Protein AF-0000000067521581 (afdb_homodimer)

Secondary structure (DSSP, 8-state):
---HHHHHHHHHHHHHHHIIIIIS---HHHHHHHHT--HHHHHHHHHHHHHTT-SSS------HHHHHHHHHHHHHHT-SEEEEEPPPSS-HHHHHHHHHHHHHHHH--TT-EEEE--SHHHHHHHHH----TT---EEEESB--HHHHS-SSTTTTTT--S-EE---S-SB-SSHHHHHHHHHSHHHHHHHHHHHT-SEEEEE-B-SSTT-HHHHTTSS-HHHHHHHHHTT--EEETTEEE-TTSPBP--GGGGGB-B--HHHHHHSSEEEEE---GGGHHHHHHHHHTT--SEEEEEHHHHHHHHHS----/---HHHHHHHHHHHHHHHIIIIIT---HHHHHHHHT--HHHHHHHHHHHHHTT-SSS------HHHHHHHHHHHHHHT-SEEEEEPPPSS-HHHHHHHHHHHHHHHH--TT-EEEE--SHHHHHHHHH----TT---EEEESB--HHHHS-SSTTTTTT--S-EE---S-SB-SSHHHHHHHHHSHHHHHHHHHHHT-SEEEEE-B-SSTT-HHHHTTSS-HHHHHHHHHTT--EEETTEEE-TTSPBP--GGGGGB-B--HHHHHHSSEEEEE---GGGHHHHHHHHHTT--SEEEEEHHHHHHHHHS----

Structure (mmCIF, N/CA/C/O backbone):
data_AF-0000000067521581-model_v1
#
loop_
_entity.id
_entity.type
_entity.pdbx_description
1 polymer 'Transcriptional regulator'
#
loop_
_atom_site.group_PDB
_atom_site.id
_atom_site.type_symbol
_atom_site.label_atom_id
_atom_site.label_alt_id
_atom_site.label_comp_id
_atom_site.label_asym_id
_atom_site.label_entity_id
_atom_site.label_seq_id
_atom_site.pdbx_PDB_ins_code
_atom_site.Cartn_x
_atom_site.Cartn_y
_atom_site.Cartn_z
_atom_site.occupancy
_atom_site.B_iso_or_equiv
_atom_site.auth_seq_id
_atom_site.auth_comp_id
_atom_site.auth_asym_id
_atom_site.auth_atom_id
_atom_site.pdbx_PDB_model_num
ATOM 1 N N . MET A 1 1 ? -30.75 -47.656 -9.938 1 23.41 1 MET A N 1
ATOM 2 C CA . MET A 1 1 ? -29.312 -47.594 -9.688 1 23.41 1 MET A CA 1
ATOM 3 C C . MET A 1 1 ? -28.625 -46.656 -10.68 1 23.41 1 MET A C 1
ATOM 5 O O . MET A 1 1 ? -28.312 -47.062 -11.805 1 23.41 1 MET A O 1
ATOM 9 N N . LYS A 1 2 ? -29.203 -45.375 -10.883 1 49.16 2 LYS A N 1
ATOM 10 C CA . LYS A 1 2 ? -28.547 -44.5 -11.859 1 49.16 2 LYS A CA 1
ATOM 11 C C . LYS A 1 2 ? -27.031 -44.625 -11.758 1 49.16 2 LYS A C 1
ATOM 13 O O . LYS A 1 2 ? -26.469 -44.531 -10.664 1 49.16 2 LYS A O 1
ATOM 18 N N . SER A 1 3 ? -26.375 -45.156 -12.852 1 36.59 3 SER A N 1
ATOM 19 C CA . SER A 1 3 ? -24.984 -45.562 -12.789 1 36.59 3 SER A CA 1
ATOM 20 C C . SER A 1 3 ? -24.125 -44.469 -12.188 1 36.59 3 SER A C 1
ATOM 22 O O . SER A 1 3 ? -24.453 -43.281 -12.281 1 36.59 3 SER A O 1
ATOM 24 N N . MET A 1 4 ? -23.078 -44.844 -11.156 1 42 4 MET A N 1
ATOM 25 C CA . MET A 1 4 ? -22.094 -44.031 -10.477 1 42 4 MET A CA 1
ATOM 26 C C . MET A 1 4 ? -21.453 -43.031 -11.453 1 42 4 MET A C 1
ATOM 28 O O . MET A 1 4 ? -21.172 -41.906 -11.094 1 42 4 MET A O 1
ATOM 32 N N . THR A 1 5 ? -21.344 -43.562 -12.664 1 44.53 5 THR A N 1
ATOM 33 C CA . THR A 1 5 ? -20.703 -42.75 -13.695 1 44.53 5 THR A CA 1
ATOM 34 C C . THR A 1 5 ? -21.609 -41.594 -14.094 1 44.53 5 THR A C 1
ATOM 36 O O . THR A 1 5 ? -21.125 -40.469 -14.312 1 44.53 5 THR A O 1
ATOM 39 N N . GLN A 1 6 ? -22.844 -41.875 -14.336 1 46.56 6 GLN A N 1
ATOM 40 C CA . GLN A 1 6 ? -23.797 -40.844 -14.719 1 46.56 6 GLN A CA 1
ATOM 41 C C . GLN A 1 6 ? -23.969 -39.812 -13.617 1 46.56 6 GLN A C 1
ATOM 43 O O . GLN A 1 6 ? -24.094 -38.594 -13.891 1 46.56 6 GLN A O 1
ATOM 48 N N . LEU A 1 7 ? -24.062 -40.219 -12.414 1 47.28 7 LEU A N 1
ATOM 49 C CA . LEU A 1 7 ? -24.172 -39.344 -11.258 1 47.28 7 LEU A CA 1
ATOM 50 C C . LEU A 1 7 ? -22.969 -38.406 -11.172 1 47.28 7 LEU A C 1
ATOM 52 O O . LEU A 1 7 ? -23.109 -37.219 -10.875 1 47.28 7 LEU A O 1
ATOM 56 N N . ASN A 1 8 ? -21.875 -39.125 -11.641 1 54.84 8 ASN A N 1
ATOM 57 C CA . ASN A 1 8 ? -20.609 -38.406 -11.602 1 54.84 8 ASN A CA 1
ATOM 58 C C . ASN A 1 8 ? -20.578 -37.281 -12.641 1 54.84 8 ASN A C 1
ATOM 60 O O . ASN A 1 8 ? -20.094 -36.188 -12.359 1 54.84 8 ASN A O 1
ATOM 64 N N . PHE A 1 9 ? -21.297 -37.562 -13.734 1 54.12 9 PHE A N 1
ATOM 65 C CA . PHE A 1 9 ? -21.297 -36.594 -14.82 1 54.12 9 PHE A CA 1
ATOM 66 C C . PHE A 1 9 ? -22.234 -35.406 -14.492 1 54.12 9 PHE A C 1
ATOM 68 O O . PHE A 1 9 ? -21.875 -34.25 -14.711 1 54.12 9 PHE A O 1
ATOM 75 N N . GLU A 1 10 ? -23.312 -35.75 -13.961 1 61.56 10 GLU A N 1
ATOM 76 C CA . GLU A 1 10 ? -24.297 -34.719 -13.68 1 61.56 10 GLU A CA 1
ATOM 77 C C . GLU A 1 10 ? -23.812 -33.781 -12.562 1 61.56 10 GLU A C 1
ATOM 79 O O . GLU A 1 10 ? -24.047 -32.594 -12.609 1 61.56 10 GLU A O 1
ATOM 84 N N . GLU A 1 11 ? -23.203 -34.406 -11.617 1 64.06 11 GLU A N 1
ATOM 85 C CA . GLU A 1 11 ? -22.688 -33.594 -10.516 1 64.06 11 GLU A CA 1
ATOM 86 C C . GLU A 1 11 ? -21.578 -32.656 -11 1 64.06 11 GLU A C 1
ATOM 88 O O . GLU A 1 11 ? -21.484 -31.516 -10.562 1 64.06 11 GLU A O 1
ATOM 93 N N . ASN A 1 12 ? -20.891 -33.25 -11.914 1 67.81 12 ASN A N 1
ATOM 94 C CA . ASN A 1 12 ? -19.844 -32.438 -12.516 1 67.81 12 ASN A CA 1
ATOM 95 C C . ASN A 1 12 ? -20.438 -31.281 -13.32 1 67.81 12 ASN A C 1
ATOM 97 O O . ASN A 1 12 ? -19.969 -30.141 -13.234 1 67.81 12 ASN A O 1
ATOM 101 N N . LEU A 1 13 ? -21.391 -31.672 -14.07 1 74.38 13 LEU A N 1
ATOM 102 C CA . LEU A 1 13 ? -22.047 -30.656 -14.883 1 74.38 13 LEU A CA 1
ATOM 103 C C . LEU A 1 13 ? -22.703 -29.609 -14.008 1 74.38 13 LEU A C 1
ATOM 105 O O . LEU A 1 13 ? -22.656 -28.406 -14.312 1 74.38 13 LEU A O 1
ATOM 109 N N . LEU A 1 14 ? -23.172 -30.078 -12.883 1 73.88 14 LEU A N 1
ATOM 110 C CA . LEU A 1 14 ? -23.797 -29.188 -11.914 1 73.88 14 LEU A CA 1
ATOM 111 C C . LEU A 1 14 ? -22.797 -28.203 -11.352 1 73.88 14 LEU A C 1
ATOM 113 O O . LEU A 1 14 ? -23.062 -27 -11.289 1 73.88 14 LEU A O 1
ATOM 117 N N . THR A 1 15 ? -21.672 -28.656 -10.977 1 72.94 15 THR A N 1
ATOM 118 C CA . THR A 1 15 ? -20.609 -27.812 -10.422 1 72.94 15 THR A CA 1
ATOM 119 C C . THR A 1 15 ? -20.125 -26.797 -11.453 1 72.94 15 THR A C 1
ATOM 121 O O . THR A 1 15 ? -19.906 -25.625 -11.133 1 72.94 15 THR A O 1
ATOM 124 N N . LYS A 1 16 ? -20 -27.266 -12.617 1 77.69 16 LYS A N 1
ATOM 125 C CA . LYS A 1 16 ? -19.531 -26.391 -13.688 1 77.69 16 LYS A CA 1
ATOM 126 C C . LYS A 1 16 ? -20.531 -25.266 -13.945 1 77.69 16 LYS A C 1
ATOM 128 O O . LYS A 1 16 ? -20.156 -24.094 -14 1 77.69 16 LYS A O 1
ATOM 133 N N . VAL A 1 17 ? -21.734 -25.656 -14.062 1 76.94 17 VAL A N 1
ATOM 134 C CA . VAL A 1 17 ? -22.781 -24.672 -14.344 1 76.94 17 VAL A CA 1
ATOM 135 C C . VAL A 1 17 ? -22.844 -23.656 -13.203 1 76.94 17 VAL A C 1
ATOM 137 O O . VAL A 1 17 ? -22.938 -22.453 -13.438 1 76.94 17 VAL A O 1
ATOM 140 N N . ALA A 1 18 ? -22.734 -24.188 -12 1 75.5 18 ALA A N 1
ATOM 141 C CA . ALA A 1 18 ? -22.781 -23.297 -10.836 1 75.5 18 ALA A CA 1
ATOM 142 C C . ALA A 1 18 ? -21.594 -22.328 -10.828 1 75.5 18 ALA A C 1
ATOM 144 O O . ALA A 1 18 ? -21.766 -21.141 -10.594 1 75.5 18 ALA A O 1
ATOM 145 N N . TRP A 1 19 ? -20.438 -22.75 -11.141 1 76.81 19 TRP A N 1
ATOM 146 C CA . TRP A 1 19 ? -19.25 -21.906 -11.188 1 76.81 19 TRP A CA 1
ATOM 147 C C . TRP A 1 19 ? -19.391 -20.828 -12.258 1 76.81 19 TRP A C 1
ATOM 149 O O . TRP A 1 19 ? -19.203 -19.641 -11.992 1 76.81 19 TRP A O 1
ATOM 159 N N . TYR A 1 20 ? -19.75 -21.219 -13.453 1 76.56 20 TYR A N 1
ATOM 160 C CA . TYR A 1 20 ? -19.859 -20.297 -14.57 1 76.56 20 TYR A CA 1
ATOM 161 C C . TYR A 1 20 ? -20.891 -19.203 -14.281 1 76.56 20 TYR A C 1
ATOM 163 O O . TYR A 1 20 ? -20.672 -18.047 -14.625 1 76.56 20 TYR A O 1
ATOM 171 N N . TYR A 1 21 ? -21.953 -19.656 -13.648 1 77.44 21 TYR A N 1
ATOM 172 C CA . TYR A 1 21 ? -23.031 -18.703 -13.383 1 77.44 21 TYR A CA 1
ATOM 173 C C . TYR A 1 21 ? -22.688 -17.797 -12.203 1 77.44 21 TYR A C 1
ATOM 175 O O . TYR A 1 21 ? -22.688 -16.578 -12.336 1 77.44 21 TYR A O 1
ATOM 183 N N . TYR A 1 22 ? -22.266 -18.406 -11.07 1 73.62 22 TYR A N 1
ATOM 184 C CA . TYR A 1 22 ? -22.172 -17.641 -9.828 1 73.62 22 TYR A CA 1
ATOM 185 C C . TYR A 1 22 ? -20.812 -16.984 -9.695 1 73.62 22 TYR A C 1
ATOM 187 O O . TYR A 1 22 ? -20.688 -15.914 -9.094 1 73.62 22 TYR A O 1
ATOM 195 N N . LYS A 1 23 ? -19.797 -17.516 -10.195 1 73.12 23 LYS A N 1
ATOM 196 C CA . LYS A 1 23 ? -18.453 -16.969 -10.031 1 73.12 23 LYS A CA 1
ATOM 197 C C . LYS A 1 23 ? -18.016 -16.203 -11.266 1 73.12 23 LYS A C 1
ATOM 199 O O . LYS A 1 23 ? -17.578 -15.047 -11.164 1 73.12 23 LYS A O 1
ATOM 204 N N . ASP A 1 24 ? -18.25 -16.797 -12.461 1 73 24 ASP A N 1
ATOM 205 C CA . ASP A 1 24 ? -17.781 -16.156 -13.688 1 73 24 ASP A CA 1
ATOM 206 C C . ASP A 1 24 ? -18.828 -15.211 -14.25 1 73 24 ASP A C 1
ATOM 208 O O . ASP A 1 24 ? -18.578 -14.484 -15.211 1 73 24 ASP A O 1
ATOM 212 N N . GLN A 1 25 ? -20.078 -15.234 -13.727 1 77.75 25 GLN A N 1
ATOM 213 C CA . GLN A 1 25 ? -21.172 -14.344 -14.062 1 77.75 25 GLN A CA 1
ATOM 214 C C . GLN A 1 25 ? -21.547 -14.461 -15.539 1 77.75 25 GLN A C 1
ATOM 216 O O . GLN A 1 25 ? -21.812 -13.461 -16.203 1 77.75 25 GLN A O 1
ATOM 221 N N . LEU A 1 26 ? -21.469 -15.648 -16.062 1 75.62 26 LEU A N 1
ATOM 222 C CA . LEU A 1 26 ? -21.953 -15.906 -17.406 1 75.62 26 LEU A CA 1
ATOM 223 C C . LEU A 1 26 ? -23.469 -16.016 -17.438 1 75.62 26 LEU A C 1
ATOM 225 O O . LEU A 1 26 ? -24.094 -16.406 -16.438 1 75.62 26 LEU A O 1
ATOM 229 N N . THR A 1 27 ? -24.109 -15.602 -18.531 1 85.19 27 THR A N 1
ATOM 230 C CA . THR A 1 27 ? -25.547 -15.773 -18.703 1 85.19 27 THR A CA 1
ATOM 231 C C . THR A 1 27 ? -25.891 -17.25 -18.922 1 85.19 27 THR A C 1
ATOM 233 O O . THR A 1 27 ? -25.016 -18.047 -19.25 1 85.19 27 THR A O 1
ATOM 236 N N . GLN A 1 28 ? -27.188 -17.578 -18.656 1 85 28 GLN A N 1
ATOM 237 C CA . GLN A 1 28 ? -27.656 -18.953 -18.875 1 85 28 GLN A CA 1
ATOM 238 C C . GLN A 1 28 ? -27.422 -19.375 -20.328 1 85 28 GLN A C 1
ATOM 240 O O . GLN A 1 28 ? -27.031 -20.531 -20.578 1 85 28 GLN A O 1
ATOM 245 N N . GLN A 1 29 ? -27.547 -18.406 -21.266 1 85.94 29 GLN A N 1
ATOM 246 C CA . GLN A 1 29 ? -27.328 -18.703 -22.672 1 85.94 29 GLN A CA 1
ATOM 247 C C . GLN A 1 29 ? -25.859 -18.953 -22.969 1 85.94 29 GLN A C 1
ATOM 249 O O . GLN A 1 29 ? -25.516 -19.859 -23.719 1 85.94 29 GLN A O 1
ATOM 254 N N . GLU A 1 30 ? -25.016 -18.234 -22.391 1 85.06 30 GLU A N 1
ATOM 255 C CA . GLU A 1 30 ? -23.578 -18.422 -22.562 1 85.06 30 GLU A CA 1
ATOM 256 C C . GLU A 1 30 ? -23.125 -19.766 -22.016 1 85.06 30 GLU A C 1
ATOM 258 O O . GLU A 1 30 ? -22.297 -20.453 -22.625 1 85.06 30 GLU A O 1
ATOM 263 N N . ILE A 1 31 ? -23.656 -20.109 -20.953 1 85.62 31 ILE A N 1
ATOM 264 C CA . ILE A 1 31 ? -23.312 -21.375 -20.328 1 85.62 31 ILE A CA 1
ATOM 265 C C . ILE A 1 31 ? -23.812 -22.531 -21.203 1 85.62 31 ILE A C 1
ATOM 267 O O . ILE A 1 31 ? -23.078 -23.5 -21.422 1 85.62 31 ILE A O 1
ATOM 271 N N . ALA A 1 32 ? -24.984 -22.391 -21.703 1 83.12 32 ALA A N 1
ATOM 272 C CA . ALA A 1 32 ? -25.562 -23.391 -22.594 1 83.12 32 ALA A CA 1
ATOM 273 C C . ALA A 1 32 ? -24.656 -23.609 -23.812 1 83.12 32 ALA A C 1
ATOM 275 O O . ALA A 1 32 ? -24.375 -24.75 -24.172 1 83.12 32 ALA A O 1
ATOM 276 N N . SER A 1 33 ? -24.203 -22.578 -24.359 1 84.56 33 SER A N 1
ATOM 277 C CA . SER A 1 33 ? -23.328 -22.641 -25.531 1 84.56 33 SER A CA 1
A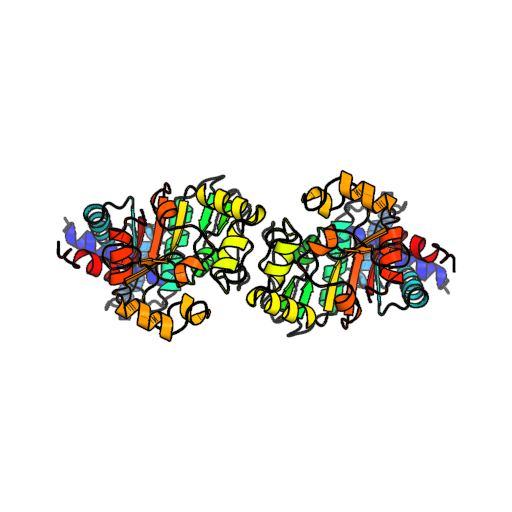TOM 278 C C . SER A 1 33 ? -21.969 -23.25 -25.172 1 84.56 33 SER A C 1
ATOM 280 O O . SER A 1 33 ? -21.453 -24.094 -25.891 1 84.56 33 SER A O 1
ATOM 282 N N . LEU A 1 34 ? -21.5 -22.844 -24.078 1 80.25 34 LEU A N 1
ATOM 283 C CA . LEU A 1 34 ? -20.172 -23.234 -23.641 1 80.25 34 LEU A CA 1
ATOM 284 C C . LEU A 1 34 ? -20.125 -24.734 -23.344 1 80.25 34 LEU A C 1
ATOM 286 O O . LEU A 1 34 ? -19.125 -25.406 -23.656 1 80.25 34 LEU A O 1
ATOM 290 N N . LEU A 1 35 ? -21.188 -25.219 -22.781 1 80.81 35 LEU A N 1
ATOM 291 C CA . LEU A 1 35 ? -21.219 -26.609 -22.344 1 80.81 35 LEU A CA 1
ATOM 292 C C . LEU A 1 35 ? -21.984 -27.484 -23.328 1 80.81 35 LEU A C 1
ATOM 294 O O . LEU A 1 35 ? -22.125 -28.688 -23.109 1 80.81 35 LEU A O 1
ATOM 298 N N . HIS A 1 36 ? -22.375 -26.844 -24.375 1 83.06 36 HIS A N 1
ATOM 299 C CA . HIS A 1 36 ? -23.125 -27.531 -25.422 1 83.06 36 HIS A CA 1
ATOM 300 C C . HIS A 1 36 ? -24.312 -28.297 -24.844 1 83.06 36 HIS A C 1
ATOM 302 O O . HIS A 1 36 ? -24.484 -29.484 -25.109 1 83.06 36 HIS A O 1
ATOM 308 N N . ILE A 1 37 ? -25.094 -27.625 -24.031 1 82.06 37 ILE A N 1
ATOM 309 C CA . ILE A 1 37 ? -26.359 -28.125 -23.484 1 82.06 37 ILE A CA 1
ATOM 310 C C . ILE A 1 37 ? -27.453 -27.078 -23.688 1 82.06 37 ILE A C 1
ATOM 312 O O . ILE A 1 37 ? -27.172 -25.953 -24.078 1 82.06 37 ILE A O 1
ATOM 316 N N . SER A 1 38 ? -28.672 -27.484 -23.5 1 86 38 SER A N 1
ATOM 317 C CA . SER A 1 38 ? -29.781 -26.547 -23.688 1 86 38 SER A CA 1
ATOM 318 C C . SER A 1 38 ? -29.859 -25.547 -22.547 1 86 38 SER A C 1
ATOM 320 O O . SER A 1 38 ? -29.438 -25.844 -21.422 1 86 38 SER A O 1
ATOM 322 N N . ARG A 1 39 ? -30.422 -24.422 -22.875 1 87.12 39 ARG A N 1
ATOM 323 C CA . ARG A 1 39 ? -30.641 -23.406 -21.844 1 87.12 39 ARG A CA 1
ATOM 324 C C . ARG A 1 39 ? -31.547 -23.938 -20.75 1 87.12 39 ARG A C 1
ATOM 326 O O . ARG A 1 39 ? -31.359 -23.625 -19.562 1 87.12 39 ARG A O 1
ATOM 333 N N . ASN A 1 40 ? -32.469 -24.719 -21.172 1 86.44 40 ASN A N 1
ATOM 334 C CA . ASN A 1 40 ? -33.375 -25.297 -20.188 1 86.44 40 ASN A CA 1
ATOM 335 C C . ASN A 1 40 ? -32.656 -26.203 -19.203 1 86.44 40 ASN A C 1
ATOM 337 O O . ASN A 1 40 ? -32.969 -26.203 -18.016 1 86.44 40 ASN A O 1
ATOM 341 N N . LYS A 1 41 ? -31.75 -26.922 -19.734 1 87.69 41 LYS A N 1
ATOM 342 C CA . LYS A 1 41 ? -30.953 -27.766 -18.859 1 87.69 41 LYS A CA 1
ATOM 343 C C . LYS A 1 41 ? -30.109 -26.922 -17.891 1 87.69 41 LYS A C 1
ATOM 345 O O . LYS A 1 41 ? -29.969 -27.281 -16.719 1 87.69 41 LYS A O 1
ATOM 350 N N . VAL A 1 42 ? -29.578 -25.828 -18.344 1 87.06 42 VAL A N 1
ATOM 351 C CA . VAL A 1 42 ? -28.828 -24.922 -17.484 1 87.06 42 VAL A CA 1
ATOM 352 C C . VAL A 1 42 ? -29.719 -24.422 -16.359 1 87.06 42 VAL A C 1
ATOM 354 O O . VAL A 1 42 ? -29.297 -24.422 -15.188 1 87.06 42 VAL A O 1
ATOM 357 N N . VAL A 1 43 ? -30.875 -24.047 -16.656 1 84.56 43 VAL A N 1
ATOM 358 C CA . VAL A 1 43 ? -31.828 -23.531 -15.68 1 84.56 43 VAL A CA 1
ATOM 359 C C . VAL A 1 43 ? -32.125 -24.594 -14.617 1 84.56 43 VAL A C 1
ATOM 361 O O . VAL A 1 43 ? -32.094 -24.312 -13.422 1 84.56 43 VAL A O 1
ATOM 364 N N . ARG A 1 44 ? -32.312 -25.781 -15.102 1 84.12 44 ARG A N 1
ATOM 365 C CA . ARG A 1 44 ? -32.594 -26.875 -14.18 1 84.12 44 ARG A CA 1
ATOM 366 C C . ARG A 1 44 ? -31.406 -27.141 -13.258 1 84.12 44 ARG A C 1
ATOM 368 O O . ARG A 1 44 ? -31.594 -27.422 -12.07 1 84.12 44 ARG A O 1
ATOM 375 N N . LEU A 1 45 ? -30.328 -27.172 -13.836 1 81.06 45 LEU A N 1
ATOM 376 C CA . LEU A 1 45 ? -29.109 -27.422 -13.062 1 81.06 45 LEU A CA 1
ATOM 377 C C . LEU A 1 45 ? -28.875 -26.328 -12.039 1 81.06 45 LEU A C 1
ATOM 379 O O . LEU A 1 45 ? -28.453 -26.594 -10.914 1 81.06 45 LEU A O 1
ATOM 383 N N . LEU A 1 46 ? -29.094 -25.094 -12.367 1 82.25 46 LEU A N 1
ATOM 384 C CA . LEU A 1 46 ? -28.953 -23.984 -11.438 1 82.25 46 LEU A CA 1
ATOM 385 C C . LEU A 1 46 ? -29.969 -24.094 -10.305 1 82.25 46 LEU A C 1
ATOM 387 O O . LEU A 1 46 ? -29.656 -23.781 -9.148 1 82.25 46 LEU A O 1
ATOM 391 N N . ASP A 1 47 ? -31.125 -24.5 -10.641 1 78.38 47 ASP A N 1
ATOM 392 C CA . ASP A 1 47 ? -32.125 -24.734 -9.617 1 78.38 47 ASP A CA 1
ATOM 393 C C . ASP A 1 47 ? -31.688 -25.828 -8.648 1 78.38 47 ASP A C 1
ATOM 395 O O . ASP A 1 47 ? -31.844 -25.688 -7.43 1 78.38 47 ASP A O 1
ATOM 399 N N . LYS A 1 48 ? -31.203 -26.812 -9.234 1 77 48 LYS A N 1
ATOM 400 C CA . LYS A 1 48 ? -30.672 -27.906 -8.414 1 77 48 LYS A CA 1
ATOM 401 C C . LYS A 1 48 ? -29.516 -27.422 -7.543 1 77 48 LYS A C 1
ATOM 403 O O . LYS A 1 48 ? -29.422 -27.797 -6.371 1 77 48 LYS A O 1
ATOM 408 N N . ALA A 1 49 ? -28.609 -26.703 -8.156 1 73.94 49 ALA A N 1
ATOM 409 C CA . ALA A 1 49 ? -27.469 -26.156 -7.422 1 73.94 49 ALA A CA 1
ATOM 410 C C . ALA A 1 49 ? -27.938 -25.344 -6.223 1 73.94 49 ALA A C 1
ATOM 412 O O . ALA A 1 49 ? -27.359 -25.438 -5.137 1 73.94 49 ALA A O 1
ATOM 413 N N . ARG A 1 50 ? -28.875 -24.578 -6.406 1 71.56 50 ARG A N 1
ATOM 414 C CA . ARG A 1 50 ? -29.453 -23.75 -5.348 1 71.56 50 ARG A CA 1
ATOM 415 C C . ARG A 1 50 ? -30.047 -24.609 -4.242 1 71.56 50 ARG A C 1
ATOM 417 O O . ARG A 1 50 ? -29.812 -24.359 -3.057 1 71.56 50 ARG A O 1
ATOM 424 N N . SER A 1 51 ? -30.719 -25.578 -4.695 1 67.81 51 SER A N 1
ATOM 425 C CA . SER A 1 51 ? -31.391 -26.453 -3.73 1 67.81 51 SER A CA 1
ATOM 426 C C . SER A 1 51 ? -30.391 -27.25 -2.922 1 67.81 51 SER A C 1
ATOM 428 O O . SER A 1 51 ? -30.609 -27.547 -1.746 1 67.81 51 SER A O 1
ATOM 430 N N . GLU A 1 52 ? -29.422 -27.594 -3.625 1 63.88 52 GLU A N 1
ATOM 431 C CA . GLU A 1 52 ? -28.422 -28.438 -2.967 1 63.88 52 GLU A CA 1
ATOM 432 C C . GLU A 1 52 ? -27.406 -27.578 -2.205 1 63.88 52 GLU A C 1
ATOM 434 O O . GLU A 1 52 ? -26.516 -28.109 -1.531 1 63.88 52 GLU A O 1
ATOM 439 N N . GLY A 1 53 ? -27.688 -26.297 -2.193 1 55.5 53 GLY A N 1
ATOM 440 C CA . GLY A 1 53 ? -26.812 -25.391 -1.46 1 55.5 53 GLY A CA 1
ATOM 441 C C . GLY A 1 53 ? -25.453 -25.219 -2.105 1 55.5 53 GLY A C 1
ATOM 442 O O . GLY A 1 53 ? -24.484 -24.844 -1.437 1 55.5 53 GLY A O 1
ATOM 443 N N . ILE A 1 54 ? -25.297 -25.797 -3.307 1 51.34 54 ILE A N 1
ATOM 444 C CA . ILE A 1 54 ? -24.031 -25.688 -4.016 1 51.34 54 ILE A CA 1
ATOM 445 C C . ILE A 1 54 ? -23.719 -24.219 -4.285 1 51.34 54 ILE A C 1
ATOM 447 O O . ILE A 1 54 ? -22.547 -23.828 -4.344 1 51.34 54 ILE A O 1
ATOM 451 N N . VAL A 1 55 ? -24.859 -23.469 -4.414 1 47.28 55 VAL A N 1
ATOM 452 C CA . VAL A 1 55 ? -24.688 -22.078 -4.809 1 47.28 55 VAL A CA 1
ATOM 453 C C . VAL A 1 55 ? -24.078 -21.281 -3.65 1 47.28 55 VAL A C 1
ATOM 455 O O . VAL A 1 55 ? -23.75 -20.109 -3.805 1 47.28 55 VAL A O 1
ATOM 458 N N . THR A 1 56 ? -24.578 -21.797 -2.512 1 43.06 56 THR A N 1
ATOM 459 C CA . THR A 1 56 ? -23.984 -20.844 -1.567 1 43.06 56 THR A CA 1
ATOM 460 C C . THR A 1 56 ? -22.516 -20.609 -1.889 1 43.06 56 THR A C 1
ATOM 462 O O . THR A 1 56 ? -21.906 -21.375 -2.623 1 43.06 56 THR A O 1
ATOM 465 N N . PHE A 1 57 ? -21.781 -19.75 -1.248 1 45.47 57 PHE A N 1
ATOM 466 C CA . PHE A 1 57 ? -20.5 -19.094 -1.485 1 45.47 57 PHE A CA 1
ATOM 467 C C . PHE A 1 57 ? -19.453 -20.109 -1.931 1 45.47 57 PHE A C 1
ATOM 469 O O . PHE A 1 57 ? -18.625 -19.812 -2.793 1 45.47 57 PHE A O 1
ATOM 476 N N . HIS A 1 58 ? -19.297 -21.219 -1.196 1 47.72 58 HIS A N 1
ATOM 477 C CA . HIS A 1 58 ? -18.156 -22.109 -1.343 1 47.72 58 HIS A CA 1
ATOM 478 C C . HIS A 1 58 ? -18.469 -23.234 -2.33 1 47.72 58 HIS A C 1
ATOM 480 O O . HIS A 1 58 ? -19.234 -24.156 -2.01 1 47.72 58 HIS A O 1
ATOM 486 N N . VAL A 1 59 ? -18.688 -22.906 -3.707 1 47.41 59 VAL A N 1
ATOM 487 C CA . VAL A 1 59 ? -18.781 -24.016 -4.664 1 47.41 59 VAL A CA 1
ATOM 488 C C . VAL A 1 59 ? -17.719 -25.062 -4.336 1 47.41 59 VAL A C 1
ATOM 490 O O . VAL A 1 59 ? -16.531 -24.875 -4.594 1 47.41 59 VAL A O 1
ATOM 493 N N . LYS A 1 60 ? -17.734 -25.562 -3.107 1 44.25 60 LYS A N 1
ATOM 494 C CA . LYS A 1 60 ? -16.844 -26.719 -2.951 1 44.25 60 LYS A CA 1
ATOM 495 C C . LYS A 1 60 ? -17.078 -27.734 -4.07 1 44.25 60 LYS A C 1
ATOM 497 O O . LYS A 1 60 ? -18.219 -28.016 -4.434 1 44.25 60 LYS A O 1
ATOM 502 N N . GLY A 1 61 ? -16.172 -27.719 -5 1 44.28 61 GLY A N 1
ATOM 503 C CA . GLY A 1 61 ? -16.141 -28.703 -6.082 1 44.28 61 GLY A CA 1
ATOM 504 C C . GLY A 1 61 ? -16.688 -30.047 -5.684 1 44.28 61 GLY A C 1
ATOM 505 O O . GLY A 1 61 ? -15.953 -30.906 -5.188 1 44.28 61 GLY A O 1
ATOM 506 N N . THR A 1 62 ? -17.781 -30.156 -5.258 1 39.12 62 THR A N 1
ATOM 507 C CA . THR A 1 62 ? -18.281 -31.516 -5.078 1 39.12 62 THR A CA 1
ATOM 508 C C . THR A 1 62 ? -18.281 -32.281 -6.406 1 39.12 62 THR A C 1
ATOM 510 O O . THR A 1 62 ? -18.781 -33.406 -6.484 1 39.12 62 THR A O 1
ATOM 513 N N . GLY A 1 63 ? -17.891 -31.641 -7.457 1 44.09 63 GLY A N 1
ATOM 514 C CA . GLY A 1 63 ? -17.984 -32.469 -8.641 1 44.09 63 GLY A CA 1
ATOM 515 C C . GLY A 1 63 ? -16.953 -33.594 -8.688 1 44.09 63 GLY A C 1
ATOM 516 O O . GLY A 1 63 ? -15.766 -33.344 -8.422 1 44.09 63 GLY A O 1
ATOM 517 N N . LEU A 1 64 ? -17.422 -34.812 -8.648 1 44.47 64 LEU A N 1
ATOM 518 C CA . LEU A 1 64 ? -16.625 -36.031 -8.625 1 44.47 64 LEU A CA 1
ATOM 519 C C . LEU A 1 64 ? -15.477 -35.938 -9.625 1 44.47 64 LEU A C 1
ATOM 521 O O . LEU A 1 64 ? -14.359 -36.375 -9.336 1 44.47 64 LEU A O 1
ATOM 525 N N . HIS A 1 65 ? -15.758 -35.469 -10.93 1 47.44 65 HIS A N 1
ATOM 526 C CA . HIS A 1 65 ? -14.68 -35.438 -11.914 1 47.44 65 HIS A CA 1
ATOM 527 C C . HIS A 1 65 ? -13.578 -34.469 -11.469 1 47.44 65 HIS A C 1
ATOM 529 O O . HIS A 1 65 ? -12.391 -34.812 -11.547 1 47.44 65 HIS A O 1
ATOM 535 N N . CYS A 1 66 ? -14.078 -33.312 -10.992 1 60.31 66 CYS A N 1
ATOM 536 C CA . CYS A 1 66 ? -13.039 -32.438 -10.484 1 60.31 66 CYS A CA 1
ATOM 537 C C . CYS A 1 66 ? -12.336 -33.062 -9.273 1 60.31 66 CYS A C 1
ATOM 539 O O . CYS A 1 66 ? -11.125 -32.906 -9.117 1 60.31 66 CYS A O 1
ATOM 541 N N . LEU A 1 67 ? -13.086 -33.938 -8.766 1 66.25 67 LEU A N 1
ATOM 542 C CA . LEU A 1 67 ? -12.508 -34.594 -7.594 1 66.25 67 LEU A CA 1
ATOM 543 C C . LEU A 1 67 ? -11.492 -35.656 -8.008 1 66.25 67 LEU A C 1
ATOM 545 O O . LEU A 1 67 ? -10.445 -35.812 -7.375 1 66.25 67 LEU A O 1
ATOM 549 N N . SER A 1 68 ? -11.898 -36.375 -9.133 1 77.31 68 SER A N 1
ATOM 550 C CA . SER A 1 68 ? -10.961 -37.406 -9.602 1 77.31 68 SER A CA 1
ATOM 551 C C . SER A 1 68 ? -9.688 -36.75 -10.148 1 77.31 68 SER A C 1
ATOM 553 O O . SER A 1 68 ? -8.586 -37.25 -9.875 1 77.31 68 SER A O 1
ATOM 555 N N . ILE A 1 69 ? -9.883 -35.719 -10.883 1 84.44 69 ILE A N 1
ATOM 556 C CA . ILE A 1 69 ? -8.727 -35 -11.438 1 84.44 69 ILE A CA 1
ATOM 557 C C . ILE A 1 69 ? -7.852 -34.469 -10.312 1 84.44 69 ILE A C 1
ATOM 559 O O . ILE A 1 69 ? -6.625 -34.562 -10.375 1 84.44 69 ILE A O 1
ATOM 563 N N . GLU A 1 70 ? -8.469 -34 -9.273 1 86.31 70 GLU A N 1
ATOM 564 C CA . GLU A 1 70 ? -7.742 -33.469 -8.125 1 86.31 70 GLU A CA 1
ATOM 565 C C . GLU A 1 70 ? -6.926 -34.562 -7.445 1 86.31 70 GLU A C 1
ATOM 567 O O . GLU A 1 70 ? -5.742 -34.375 -7.156 1 86.31 70 GLU A O 1
ATOM 572 N N . ARG A 1 71 ? -7.551 -35.656 -7.277 1 84.44 71 ARG A N 1
ATOM 573 C CA . ARG A 1 71 ? -6.871 -36.781 -6.645 1 84.44 71 ARG A CA 1
ATOM 574 C C . ARG A 1 71 ? -5.688 -37.25 -7.488 1 84.44 71 ARG A C 1
ATOM 576 O O . ARG A 1 71 ? -4.617 -37.562 -6.953 1 84.44 71 ARG A O 1
ATOM 583 N N . ASP A 1 72 ? -5.898 -37.344 -8.781 1 90.06 72 ASP A N 1
ATOM 584 C CA . ASP A 1 72 ? -4.836 -37.781 -9.68 1 90.06 72 ASP A CA 1
ATOM 585 C C . ASP A 1 72 ? -3.656 -36.812 -9.648 1 90.06 72 ASP A C 1
ATOM 587 O O . ASP A 1 72 ? -2.498 -37.219 -9.641 1 90.06 72 ASP A O 1
ATOM 591 N N . LEU A 1 73 ? -3.949 -35.562 -9.633 1 92.12 73 LEU A N 1
ATOM 592 C CA . LEU A 1 73 ? -2.898 -34.531 -9.555 1 92.12 73 LEU A CA 1
ATOM 593 C C . LEU A 1 73 ? -2.129 -34.656 -8.242 1 92.12 73 LEU A C 1
ATOM 595 O O . LEU A 1 73 ? -0.897 -34.594 -8.234 1 92.12 73 LEU A O 1
ATOM 599 N N . MET A 1 74 ? -2.83 -34.781 -7.145 1 91.25 74 MET A N 1
ATOM 600 C CA . MET A 1 74 ? -2.209 -34.906 -5.828 1 91.25 74 MET A CA 1
ATOM 601 C C . MET A 1 74 ? -1.271 -36.094 -5.77 1 91.25 74 MET A C 1
ATOM 603 O O . MET A 1 74 ? -0.154 -36 -5.258 1 91.25 74 MET A O 1
ATOM 607 N N . LYS A 1 75 ? -1.7 -37.156 -6.332 1 91.5 75 LYS A N 1
ATOM 608 C CA . LYS A 1 75 ? -0.905 -38.406 -6.324 1 91.5 75 LYS A CA 1
ATOM 609 C C . LYS A 1 75 ? 0.313 -38.25 -7.234 1 91.5 75 LYS A C 1
ATOM 611 O O . LYS A 1 75 ? 1.438 -38.562 -6.816 1 91.5 75 LYS A O 1
ATOM 616 N N . LYS A 1 76 ? 0.103 -37.844 -8.422 1 94.44 76 LYS A N 1
ATOM 617 C CA . LYS A 1 76 ? 1.172 -37.781 -9.414 1 94.44 76 LYS A CA 1
ATOM 618 C C . LYS A 1 76 ? 2.275 -36.812 -8.992 1 94.44 76 LYS A C 1
ATOM 620 O O . LYS A 1 76 ? 3.461 -37.094 -9.188 1 94.44 76 LYS A O 1
ATOM 625 N N . PHE A 1 77 ? 1.887 -35.75 -8.438 1 96.62 77 PHE A N 1
ATOM 626 C CA . PHE A 1 77 ? 2.863 -34.719 -8.172 1 96.62 77 PHE A CA 1
ATOM 627 C C . PHE A 1 77 ? 3.086 -34.562 -6.672 1 96.62 77 PHE A C 1
ATOM 629 O O . PHE A 1 77 ? 3.748 -33.594 -6.234 1 96.62 77 PHE A O 1
ATOM 636 N N . HIS A 1 78 ? 2.473 -35.406 -5.852 1 95.25 78 HIS A N 1
ATOM 637 C CA . HIS A 1 78 ? 2.641 -35.406 -4.402 1 95.25 78 HIS A CA 1
ATOM 638 C C . HIS A 1 78 ? 2.252 -34.062 -3.789 1 95.25 78 HIS A C 1
ATOM 640 O O . HIS A 1 78 ? 2.988 -33.531 -2.965 1 95.25 78 HIS A O 1
ATOM 646 N N . LEU A 1 79 ? 1.121 -33.562 -4.199 1 95.19 79 LEU A N 1
ATOM 647 C CA . LEU A 1 79 ? 0.577 -32.312 -3.682 1 95.19 79 LEU A CA 1
ATOM 648 C C . LEU A 1 79 ? -0.216 -32.562 -2.402 1 95.19 79 LEU A C 1
ATOM 650 O O . LEU A 1 79 ? -0.819 -33.625 -2.229 1 95.19 79 LEU A O 1
ATOM 654 N N . LYS A 1 80 ? -0.216 -31.547 -1.535 1 91.56 80 LYS A N 1
ATOM 655 C CA . LYS A 1 80 ? -1.075 -31.578 -0.355 1 91.56 80 LYS A CA 1
ATOM 656 C C . LYS A 1 80 ? -2.547 -31.469 -0.742 1 91.56 80 LYS A C 1
ATOM 658 O O . LYS A 1 80 ? -3.414 -32.031 -0.087 1 91.56 80 LYS A O 1
ATOM 663 N N . ASP A 1 81 ? -2.766 -30.641 -1.772 1 89.88 81 ASP A N 1
ATOM 664 C CA . ASP A 1 81 ? -4.133 -30.391 -2.213 1 89.88 81 ASP A CA 1
ATOM 665 C C . ASP A 1 81 ? -4.164 -29.891 -3.656 1 89.88 81 ASP A C 1
ATOM 667 O O . ASP A 1 81 ? -3.129 -29.516 -4.211 1 89.88 81 ASP A O 1
ATOM 671 N N . ALA A 1 82 ? -5.277 -30.031 -4.262 1 91.62 82 ALA A N 1
ATOM 672 C CA . ALA A 1 82 ? -5.559 -29.484 -5.582 1 91.62 82 ALA A CA 1
ATOM 673 C C . ALA A 1 82 ? -7.004 -29 -5.684 1 91.62 82 ALA A C 1
ATOM 675 O O . ALA A 1 82 ? -7.918 -29.656 -5.172 1 91.62 82 ALA A O 1
ATOM 676 N N . PHE A 1 83 ? -7.152 -27.844 -6.285 1 89.19 83 PHE A N 1
ATOM 677 C CA . PHE A 1 83 ? -8.469 -27.266 -6.496 1 89.19 83 PHE A CA 1
ATOM 678 C C . PHE A 1 83 ? -8.68 -26.906 -7.965 1 89.19 83 PHE A C 1
ATOM 680 O O . PHE A 1 83 ? -8.062 -25.984 -8.477 1 89.19 83 PHE A O 1
ATOM 687 N N . ILE A 1 84 ? -9.586 -27.688 -8.578 1 88.75 84 ILE A N 1
ATOM 688 C CA . ILE A 1 84 ? -9.781 -27.562 -10.023 1 88.75 84 ILE A CA 1
ATOM 689 C C . ILE A 1 84 ? -11.125 -26.906 -10.305 1 88.75 84 ILE A C 1
ATOM 691 O O . ILE A 1 84 ? -12.156 -27.328 -9.797 1 88.75 84 ILE A O 1
ATOM 695 N N . ILE A 1 85 ? -11.016 -25.844 -11.078 1 84.25 85 ILE A N 1
ATOM 696 C CA . ILE A 1 85 ? -12.25 -25.188 -11.5 1 84.25 85 ILE A CA 1
ATOM 697 C C . ILE A 1 85 ? -12.539 -25.531 -12.961 1 84.25 85 ILE A C 1
ATOM 699 O O . ILE A 1 85 ? -11.656 -26 -13.688 1 84.25 85 ILE A O 1
ATOM 703 N N . PRO A 1 86 ? -13.828 -25.25 -13.383 1 80 86 PRO A N 1
ATOM 704 C CA . PRO A 1 86 ? -14.094 -25.375 -14.812 1 80 86 PRO A CA 1
ATOM 705 C C . PRO A 1 86 ? -13.25 -24.422 -15.656 1 80 86 PRO A C 1
ATOM 707 O O . PRO A 1 86 ? -12.953 -23.297 -15.219 1 80 86 PRO A O 1
ATOM 710 N N . THR A 1 87 ? -12.875 -24.938 -16.781 1 85.69 87 THR A N 1
ATOM 711 C CA . THR A 1 87 ? -12.062 -24.094 -17.672 1 85.69 87 THR A CA 1
ATOM 712 C C . THR A 1 87 ? -12.805 -22.828 -18.047 1 85.69 87 THR A C 1
ATOM 714 O O . THR A 1 87 ? -13.898 -22.875 -18.609 1 85.69 87 THR A O 1
ATOM 717 N N . PRO A 1 88 ? -12.18 -21.75 -17.672 1 83.75 88 PRO A N 1
ATOM 718 C CA . PRO A 1 88 ? -12.852 -20.484 -18.016 1 83.75 88 PRO A CA 1
ATOM 719 C C . PRO A 1 88 ? -12.828 -20.203 -19.516 1 83.75 88 PRO A C 1
ATOM 721 O O . PRO A 1 88 ? -11.891 -20.609 -20.219 1 83.75 88 PRO A O 1
ATOM 724 N N . LEU A 1 89 ? -13.93 -19.516 -19.984 1 77.12 89 LEU A N 1
ATOM 725 C CA . LEU A 1 89 ? -13.977 -19.109 -21.375 1 77.12 89 LEU A CA 1
ATOM 726 C C . LEU A 1 89 ? -12.945 -18.016 -21.656 1 77.12 89 LEU A C 1
ATOM 728 O O . LEU A 1 89 ? -12.25 -18.062 -22.672 1 77.12 89 LEU A O 1
ATOM 732 N N . ASN A 1 90 ? -13.055 -17.031 -20.844 1 81.12 90 ASN A N 1
ATOM 733 C CA . ASN A 1 90 ? -12.109 -15.922 -20.922 1 81.12 90 ASN A CA 1
ATOM 734 C C . ASN A 1 90 ? -11.719 -15.43 -19.531 1 81.12 90 ASN A C 1
ATOM 736 O O . ASN A 1 90 ? -12.266 -15.883 -18.516 1 81.12 90 ASN A O 1
ATOM 740 N N . ASN A 1 91 ? -10.516 -14.844 -19.391 1 86.75 91 ASN A N 1
ATOM 741 C CA . ASN A 1 91 ? -10.062 -14.148 -18.188 1 86.75 91 ASN A CA 1
ATOM 742 C C . ASN A 1 91 ? -9.609 -15.125 -17.109 1 86.75 91 ASN A C 1
ATOM 744 O O . ASN A 1 91 ? -10.164 -15.148 -16.016 1 86.75 91 ASN A O 1
ATOM 748 N N . TYR A 1 92 ? -8.703 -15.961 -17.422 1 91.19 92 TYR A N 1
ATOM 749 C CA . TYR A 1 92 ? -8.109 -16.938 -16.5 1 91.19 92 TYR A CA 1
ATOM 750 C C . TYR A 1 92 ? -7.754 -16.281 -15.172 1 91.19 92 TYR A C 1
ATOM 752 O O . TYR A 1 92 ? -8.031 -16.844 -14.109 1 91.19 92 TYR A O 1
ATOM 760 N N . HIS A 1 93 ? -7.234 -15.094 -15.195 1 93.19 93 HIS A N 1
ATOM 761 C CA . HIS A 1 93 ? -6.77 -14.43 -13.977 1 93.19 93 HIS A CA 1
ATOM 762 C C . HIS A 1 93 ? -7.922 -14.18 -13.016 1 93.19 93 HIS A C 1
ATOM 764 O O . HIS A 1 93 ? -7.801 -14.438 -11.812 1 93.19 93 HIS A O 1
ATOM 770 N N . ASP A 1 94 ? -9 -13.734 -13.57 1 91.38 94 ASP A N 1
ATOM 771 C CA . ASP A 1 94 ? -10.156 -13.43 -12.742 1 91.38 94 ASP A CA 1
ATOM 772 C C . ASP A 1 94 ? -10.75 -14.695 -12.125 1 91.38 94 ASP A C 1
ATOM 774 O O . ASP A 1 94 ? -10.961 -14.766 -10.914 1 91.38 94 ASP A O 1
ATOM 778 N N . SER A 1 95 ? -11 -15.719 -12.945 1 89.69 95 SER A N 1
ATOM 779 C CA . SER A 1 95 ? -11.617 -16.953 -12.484 1 89.69 95 SER A CA 1
ATOM 780 C C . SER A 1 95 ? -10.727 -17.672 -11.477 1 89.69 95 SER A C 1
ATOM 782 O O . SER A 1 95 ? -11.203 -18.141 -10.438 1 89.69 95 SER A O 1
ATOM 784 N N . LEU A 1 96 ? -9.5 -17.734 -11.766 1 94.19 96 LEU A N 1
ATOM 785 C CA . LEU A 1 96 ? -8.562 -18.406 -10.875 1 94.19 96 LEU A CA 1
ATOM 786 C C . LEU A 1 96 ? -8.344 -17.594 -9.609 1 94.19 96 LEU A C 1
ATOM 788 O O . LEU A 1 96 ? -8.133 -18.156 -8.531 1 94.19 96 LEU A O 1
ATOM 792 N N . GLY A 1 97 ? -8.297 -16.266 -9.75 1 93.69 97 GLY A N 1
ATOM 793 C CA . GLY A 1 97 ? -8.258 -15.422 -8.57 1 93.69 97 GLY A CA 1
ATOM 794 C C . GLY A 1 97 ? -9.406 -15.672 -7.617 1 93.69 97 GLY A C 1
ATOM 795 O O . GLY A 1 97 ? -9.203 -15.773 -6.402 1 93.69 97 GLY A O 1
ATOM 796 N N . LYS A 1 98 ? -10.594 -15.773 -8.141 1 87.69 98 LYS A N 1
ATOM 797 C CA . LYS A 1 98 ? -11.766 -16.078 -7.332 1 87.69 98 LYS A CA 1
ATOM 798 C C . LYS A 1 98 ? -11.641 -17.453 -6.668 1 87.69 98 LYS A C 1
ATOM 800 O O . LYS A 1 98 ? -11.992 -17.609 -5.5 1 87.69 98 LYS A O 1
ATOM 805 N N . ALA A 1 99 ? -11.125 -18.406 -7.422 1 88.44 99 ALA A N 1
ATOM 806 C CA . ALA A 1 99 ? -10.914 -19.75 -6.879 1 88.44 99 ALA A CA 1
ATOM 807 C C . ALA A 1 99 ? -9.914 -19.719 -5.727 1 88.44 99 ALA A C 1
ATOM 809 O O . ALA A 1 99 ? -10.133 -20.359 -4.695 1 88.44 99 ALA A O 1
ATOM 810 N N . ALA A 1 100 ? -8.859 -18.984 -5.906 1 93.94 100 ALA A N 1
ATOM 811 C CA . ALA A 1 100 ? -7.844 -18.875 -4.863 1 93.94 100 ALA A CA 1
ATOM 812 C C . ALA A 1 100 ? -8.422 -18.219 -3.609 1 93.94 100 ALA A C 1
ATOM 814 O O . ALA A 1 100 ? -8.156 -18.672 -2.49 1 93.94 100 ALA A O 1
ATOM 815 N N . ALA A 1 101 ? -9.195 -17.141 -3.816 1 87.81 101 ALA A N 1
ATOM 816 C CA . ALA A 1 101 ? -9.852 -16.484 -2.691 1 87.81 101 ALA A CA 1
ATOM 817 C C . ALA A 1 101 ? -10.734 -17.453 -1.916 1 87.81 101 ALA A C 1
ATOM 819 O O . ALA A 1 101 ? -10.625 -17.547 -0.691 1 87.81 101 ALA A O 1
ATOM 820 N N . GLN A 1 102 ? -11.508 -18.172 -2.621 1 83.62 102 GLN A N 1
ATOM 821 C CA . GLN A 1 102 ? -12.406 -19.141 -2 1 83.62 102 GLN A CA 1
ATOM 822 C C . GLN A 1 102 ? -11.617 -20.203 -1.237 1 83.62 102 GLN A C 1
ATOM 824 O O . GLN A 1 102 ? -11.961 -20.547 -0.102 1 83.62 102 GLN A O 1
ATOM 829 N N . TYR A 1 103 ? -10.625 -20.75 -1.833 1 87.5 103 TYR A N 1
ATOM 830 C CA . TYR A 1 103 ? -9.789 -21.766 -1.212 1 87.5 103 TYR A CA 1
ATOM 831 C C . TYR A 1 103 ? -9.172 -21.266 0.083 1 87.5 103 TYR A C 1
ATOM 833 O O . TYR A 1 103 ? -9.25 -21.922 1.119 1 87.5 103 TYR A O 1
ATOM 841 N N . LEU A 1 104 ? -8.633 -20.078 0.033 1 90.06 104 LEU A N 1
ATOM 842 C CA . LEU A 1 104 ? -7.922 -19.531 1.177 1 90.06 104 LEU A CA 1
ATOM 843 C C . LEU A 1 104 ? -8.891 -19.188 2.303 1 90.06 104 LEU A C 1
ATOM 845 O O . LEU A 1 104 ? -8.539 -19.281 3.482 1 90.06 104 LEU A O 1
ATOM 849 N N . GLU A 1 105 ? -10.055 -18.734 1.958 1 82.75 105 GLU A N 1
ATOM 850 C CA . GLU A 1 105 ? -11.062 -18.422 2.967 1 82.75 105 GLU A CA 1
ATOM 851 C C . GLU A 1 105 ? -11.383 -19.641 3.826 1 82.75 105 GLU A C 1
ATOM 853 O O . GLU A 1 105 ? -11.711 -19.5 5.008 1 82.75 105 GLU A O 1
ATOM 858 N N . THR A 1 106 ? -11.219 -20.781 3.264 1 79.81 106 THR A N 1
ATOM 859 C CA . THR A 1 106 ? -11.508 -22.016 4 1 79.81 106 THR A CA 1
ATOM 860 C C . THR A 1 106 ? -10.273 -22.5 4.738 1 79.81 106 THR A C 1
ATOM 862 O O . THR A 1 106 ? -10.375 -23.281 5.691 1 79.81 106 THR A O 1
ATOM 865 N N . GLN A 1 107 ? -9.164 -22.078 4.293 1 83.31 107 GLN A N 1
ATOM 866 C CA . GLN A 1 107 ? -7.91 -22.609 4.828 1 83.31 107 GLN A CA 1
ATOM 867 C C . GLN A 1 107 ? -7.387 -21.734 5.965 1 83.31 107 GLN A C 1
ATOM 869 O O . GLN A 1 107 ? -6.758 -22.234 6.902 1 83.31 107 GLN A O 1
ATOM 874 N N . LEU A 1 108 ? -7.629 -20.438 5.879 1 86.25 108 LEU A N 1
ATOM 875 C CA . LEU A 1 108 ? -7.004 -19.5 6.797 1 86.25 108 LEU A CA 1
ATOM 876 C C . LEU A 1 108 ? -7.824 -19.359 8.078 1 86.25 108 LEU A C 1
ATOM 878 O O . LEU A 1 108 ? -9.055 -19.422 8.039 1 86.25 108 LEU A O 1
ATOM 882 N N . GLN A 1 109 ? -7.105 -19.219 9.156 1 82.31 109 GLN A N 1
ATOM 883 C CA . GLN A 1 109 ? -7.707 -19.094 10.477 1 82.31 109 GLN A CA 1
ATOM 884 C C . GLN A 1 109 ? -7.312 -17.781 11.148 1 82.31 109 GLN A C 1
ATOM 886 O O . GLN A 1 109 ? -6.469 -17.047 10.633 1 82.31 109 GLN A O 1
ATOM 891 N N . GLN A 1 110 ? -7.918 -17.594 12.305 1 83.56 110 GLN A N 1
ATOM 892 C CA . GLN A 1 110 ? -7.641 -16.406 13.109 1 83.56 110 GLN A CA 1
ATOM 893 C C . GLN A 1 110 ? -6.16 -16.328 13.469 1 83.56 110 GLN A C 1
ATOM 895 O O . GLN A 1 110 ? -5.57 -17.297 13.938 1 83.56 110 GLN A O 1
ATOM 900 N N . GLY A 1 111 ? -5.609 -15.141 13.164 1 86.12 111 GLY A N 1
ATOM 901 C CA . GLY A 1 111 ? -4.238 -14.891 13.578 1 86.12 111 GLY A CA 1
ATOM 902 C C . GLY A 1 111 ? -3.215 -15.344 12.555 1 86.12 111 GLY A C 1
ATOM 903 O O . GLY A 1 111 ? -2.014 -15.125 12.734 1 86.12 111 GLY A O 1
ATOM 904 N N . ASP A 1 112 ? -3.635 -15.961 11.406 1 90.5 112 ASP A N 1
ATOM 905 C CA . ASP A 1 112 ? -2.711 -16.453 10.391 1 90.5 112 ASP A CA 1
ATOM 906 C C . ASP A 1 112 ? -2.023 -15.305 9.664 1 90.5 112 ASP A C 1
ATOM 908 O O . ASP A 1 112 ? -2.562 -14.203 9.594 1 90.5 112 ASP A O 1
ATOM 912 N N . LEU A 1 113 ? -0.833 -15.547 9.266 1 94.25 113 LEU A N 1
ATOM 913 C CA . LEU A 1 113 ? -0.088 -14.68 8.359 1 94.25 113 LEU A CA 1
ATOM 914 C C . LEU A 1 113 ? -0.032 -15.281 6.953 1 94.25 113 LEU A C 1
ATOM 916 O O . LEU A 1 113 ? 0.512 -16.375 6.762 1 94.25 113 LEU A O 1
ATOM 920 N N . LEU A 1 114 ? -0.651 -14.617 6.031 1 95.19 114 LEU A N 1
ATOM 921 C CA . LEU A 1 114 ? -0.679 -15.055 4.641 1 95.19 114 LEU A CA 1
ATOM 922 C C . LEU A 1 114 ? 0.388 -14.336 3.822 1 95.19 114 LEU A C 1
ATOM 924 O O . LEU A 1 114 ? 0.427 -13.102 3.793 1 95.19 114 LEU A O 1
ATOM 928 N N . GLY A 1 115 ? 1.325 -15.07 3.234 1 97.25 115 GLY A N 1
ATOM 929 C CA . GLY A 1 115 ? 2.229 -14.508 2.24 1 97.25 115 GLY A CA 1
ATOM 930 C C . GLY A 1 115 ? 1.62 -14.445 0.852 1 97.25 115 GLY A C 1
ATOM 931 O O . GLY A 1 115 ? 1.024 -15.414 0.384 1 97.25 115 GLY A O 1
ATOM 932 N N . ILE A 1 116 ? 1.749 -13.273 0.19 1 96.94 116 ILE A N 1
ATOM 933 C CA . ILE A 1 116 ? 1.159 -13.164 -1.141 1 96.94 116 ILE A CA 1
ATOM 934 C C . ILE A 1 116 ? 2.246 -12.828 -2.16 1 96.94 116 ILE A C 1
ATOM 936 O O . ILE A 1 116 ? 3.148 -12.039 -1.88 1 96.94 116 ILE A O 1
ATOM 940 N N . GLY A 1 117 ? 2.119 -13.523 -3.291 1 97.69 117 GLY A N 1
ATOM 941 C CA . GLY A 1 117 ? 3.039 -13.258 -4.387 1 97.69 117 GLY A CA 1
ATOM 942 C C . GLY A 1 117 ? 2.631 -12.07 -5.238 1 97.69 117 GLY A C 1
ATOM 943 O O . GLY A 1 117 ? 1.691 -11.352 -4.898 1 97.69 117 GLY A O 1
ATOM 944 N N . TRP A 1 118 ? 3.365 -11.867 -6.266 1 93.94 118 TRP A N 1
ATOM 945 C CA . TRP A 1 118 ? 3.238 -10.727 -7.168 1 93.94 118 TRP A CA 1
ATOM 946 C C . TRP A 1 118 ? 2.609 -11.148 -8.492 1 93.94 118 TRP A C 1
ATOM 948 O O . TRP A 1 118 ? 3.018 -12.148 -9.086 1 93.94 118 TRP A O 1
ATOM 958 N N . GLY A 1 119 ? 1.566 -10.422 -8.938 1 94.5 119 GLY A N 1
ATOM 959 C CA . GLY A 1 119 ? 1.006 -10.719 -10.25 1 94.5 119 GLY A CA 1
ATOM 960 C C . GLY A 1 119 ? -0.488 -10.469 -10.328 1 94.5 119 GLY A C 1
ATOM 961 O O . GLY A 1 119 ? -1.139 -10.234 -9.312 1 94.5 119 GLY A O 1
ATOM 962 N N . GLU A 1 120 ? -0.964 -10.609 -11.539 1 93.25 120 GLU A N 1
ATOM 963 C CA . GLU A 1 120 ? -2.354 -10.258 -11.82 1 93.25 120 GLU A CA 1
ATOM 964 C C . GLU A 1 120 ? -3.316 -11.219 -11.133 1 93.25 120 GLU A C 1
ATOM 966 O O . GLU A 1 120 ? -4.328 -10.797 -10.57 1 93.25 120 GLU A O 1
ATOM 971 N N . THR A 1 121 ? -3.029 -12.492 -11.211 1 95.12 121 THR A N 1
ATOM 972 C CA . THR A 1 121 ? -3.91 -13.477 -10.594 1 95.12 121 THR A CA 1
ATOM 973 C C . THR A 1 121 ? -4.023 -13.25 -9.094 1 95.12 121 THR A C 1
ATOM 975 O O . THR A 1 121 ? -5.117 -13.328 -8.523 1 95.12 121 THR A O 1
ATOM 978 N N . ILE A 1 122 ? -2.943 -12.945 -8.438 1 94.75 122 ILE A N 1
ATOM 979 C CA . ILE A 1 122 ? -2.928 -12.688 -7 1 94.75 122 ILE A CA 1
ATOM 980 C C . ILE A 1 122 ? -3.701 -11.406 -6.699 1 94.75 122 ILE A C 1
ATOM 982 O O . ILE A 1 122 ? -4.441 -11.336 -5.715 1 94.75 122 ILE A O 1
ATOM 986 N N . SER A 1 123 ? -3.486 -10.414 -7.555 1 90.94 123 SER A N 1
ATOM 987 C CA . SER A 1 123 ? -4.262 -9.188 -7.398 1 90.94 123 SER A CA 1
ATOM 988 C C . SER A 1 123 ? -5.758 -9.469 -7.453 1 90.94 123 SER A C 1
ATOM 990 O O . SER A 1 123 ? -6.523 -8.93 -6.648 1 90.94 123 SER A O 1
ATOM 992 N N . LYS A 1 124 ? -6.152 -10.289 -8.438 1 89.38 124 LYS A N 1
ATOM 993 C CA . LYS A 1 124 ? -7.562 -10.641 -8.57 1 89.38 124 LYS A CA 1
ATOM 994 C C . LYS A 1 124 ? -8.047 -11.422 -7.359 1 89.38 124 LYS A C 1
ATOM 996 O O . LYS A 1 124 ? -9.195 -11.266 -6.93 1 89.38 124 LYS A O 1
ATOM 1001 N N . MET A 1 125 ? -7.262 -12.266 -6.793 1 90.75 125 MET A N 1
ATOM 1002 C CA . MET A 1 125 ? -7.609 -12.984 -5.574 1 90.75 125 MET A CA 1
ATOM 1003 C C . MET A 1 125 ? -7.883 -12.023 -4.426 1 90.75 125 MET A C 1
ATOM 1005 O O . MET A 1 125 ? -8.891 -12.148 -3.727 1 90.75 125 MET A O 1
ATOM 1009 N N . LEU A 1 126 ? -6.988 -11.07 -4.273 1 86.88 126 LEU A N 1
ATOM 1010 C CA . LEU A 1 126 ? -7.109 -10.094 -3.197 1 86.88 126 LEU A CA 1
ATOM 1011 C C . LEU A 1 126 ? -8.406 -9.297 -3.33 1 86.88 126 LEU A C 1
ATOM 1013 O O . LEU A 1 126 ? -9.008 -8.914 -2.326 1 86.88 126 LEU A O 1
ATOM 1017 N N . GLU A 1 127 ? -8.789 -9.039 -4.516 1 82.06 127 GLU A N 1
ATOM 1018 C CA . GLU A 1 127 ? -10.023 -8.305 -4.777 1 82.06 127 GLU A CA 1
ATOM 1019 C C . GLU A 1 127 ? -11.25 -9.117 -4.375 1 82.06 127 GLU A C 1
ATOM 1021 O O . GLU A 1 127 ? -12.336 -8.562 -4.191 1 82.06 127 GLU A O 1
ATOM 1026 N N . ASN A 1 128 ? -11.055 -10.391 -4.312 1 81.31 128 ASN A N 1
ATOM 1027 C CA . ASN A 1 128 ? -12.227 -11.242 -4.164 1 81.31 128 ASN A CA 1
ATOM 1028 C C . ASN A 1 128 ? -12.242 -11.945 -2.809 1 81.31 128 ASN A C 1
ATOM 1030 O O . ASN A 1 128 ? -13.234 -12.586 -2.443 1 81.31 128 ASN A O 1
ATOM 1034 N N . ILE A 1 129 ? -11.18 -11.828 -2.041 1 81.31 129 ILE A N 1
ATOM 1035 C CA . ILE A 1 129 ? -11.102 -12.547 -0.773 1 81.31 129 ILE A CA 1
ATOM 1036 C C . ILE A 1 129 ? -11.938 -11.82 0.28 1 81.31 129 ILE A C 1
ATOM 1038 O O . ILE A 1 129 ? -11.891 -10.586 0.372 1 81.31 129 ILE A O 1
ATOM 1042 N N . HIS A 1 130 ? -12.742 -12.57 0.959 1 74.06 130 HIS A N 1
ATOM 1043 C CA . HIS A 1 130 ? -13.609 -12.031 2 1 74.06 130 HIS A CA 1
ATOM 1044 C C . HIS A 1 130 ? -13.484 -12.836 3.291 1 74.06 130 HIS A C 1
ATOM 1046 O O . HIS A 1 130 ? -13.562 -14.062 3.273 1 74.06 130 HIS A O 1
ATOM 1052 N N . PHE A 1 131 ? -13.164 -12.094 4.309 1 70.5 131 PHE A N 1
ATOM 1053 C CA . PHE A 1 131 ? -13.141 -12.742 5.613 1 70.5 131 PHE A CA 1
ATOM 1054 C C . PHE A 1 131 ? -14.219 -12.156 6.527 1 70.5 131 PHE A C 1
ATOM 1056 O O . PHE A 1 131 ? -14.633 -11.016 6.344 1 70.5 131 PHE A O 1
ATOM 1063 N N . GLU A 1 132 ? -14.68 -13.078 7.379 1 65.5 132 GLU A N 1
ATOM 1064 C CA . GLU A 1 132 ? -15.562 -12.555 8.422 1 65.5 132 GLU A CA 1
ATOM 1065 C C . GLU A 1 132 ? -14.867 -11.469 9.234 1 65.5 132 GLU A C 1
ATOM 1067 O O . GLU A 1 132 ? -13.656 -11.531 9.461 1 65.5 132 GLU A O 1
ATOM 1072 N N . SER A 1 133 ? -15.578 -10.398 9.523 1 65.44 133 SER A N 1
ATOM 1073 C CA . SER A 1 133 ? -15.055 -9.234 10.219 1 65.44 133 SER A CA 1
ATOM 1074 C C . SER A 1 133 ? -14.32 -9.641 11.5 1 65.44 133 SER A C 1
ATOM 1076 O O . SER A 1 133 ? -13.453 -8.906 11.977 1 65.44 133 SER A O 1
ATOM 1078 N N . SER A 1 134 ? -14.578 -10.789 11.914 1 67.12 134 SER A N 1
ATOM 1079 C CA . SER A 1 134 ? -14.008 -11.203 13.195 1 67.12 134 SER A CA 1
ATOM 1080 C C . SER A 1 134 ? -12.633 -11.836 13.008 1 67.12 134 SER A C 1
ATOM 1082 O O . SER A 1 134 ? -11.883 -12 13.969 1 67.12 134 SER A O 1
ATOM 1084 N N . ILE A 1 135 ? -12.352 -12.102 11.836 1 71.69 135 ILE A N 1
ATOM 1085 C CA . ILE A 1 135 ? -11.086 -12.797 11.609 1 71.69 135 ILE A CA 1
ATOM 1086 C C . ILE A 1 135 ? -9.961 -11.781 11.43 1 71.69 135 ILE A C 1
ATOM 1088 O O . ILE A 1 135 ? -10.047 -10.906 10.57 1 71.69 135 ILE A O 1
ATOM 1092 N N . ASN A 1 136 ? -9.031 -11.859 12.344 1 79.69 136 ASN A N 1
ATOM 1093 C CA . ASN A 1 136 ? -7.82 -11.055 12.258 1 79.69 136 ASN A CA 1
ATOM 1094 C C . ASN A 1 136 ? -6.727 -11.766 11.477 1 79.69 136 ASN A C 1
ATOM 1096 O O . ASN A 1 136 ? -6.059 -12.664 12.008 1 79.69 136 ASN A O 1
ATOM 1100 N N . LEU A 1 137 ? -6.613 -11.492 10.188 1 84.88 137 LEU A N 1
ATOM 1101 C CA . LEU A 1 137 ? -5.605 -12.078 9.312 1 84.88 137 LEU A CA 1
ATOM 1102 C C . LEU A 1 137 ? -4.617 -11.016 8.836 1 84.88 137 LEU A C 1
ATOM 1104 O O . LEU A 1 137 ? -5.016 -9.898 8.5 1 84.88 137 LEU A O 1
ATOM 1108 N N . SER A 1 138 ? -3.344 -11.344 8.961 1 89.31 138 SER A N 1
ATOM 1109 C CA . SER A 1 138 ? -2.316 -10.453 8.43 1 89.31 138 SER A CA 1
ATOM 1110 C C . SER A 1 138 ? -1.793 -10.953 7.09 1 89.31 138 SER A C 1
ATOM 1112 O O . SER A 1 138 ? -1.815 -12.148 6.812 1 89.31 138 SER A O 1
ATOM 1114 N N . ILE A 1 139 ? -1.423 -10.047 6.324 1 92.06 139 ILE A N 1
ATOM 1115 C CA . ILE A 1 139 ? -0.869 -10.359 5.008 1 92.06 139 ILE A CA 1
ATOM 1116 C C . ILE A 1 139 ? 0.538 -9.773 4.891 1 92.06 139 ILE A C 1
ATOM 1118 O O . ILE A 1 139 ? 0.803 -8.672 5.379 1 92.06 139 ILE A O 1
ATOM 1122 N N . VAL A 1 140 ? 1.431 -10.508 4.297 1 95.5 140 VAL A N 1
ATOM 1123 C CA . VAL A 1 140 ? 2.773 -10.023 4 1 95.5 140 VAL A CA 1
ATOM 1124 C C . VAL A 1 140 ? 3.119 -10.32 2.543 1 95.5 140 VAL A C 1
ATOM 1126 O O . VAL A 1 140 ? 2.787 -11.391 2.027 1 95.5 140 VAL A O 1
ATOM 1129 N N . THR A 1 141 ? 3.723 -9.352 1.851 1 97.12 141 THR A N 1
ATOM 1130 C CA . THR A 1 141 ? 4.133 -9.594 0.471 1 97.12 141 THR A CA 1
ATOM 1131 C C . THR A 1 141 ? 5.406 -10.43 0.421 1 97.12 141 THR A C 1
ATOM 1133 O O . THR A 1 141 ? 6.25 -10.344 1.318 1 97.12 141 THR A O 1
ATOM 1136 N N . LEU A 1 142 ? 5.543 -11.172 -0.625 1 98.31 142 LEU A N 1
ATOM 1137 C CA . LEU A 1 142 ? 6.703 -12.039 -0.755 1 98.31 142 LEU A CA 1
ATOM 1138 C C . LEU A 1 142 ? 7.797 -11.367 -1.583 1 98.31 142 LEU A C 1
ATOM 1140 O O . LEU A 1 142 ? 8.93 -11.859 -1.635 1 98.31 142 LEU A O 1
ATOM 1144 N N . THR A 1 143 ? 7.48 -10.32 -2.287 1 97.81 143 THR A N 1
ATOM 1145 C CA . THR A 1 143 ? 8.43 -9.539 -3.076 1 97.81 143 THR A CA 1
ATOM 1146 C C . THR A 1 143 ? 8.203 -8.047 -2.875 1 97.81 143 THR A C 1
ATOM 1148 O O . THR A 1 143 ? 7.199 -7.637 -2.287 1 97.81 143 THR A O 1
ATOM 1151 N N . GLY A 1 144 ? 9.227 -7.324 -3.281 1 96.44 144 GLY A N 1
ATOM 1152 C CA . GLY A 1 144 ? 8.953 -5.906 -3.475 1 96.44 144 GLY A CA 1
ATOM 1153 C C . GLY A 1 144 ? 7.957 -5.641 -4.586 1 96.44 144 GLY A C 1
ATOM 1154 O O . GLY A 1 144 ? 7.262 -6.555 -5.039 1 96.44 144 GLY A O 1
ATOM 1155 N N . GLY A 1 145 ? 7.93 -4.367 -5 1 94.75 145 GLY A N 1
ATOM 1156 C CA . GLY A 1 145 ? 6.945 -3.971 -5.992 1 94.75 145 GLY A CA 1
ATOM 1157 C C . GLY A 1 145 ? 5.672 -3.412 -5.383 1 94.75 145 GLY A C 1
ATOM 1158 O O . GLY A 1 145 ? 4.57 -3.85 -5.719 1 94.75 145 GLY A O 1
ATOM 1159 N N . VAL A 1 146 ? 5.816 -2.486 -4.574 1 91.81 146 VAL A N 1
ATOM 1160 C CA . VAL A 1 146 ? 4.824 -1.961 -3.643 1 91.81 146 VAL A CA 1
ATOM 1161 C C . VAL A 1 146 ? 3.545 -1.608 -4.398 1 91.81 146 VAL A C 1
ATOM 1163 O O . VAL A 1 146 ? 2.463 -2.094 -4.059 1 91.81 146 VAL A O 1
ATOM 1166 N N . ASN A 1 147 ? 3.619 -0.876 -5.465 1 89.38 147 ASN A N 1
ATOM 1167 C CA . ASN A 1 147 ? 2.457 -0.268 -6.105 1 89.38 147 ASN A CA 1
ATOM 1168 C C . ASN A 1 147 ? 1.598 -1.312 -6.816 1 89.38 147 ASN A C 1
ATOM 1170 O O . ASN A 1 147 ? 0.414 -1.08 -7.066 1 89.38 147 ASN A O 1
ATOM 1174 N N . HIS A 1 148 ? 2.193 -2.43 -7.051 1 89 148 HIS A N 1
ATOM 1175 C CA . HIS A 1 148 ? 1.408 -3.486 -7.68 1 89 148 HIS A CA 1
ATOM 1176 C C . HIS A 1 148 ? 0.5 -4.172 -6.664 1 89 148 HIS A C 1
ATOM 1178 O O . HIS A 1 148 ? -0.51 -4.773 -7.035 1 89 148 HIS A O 1
ATOM 1184 N N . TYR A 1 149 ? 0.848 -4.148 -5.391 1 88.69 149 TYR A N 1
ATOM 1185 C CA . TYR A 1 149 ? 0.079 -4.805 -4.34 1 88.69 149 TYR A CA 1
ATOM 1186 C C . TYR A 1 149 ? -1.088 -3.934 -3.891 1 88.69 149 TYR A C 1
ATOM 1188 O O . TYR A 1 149 ? -1.958 -4.387 -3.145 1 88.69 149 TYR A O 1
ATOM 1196 N N . LEU A 1 150 ? -1.086 -2.693 -4.309 1 81.69 150 LEU A N 1
ATOM 1197 C CA . LEU A 1 150 ? -2.115 -1.765 -3.855 1 81.69 150 LEU A CA 1
ATOM 1198 C C . LEU A 1 150 ? -3.41 -1.966 -4.637 1 81.69 150 LEU A C 1
ATOM 1200 O O . LEU A 1 150 ? -3.379 -2.225 -5.844 1 81.69 150 LEU A O 1
ATOM 1204 N N . PRO A 1 151 ? -4.477 -1.867 -3.881 1 67.62 151 PRO A N 1
ATOM 1205 C CA . PRO A 1 151 ? -5.77 -2.053 -4.547 1 67.62 151 PRO A CA 1
ATOM 1206 C C . PRO A 1 151 ? -6.062 -0.965 -5.578 1 67.62 151 PRO A C 1
ATOM 1208 O O . PRO A 1 151 ? -5.805 0.215 -5.328 1 67.62 151 PRO A O 1
ATOM 1211 N N . ARG A 1 152 ? -6.379 -1.365 -6.781 1 63.28 152 ARG A N 1
ATOM 1212 C CA . ARG A 1 152 ? -6.785 -0.416 -7.812 1 63.28 152 ARG A CA 1
ATOM 1213 C C . ARG A 1 152 ? -8.273 -0.104 -7.715 1 63.28 152 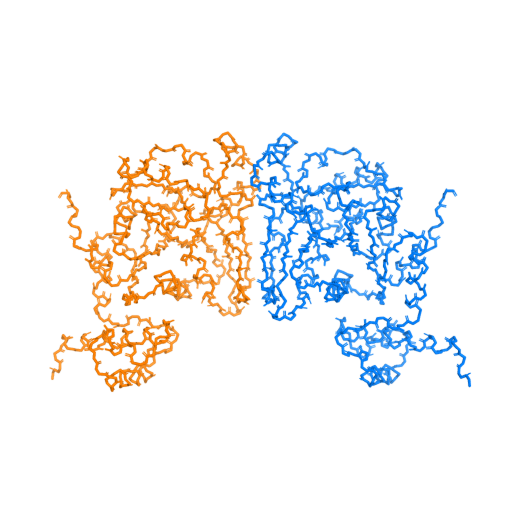ARG A C 1
ATOM 1215 O O . ARG A 1 152 ? -8.734 0.921 -8.219 1 63.28 152 ARG A O 1
ATOM 1222 N N . LYS A 1 153 ? -8.969 -1.106 -7.18 1 59.44 153 LYS A N 1
ATOM 1223 C CA . LYS A 1 153 ? -10.414 -0.918 -7.113 1 59.44 153 LYS A CA 1
ATOM 1224 C C . LYS A 1 153 ? -10.898 -0.87 -5.668 1 59.44 153 LYS A C 1
ATOM 1226 O O . LYS A 1 153 ? -10.203 -1.339 -4.762 1 59.44 153 LYS A O 1
ATOM 1231 N N . GLN A 1 154 ? -12.055 -0.21 -5.344 1 53.78 154 GLN A N 1
ATOM 1232 C CA . GLN A 1 154 ? -12.727 0.188 -4.113 1 53.78 154 GLN A CA 1
ATOM 1233 C C . GLN A 1 154 ? -12.75 -0.952 -3.1 1 53.78 154 GLN A C 1
ATOM 1235 O O . GLN A 1 154 ? -12.711 -0.715 -1.89 1 53.78 154 GLN A O 1
ATOM 1240 N N . ASN A 1 155 ? -12.922 -2.066 -3.539 1 51.31 155 ASN A N 1
ATOM 1241 C CA . ASN A 1 155 ? -13.32 -3.061 -2.549 1 51.31 155 ASN A CA 1
ATOM 1242 C C . ASN A 1 155 ? -12.117 -3.84 -2.023 1 51.31 155 ASN A C 1
ATOM 1244 O O . ASN A 1 155 ? -12.266 -4.961 -1.536 1 51.31 155 ASN A O 1
ATOM 1248 N N . TYR A 1 156 ? -11.016 -3.035 -2.068 1 53.97 156 TYR A N 1
ATOM 1249 C CA . TYR A 1 156 ? -9.82 -3.738 -1.616 1 53.97 156 TYR A CA 1
ATOM 1250 C C . TYR A 1 156 ? -9.734 -3.752 -0.095 1 53.97 156 TYR A C 1
ATOM 1252 O O . TYR A 1 156 ? -10.078 -2.766 0.561 1 53.97 156 TYR A O 1
ATOM 1260 N N . LEU A 1 157 ? -9.414 -4.824 0.474 1 54.38 157 LEU A N 1
ATOM 1261 C CA . LEU A 1 157 ? -9.039 -5.086 1.86 1 54.38 157 LEU A CA 1
ATOM 1262 C C . LEU A 1 157 ? -10.188 -4.754 2.803 1 54.38 157 LEU A C 1
ATOM 1264 O O . LEU A 1 157 ? -9.984 -4.59 4.008 1 54.38 157 LEU A O 1
ATOM 1268 N N . HIS A 1 158 ? -11.383 -4.398 2.264 1 53.69 158 HIS A N 1
ATOM 1269 C CA . HIS A 1 158 ? -12.539 -4 3.053 1 53.69 158 HIS A CA 1
ATOM 1270 C C . HIS A 1 158 ? -12.758 -4.941 4.234 1 53.69 158 HIS A C 1
ATOM 1272 O O . HIS A 1 158 ? -13.281 -4.535 5.27 1 53.69 158 HIS A O 1
ATOM 1278 N N . TYR A 1 159 ? -12.141 -6.098 4.039 1 55.25 159 TYR A N 1
ATOM 1279 C CA . TYR A 1 159 ? -12.648 -7.016 5.055 1 55.25 159 TYR A CA 1
ATOM 1280 C C . TYR A 1 159 ? -11.5 -7.66 5.824 1 55.25 159 TYR A C 1
ATOM 1282 O O . TYR A 1 159 ? -11.633 -8.781 6.32 1 55.25 159 TYR A O 1
ATOM 1290 N N . MET A 1 160 ? -10.422 -6.914 5.816 1 59.34 160 MET A N 1
ATOM 1291 C CA . MET A 1 160 ? -9.344 -7.527 6.586 1 59.34 160 MET A CA 1
ATOM 1292 C C . MET A 1 160 ? -9 -6.684 7.809 1 59.34 160 MET A C 1
ATOM 1294 O O . MET A 1 160 ? -8.828 -5.469 7.703 1 59.34 160 MET A O 1
ATOM 1298 N N . GLN A 1 161 ? -9.266 -7.223 8.977 1 62.81 161 GLN A N 1
ATOM 1299 C CA . GLN A 1 161 ? -8.922 -6.543 10.227 1 62.81 161 GLN A CA 1
ATOM 1300 C C . GLN A 1 161 ? -7.43 -6.664 10.523 1 62.81 161 GLN A C 1
ATOM 1302 O O . GLN A 1 161 ? -6.891 -5.906 11.336 1 62.81 161 GLN A O 1
ATOM 1307 N N . GLY A 1 162 ? -6.754 -7.414 9.719 1 71.94 162 GLY A N 1
ATOM 1308 C CA . GLY A 1 162 ? -5.34 -7.594 10.016 1 71.94 162 GLY A CA 1
ATOM 1309 C C . GLY A 1 162 ? -4.445 -6.645 9.242 1 71.94 162 GLY A C 1
ATOM 1310 O O . GLY A 1 162 ? -4.934 -5.773 8.516 1 71.94 162 GLY A O 1
ATOM 1311 N N . ASP A 1 163 ? -3.104 -6.742 9.555 1 80.19 163 ASP A N 1
ATOM 1312 C CA . ASP A 1 163 ? -2.102 -5.824 9.016 1 80.19 163 ASP A CA 1
ATOM 1313 C C . ASP A 1 163 ? -1.602 -6.297 7.652 1 80.19 163 ASP A C 1
ATOM 1315 O O . ASP A 1 163 ? -1.508 -7.5 7.402 1 80.19 163 ASP A O 1
ATOM 1319 N N . LEU A 1 164 ? -1.51 -5.398 6.789 1 86.5 164 LEU A N 1
ATOM 1320 C CA . LEU A 1 164 ? -0.801 -5.617 5.531 1 86.5 164 LEU A CA 1
ATOM 1321 C C . LEU A 1 164 ? 0.649 -5.156 5.637 1 86.5 164 LEU A C 1
ATOM 1323 O O . LEU A 1 164 ? 0.915 -3.992 5.941 1 86.5 164 LEU A O 1
ATOM 1327 N N . HIS A 1 165 ? 1.529 -6.086 5.5 1 91.88 165 HIS A N 1
ATOM 1328 C CA . HIS A 1 165 ? 2.963 -5.824 5.523 1 91.88 165 HIS A CA 1
ATOM 1329 C C . HIS A 1 165 ? 3.566 -5.922 4.129 1 91.88 165 HIS A C 1
ATOM 1331 O O . HIS A 1 165 ? 3.6 -7 3.535 1 91.88 165 HIS A O 1
ATOM 1337 N N . ILE A 1 166 ? 4.047 -4.789 3.652 1 93.94 166 ILE A N 1
ATOM 1338 C CA . ILE A 1 166 ? 4.605 -4.75 2.307 1 93.94 166 ILE A CA 1
ATOM 1339 C C . ILE A 1 166 ? 6.117 -4.543 2.385 1 93.94 166 ILE A C 1
ATOM 1341 O O . ILE A 1 166 ? 6.594 -3.678 3.123 1 93.94 166 ILE A O 1
ATOM 1345 N N . ILE A 1 167 ? 6.867 -5.418 1.719 1 96.5 167 ILE A N 1
ATOM 1346 C CA . ILE A 1 167 ? 8.297 -5.168 1.581 1 96.5 167 ILE A CA 1
ATOM 1347 C C . ILE A 1 167 ? 8.523 -3.828 0.881 1 96.5 167 ILE A C 1
ATOM 1349 O O . ILE A 1 167 ? 8.156 -3.662 -0.285 1 96.5 167 ILE A O 1
ATOM 1353 N N . PRO A 1 168 ? 9.125 -2.893 1.565 1 95.44 168 PRO A N 1
ATOM 1354 C CA . PRO A 1 168 ? 9.172 -1.519 1.061 1 95.44 168 PRO A CA 1
ATOM 1355 C C . PRO A 1 168 ? 10.312 -1.296 0.066 1 95.44 168 PRO A C 1
ATOM 1357 O O . PRO A 1 168 ? 11.211 -0.496 0.323 1 95.44 168 PRO A O 1
ATOM 1360 N N . THR A 1 169 ? 10.234 -1.955 -1.05 1 96.56 169 THR A N 1
ATOM 1361 C CA . THR A 1 169 ? 11.266 -1.889 -2.08 1 96.56 169 THR A CA 1
ATOM 1362 C C . THR A 1 169 ? 10.648 -2.027 -3.471 1 96.56 169 THR A C 1
ATOM 1364 O O . THR A 1 169 ? 9.492 -2.432 -3.604 1 96.56 169 THR A O 1
ATOM 1367 N N . PRO A 1 170 ? 11.445 -1.603 -4.508 1 94.94 170 PRO A N 1
ATOM 1368 C CA . PRO A 1 170 ? 11.047 -2.016 -5.852 1 94.94 170 PRO A CA 1
ATOM 1369 C C . PRO A 1 170 ? 11.062 -3.531 -6.035 1 94.94 170 PRO A C 1
ATOM 1371 O O . PRO A 1 170 ? 11.609 -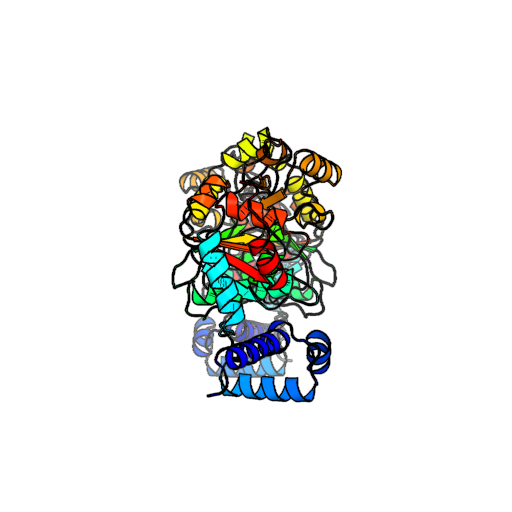4.25 -5.195 1 94.94 170 PRO A O 1
ATOM 1374 N N . PHE A 1 171 ? 10.43 -4 -7.047 1 95.75 171 PHE A N 1
ATOM 1375 C CA . PHE A 1 171 ? 10.445 -5.414 -7.406 1 95.75 171 PHE A CA 1
ATOM 1376 C C . PHE A 1 171 ? 11.836 -5.848 -7.855 1 95.75 171 PHE A C 1
ATOM 1378 O O . PHE A 1 171 ? 12.305 -6.922 -7.48 1 95.75 171 PHE A O 1
ATOM 1385 N N . LEU A 1 172 ? 12.359 -4.973 -8.633 1 95.44 172 LEU A N 1
ATOM 1386 C CA . LEU A 1 172 ? 13.688 -5.152 -9.203 1 95.44 172 LEU A CA 1
ATOM 1387 C C . LEU A 1 172 ? 14.555 -3.922 -8.961 1 95.44 172 LEU A C 1
ATOM 1389 O O . LEU A 1 172 ? 14.102 -2.791 -9.133 1 95.44 172 LEU A O 1
ATOM 1393 N N . ALA A 1 173 ? 15.867 -4.211 -8.539 1 95.31 173 ALA A N 1
ATOM 1394 C CA . ALA A 1 173 ? 16.844 -3.129 -8.484 1 95.31 173 ALA A CA 1
ATOM 1395 C C . ALA A 1 173 ? 17.484 -2.9 -9.844 1 95.31 173 ALA A C 1
ATOM 1397 O O . ALA A 1 173 ? 17.438 -3.777 -10.711 1 95.31 173 ALA A O 1
ATOM 1398 N N . SER A 1 174 ? 18.062 -1.771 -10 1 93.81 174 SER A N 1
ATOM 1399 C CA . SER A 1 174 ? 18.688 -1.418 -11.273 1 93.81 174 SER A CA 1
ATOM 1400 C C . SER A 1 174 ? 19.953 -2.232 -11.516 1 93.81 174 SER A C 1
ATOM 1402 O O . SER A 1 174 ? 20.297 -2.52 -12.656 1 93.81 174 SER A O 1
ATOM 1404 N N . THR A 1 175 ? 20.672 -2.547 -10.438 1 94.81 175 THR A N 1
ATOM 1405 C CA . THR A 1 175 ? 21.906 -3.33 -10.539 1 94.81 175 THR A CA 1
ATOM 1406 C C . THR A 1 175 ? 21.953 -4.398 -9.453 1 94.81 175 THR A C 1
ATOM 1408 O O . THR A 1 175 ? 21.219 -4.324 -8.461 1 94.81 175 THR A O 1
ATOM 1411 N N . THR A 1 176 ? 22.844 -5.355 -9.734 1 96.12 176 THR A N 1
ATOM 1412 C CA . THR A 1 176 ? 23.078 -6.402 -8.75 1 96.12 176 THR A CA 1
ATOM 1413 C C . THR A 1 176 ? 23.562 -5.809 -7.434 1 96.12 176 THR A C 1
ATOM 1415 O O . THR A 1 176 ? 23.109 -6.211 -6.359 1 96.12 176 THR A O 1
ATOM 1418 N N . GLU A 1 177 ? 24.438 -4.852 -7.504 1 95.31 177 GLU A N 1
ATOM 1419 C CA . GLU A 1 177 ? 24.984 -4.199 -6.32 1 95.31 177 GLU A CA 1
ATOM 1420 C C . GLU A 1 177 ? 23.891 -3.48 -5.531 1 95.31 177 GLU A C 1
ATOM 1422 O O . GLU A 1 177 ? 23.859 -3.553 -4.301 1 95.31 177 GLU A O 1
ATOM 1427 N N . MET A 1 178 ? 23.047 -2.812 -6.25 1 94.56 178 MET A N 1
ATOM 1428 C CA . MET A 1 178 ? 21.938 -2.127 -5.602 1 94.56 178 MET A CA 1
ATOM 1429 C C . MET A 1 178 ? 21.031 -3.121 -4.895 1 94.56 178 MET A C 1
ATOM 1431 O O . MET A 1 178 ? 20.594 -2.881 -3.766 1 94.56 178 MET A O 1
ATOM 1435 N N . ALA A 1 179 ? 20.75 -4.215 -5.555 1 96.25 179 ALA A N 1
ATOM 1436 C CA . ALA A 1 179 ? 19.906 -5.25 -4.945 1 96.25 179 ALA A CA 1
ATOM 1437 C C . ALA A 1 179 ? 20.531 -5.762 -3.648 1 96.25 179 ALA A C 1
ATOM 1439 O O . ALA A 1 179 ? 19.828 -5.887 -2.633 1 96.25 179 ALA A O 1
ATOM 1440 N N . GLN A 1 180 ? 21.797 -6.031 -3.678 1 95.56 180 GLN A N 1
ATOM 1441 C CA . GLN A 1 180 ? 22.5 -6.512 -2.492 1 95.56 180 GLN A CA 1
ATOM 1442 C C . GLN A 1 180 ? 22.422 -5.492 -1.36 1 95.56 180 GLN A C 1
ATOM 1444 O O . GLN A 1 180 ? 22.219 -5.855 -0.202 1 95.56 180 GLN A O 1
ATOM 1449 N N . SER A 1 181 ? 22.609 -4.25 -1.73 1 94.38 181 SER A N 1
ATOM 1450 C CA . SER A 1 181 ? 22.516 -3.176 -0.746 1 94.38 181 SER A CA 1
ATOM 1451 C C . SER A 1 181 ? 21.125 -3.119 -0.122 1 94.38 181 SER A C 1
ATOM 1453 O O . SER A 1 181 ? 20.984 -3.094 1.103 1 94.38 181 SER A O 1
ATOM 1455 N N . ILE A 1 182 ? 20.125 -3.131 -0.918 1 95.19 182 ILE A N 1
ATOM 1456 C CA . ILE A 1 182 ? 18.75 -3.049 -0.456 1 95.19 182 ILE A CA 1
ATOM 1457 C C . ILE A 1 182 ? 18.422 -4.242 0.443 1 95.19 182 ILE A C 1
ATOM 1459 O O . ILE A 1 182 ? 17.828 -4.086 1.505 1 95.19 182 ILE A O 1
ATOM 1463 N N . LEU A 1 183 ? 18.859 -5.395 0.031 1 95.5 183 LEU A N 1
ATOM 1464 C CA . LEU A 1 183 ? 18.594 -6.621 0.773 1 95.5 183 LEU A CA 1
ATOM 1465 C C . LEU A 1 183 ? 19.297 -6.605 2.123 1 95.5 183 LEU A C 1
ATOM 1467 O O . LEU A 1 183 ? 18.922 -7.332 3.043 1 95.5 183 LEU A O 1
ATOM 1471 N N . SER A 1 184 ? 20.312 -5.812 2.246 1 93.69 184 SER A N 1
ATOM 1472 C CA . SER A 1 184 ? 21.078 -5.734 3.486 1 93.69 184 SER A CA 1
ATOM 1473 C C . SER A 1 184 ? 20.469 -4.711 4.441 1 93.69 184 SER A C 1
ATOM 1475 O O . SER A 1 184 ? 20.859 -4.641 5.609 1 93.69 184 SER A O 1
ATOM 1477 N N . GLU A 1 185 ? 19.562 -3.871 3.92 1 94.25 185 GLU A N 1
ATOM 1478 C CA . GLU A 1 185 ? 18.891 -2.883 4.758 1 94.25 185 GLU A CA 1
ATOM 1479 C C . GLU A 1 185 ? 18.062 -3.553 5.844 1 94.25 185 GLU A C 1
ATOM 1481 O O . GLU A 1 185 ? 17.234 -4.43 5.555 1 94.25 185 GLU A O 1
ATOM 1486 N N . PRO A 1 186 ? 18.203 -3.166 7.137 1 93.25 186 PRO A N 1
ATOM 1487 C CA . PRO A 1 186 ? 17.516 -3.842 8.242 1 93.25 186 PRO A CA 1
ATOM 1488 C C . PRO A 1 186 ? 15.992 -3.885 8.055 1 93.25 186 PRO A C 1
ATOM 1490 O O . PRO A 1 186 ? 15.367 -4.922 8.289 1 93.25 186 PRO A O 1
ATOM 1493 N N . SER A 1 187 ? 15.391 -2.791 7.66 1 92.38 187 SER A N 1
ATOM 1494 C CA . SER A 1 187 ? 13.945 -2.746 7.469 1 92.38 187 SER A CA 1
ATOM 1495 C C . SER A 1 187 ? 13.492 -3.752 6.414 1 92.38 187 SER A C 1
ATOM 1497 O O . SER A 1 187 ? 12.406 -4.332 6.523 1 92.38 187 SER A O 1
ATOM 1499 N N . VAL A 1 188 ? 14.273 -3.975 5.41 1 95.62 188 VAL A N 1
ATOM 1500 C CA . VAL A 1 188 ? 13.961 -4.922 4.344 1 95.62 188 VAL A CA 1
ATOM 1501 C C . VAL A 1 188 ? 14.172 -6.348 4.84 1 95.62 188 VAL A C 1
ATOM 1503 O O . VAL A 1 188 ? 13.32 -7.215 4.645 1 95.62 188 VAL A O 1
ATOM 1506 N N . LYS A 1 189 ? 15.25 -6.559 5.52 1 95.31 189 LYS A N 1
ATOM 1507 C CA . LYS A 1 189 ? 15.547 -7.867 6.09 1 95.31 189 LYS A CA 1
ATOM 1508 C C . LYS A 1 189 ? 14.445 -8.32 7.039 1 95.31 189 LYS A C 1
ATOM 1510 O O . LYS A 1 189 ? 14.023 -9.477 7.008 1 95.31 189 LYS A O 1
ATOM 1515 N N . ASP A 1 190 ? 14.047 -7.367 7.855 1 94.81 190 ASP A N 1
ATOM 1516 C CA . ASP A 1 190 ? 12.984 -7.668 8.812 1 94.81 190 ASP A CA 1
ATOM 1517 C C . ASP A 1 190 ? 11.711 -8.125 8.102 1 94.81 190 ASP A C 1
ATOM 1519 O O . ASP A 1 190 ? 11.086 -9.102 8.508 1 94.81 190 ASP A O 1
ATOM 1523 N N . MET A 1 191 ? 11.391 -7.449 7.059 1 94.88 191 MET A N 1
ATOM 1524 C CA . MET A 1 191 ? 10.172 -7.785 6.332 1 94.88 191 MET A CA 1
ATOM 1525 C C . MET A 1 191 ? 10.312 -9.125 5.613 1 94.88 191 MET A C 1
ATOM 1527 O O . MET A 1 191 ? 9.367 -9.906 5.555 1 94.88 191 MET A O 1
ATOM 1531 N N . LEU A 1 192 ? 11.477 -9.375 5.031 1 96.31 192 LEU A N 1
ATOM 1532 C CA . LEU A 1 192 ? 11.727 -10.656 4.391 1 96.31 192 LEU A CA 1
ATOM 1533 C C . LEU A 1 192 ? 11.648 -11.797 5.406 1 96.31 192 LEU A C 1
ATOM 1535 O O . LEU A 1 192 ? 11.172 -12.891 5.09 1 96.31 192 LEU A O 1
ATOM 1539 N N . HIS A 1 193 ? 12.125 -11.523 6.602 1 96.19 193 HIS A N 1
ATOM 1540 C CA . HIS A 1 193 ? 12.008 -12.5 7.676 1 96.19 193 HIS A CA 1
ATOM 1541 C C . HIS A 1 193 ? 10.547 -12.758 8.023 1 96.19 193 HIS A C 1
ATOM 1543 O O . HIS A 1 193 ? 10.133 -13.914 8.156 1 96.19 193 HIS A O 1
ATOM 1549 N N . VAL A 1 194 ? 9.758 -11.688 8.156 1 95.56 194 VAL A N 1
ATOM 1550 C CA . VAL A 1 194 ? 8.328 -11.836 8.406 1 95.56 194 VAL A CA 1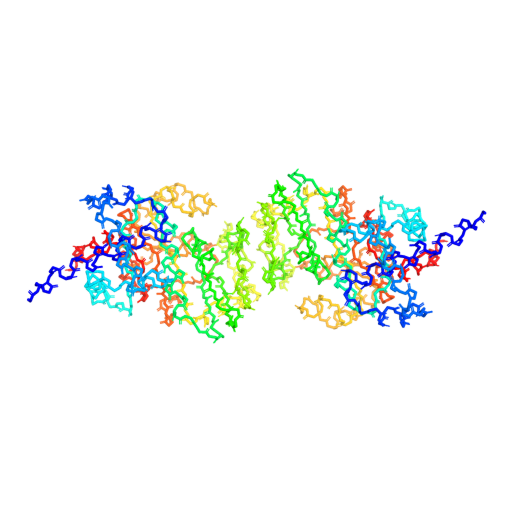
ATOM 1551 C C . VAL A 1 194 ? 7.684 -12.68 7.312 1 95.56 194 VAL A C 1
ATOM 1553 O O . VAL A 1 194 ? 6.891 -13.578 7.594 1 95.56 194 VAL A O 1
ATOM 1556 N N . ALA A 1 195 ? 8.055 -12.43 6.059 1 96.38 195 ALA A N 1
ATOM 1557 C CA . ALA A 1 195 ? 7.523 -13.18 4.922 1 96.38 195 ALA A CA 1
ATOM 1558 C C . ALA A 1 195 ? 7.828 -14.664 5.059 1 96.38 195 ALA A C 1
ATOM 1560 O O . ALA A 1 195 ? 6.977 -15.508 4.758 1 96.38 195 ALA A O 1
ATOM 1561 N N . SER A 1 196 ? 9 -14.953 5.535 1 95.62 196 SER A N 1
ATOM 1562 C CA . SER A 1 196 ? 9.43 -16.344 5.66 1 95.62 196 SER A CA 1
ATOM 1563 C C . SER A 1 196 ? 8.656 -17.062 6.758 1 95.62 196 SER A C 1
ATOM 1565 O O . SER A 1 196 ? 8.664 -18.297 6.824 1 95.62 196 SER A O 1
ATOM 1567 N N . LEU A 1 197 ? 7.941 -16.328 7.617 1 94.5 197 LEU A N 1
ATOM 1568 C CA . LEU A 1 197 ? 7.215 -16.906 8.742 1 94.5 197 LEU A CA 1
ATOM 1569 C C . LEU A 1 197 ? 5.773 -17.219 8.359 1 94.5 197 LEU A C 1
ATOM 1571 O O . LEU A 1 197 ? 5.031 -17.812 9.141 1 94.5 197 LEU A O 1
ATOM 1575 N N . ALA A 1 198 ? 5.359 -16.797 7.184 1 95.25 198 ALA A N 1
ATOM 1576 C CA . ALA A 1 198 ? 3.988 -17.062 6.762 1 95.25 198 ALA A CA 1
ATOM 1577 C C . ALA A 1 198 ? 3.707 -18.562 6.719 1 95.25 198 ALA A C 1
ATOM 1579 O O . ALA A 1 198 ? 4.492 -19.328 6.156 1 95.25 198 ALA A O 1
ATOM 1580 N N . HIS A 1 199 ? 2.602 -18.938 7.32 1 90.88 199 HIS A N 1
ATOM 1581 C CA . HIS A 1 199 ? 2.217 -20.344 7.328 1 90.88 199 HIS A CA 1
ATOM 1582 C C . HIS A 1 199 ? 1.707 -20.781 5.961 1 90.88 199 HIS A C 1
ATOM 1584 O O . HIS A 1 199 ? 1.928 -21.922 5.547 1 90.88 199 HIS A O 1
ATOM 1590 N N . THR A 1 200 ? 0.977 -19.922 5.359 1 95.88 200 THR A N 1
ATOM 1591 C CA . THR A 1 200 ? 0.453 -20.141 4.016 1 95.88 200 THR A CA 1
ATOM 1592 C C . THR A 1 200 ? 0.896 -19.031 3.074 1 95.88 200 THR A C 1
ATOM 1594 O O . THR A 1 200 ? 0.919 -17.859 3.457 1 95.88 200 THR A O 1
ATOM 1597 N N . ALA A 1 201 ? 1.358 -19.422 1.909 1 98.12 201 ALA A N 1
ATOM 1598 C CA . ALA A 1 201 ? 1.673 -18.469 0.842 1 98.12 201 ALA A CA 1
ATOM 1599 C C . ALA A 1 201 ? 0.882 -18.797 -0.424 1 98.12 201 ALA A C 1
ATOM 1601 O O . ALA A 1 201 ? 0.582 -19.953 -0.7 1 98.12 201 ALA A O 1
ATOM 1602 N N . VAL A 1 202 ? 0.507 -17.781 -1.135 1 98.31 202 VAL A N 1
ATOM 1603 C CA . VAL A 1 202 ? -0.163 -17.953 -2.42 1 98.31 202 VAL A CA 1
ATOM 1604 C C . VAL A 1 202 ? 0.612 -17.219 -3.508 1 98.31 202 VAL A C 1
ATOM 1606 O O . VAL A 1 202 ? 0.946 -16.031 -3.35 1 98.31 202 VAL A O 1
ATOM 1609 N N . VAL A 1 203 ? 0.966 -17.906 -4.559 1 98.69 203 VAL A N 1
ATOM 1610 C CA . VAL A 1 203 ? 1.779 -17.328 -5.621 1 98.69 203 VAL A CA 1
ATOM 1611 C C . VAL A 1 203 ? 1.18 -17.688 -6.98 1 98.69 203 VAL A C 1
ATOM 1613 O O . VAL A 1 203 ? 0.563 -18.75 -7.141 1 98.69 203 VAL A O 1
ATOM 1616 N N . GLY A 1 204 ? 1.309 -16.766 -7.871 1 98.44 204 GLY A N 1
ATOM 1617 C CA . GLY A 1 204 ? 1.062 -17.094 -9.266 1 98.44 204 GLY A CA 1
ATOM 1618 C C . GLY A 1 204 ? 2.229 -17.797 -9.93 1 98.44 204 GLY A C 1
ATOM 1619 O O . GLY A 1 204 ? 3.352 -17.766 -9.414 1 98.44 204 GLY A O 1
ATOM 1620 N N . ILE A 1 205 ? 1.944 -18.453 -11.008 1 98.44 205 ILE A N 1
ATOM 1621 C CA . ILE A 1 205 ? 2.965 -19.062 -11.859 1 98.44 205 ILE A CA 1
ATOM 1622 C C . ILE A 1 205 ? 2.924 -18.422 -13.242 1 98.44 205 ILE A C 1
ATOM 1624 O O . ILE A 1 205 ? 1.929 -18.547 -13.961 1 98.44 205 ILE A O 1
ATOM 1628 N N . GLY A 1 206 ? 4.035 -17.781 -13.586 1 97.56 206 GLY A N 1
ATOM 1629 C CA . GLY A 1 206 ? 4.09 -17.094 -14.859 1 97.56 206 GLY A CA 1
ATOM 1630 C C . GLY A 1 206 ? 4.664 -17.938 -15.977 1 97.56 206 GLY A C 1
ATOM 1631 O O . GLY A 1 206 ? 5.602 -18.703 -15.766 1 97.56 206 GLY A O 1
ATOM 1632 N N . GLY A 1 207 ? 4.031 -17.812 -17.156 1 95.69 207 GLY A N 1
ATOM 1633 C CA . GLY A 1 207 ? 4.605 -18.406 -18.359 1 95.69 207 GLY A CA 1
ATOM 1634 C C . GLY A 1 207 ? 5.555 -17.484 -19.094 1 95.69 207 GLY A C 1
ATOM 1635 O O . GLY A 1 207 ? 5.797 -16.359 -18.641 1 95.69 207 GLY A O 1
ATOM 1636 N N . LEU A 1 208 ? 6.164 -17.984 -20.156 1 94.69 208 LEU A N 1
ATOM 1637 C CA . LEU A 1 208 ? 7.129 -17.203 -20.922 1 94.69 208 LEU A CA 1
ATOM 1638 C C . LEU A 1 208 ? 6.461 -16.562 -22.141 1 94.69 208 LEU A C 1
ATOM 1640 O O . LEU A 1 208 ? 6.898 -16.766 -23.281 1 94.69 208 LEU A O 1
ATOM 1644 N N . SER A 1 209 ? 5.457 -15.883 -21.906 1 90.94 209 SER A N 1
ATOM 1645 C CA . SER A 1 209 ? 4.73 -15.195 -22.969 1 90.94 209 SER A CA 1
ATOM 1646 C C . SER A 1 209 ? 5.02 -13.695 -22.953 1 90.94 209 SER A C 1
ATOM 1648 O O . SER A 1 209 ? 5.438 -13.148 -21.938 1 90.94 209 SER A O 1
ATOM 1650 N N . GLN A 1 210 ? 4.758 -13.047 -24.062 1 88.06 210 GLN A N 1
ATOM 1651 C CA . GLN A 1 210 ? 4.91 -11.602 -24.172 1 88.06 210 GLN A CA 1
ATOM 1652 C C . GLN A 1 210 ? 3.852 -10.875 -23.344 1 88.06 210 GLN A C 1
ATOM 1654 O O . GLN A 1 210 ? 4.027 -9.703 -23 1 88.06 210 GLN A O 1
ATOM 1659 N N . ASP A 1 211 ? 2.828 -11.617 -23 1 88.31 211 ASP A N 1
ATOM 1660 C CA . ASP A 1 211 ? 1.719 -11.008 -22.281 1 88.31 211 ASP A CA 1
ATOM 1661 C C . ASP A 1 211 ? 1.86 -11.234 -20.766 1 88.31 211 ASP A C 1
ATOM 1663 O O . ASP A 1 211 ? 0.968 -10.883 -20 1 88.31 211 ASP A O 1
ATOM 1667 N N . ALA A 1 212 ? 2.979 -11.789 -20.422 1 91.19 212 ALA A N 1
ATOM 1668 C CA . ALA A 1 212 ? 3.211 -12.031 -19 1 91.19 212 ALA A CA 1
ATOM 1669 C C . ALA A 1 212 ? 3.246 -10.719 -18.219 1 91.19 212 ALA A C 1
ATOM 1671 O O . ALA A 1 212 ? 3.75 -9.703 -18.719 1 91.19 212 ALA A O 1
ATOM 1672 N N . THR A 1 213 ? 2.76 -10.742 -17 1 89.94 213 THR A N 1
ATOM 1673 C CA . THR A 1 213 ? 2.662 -9.555 -16.156 1 89.94 213 THR A CA 1
ATOM 1674 C C . THR A 1 213 ? 4.031 -8.914 -15.953 1 89.94 213 THR A C 1
ATOM 1676 O O . THR A 1 213 ? 4.156 -7.688 -15.961 1 89.94 213 THR A O 1
ATOM 1679 N N . ILE A 1 214 ? 5.043 -9.672 -15.781 1 92.19 214 ILE A N 1
ATOM 1680 C CA . ILE A 1 214 ? 6.391 -9.172 -15.508 1 92.19 214 ILE A CA 1
ATOM 1681 C C . ILE A 1 214 ? 6.875 -8.336 -16.688 1 92.19 214 ILE A C 1
ATOM 1683 O O . ILE A 1 214 ? 7.617 -7.367 -16.5 1 92.19 214 ILE A O 1
ATOM 1687 N N . VAL A 1 215 ? 6.465 -8.656 -17.922 1 91.19 215 VAL A N 1
ATOM 1688 C CA . VAL A 1 215 ? 6.809 -7.895 -19.109 1 91.19 215 VAL A CA 1
ATOM 1689 C C . VAL A 1 215 ? 5.914 -6.66 -19.203 1 91.19 215 VAL A C 1
ATOM 1691 O O . VAL A 1 215 ? 6.402 -5.547 -19.406 1 91.19 215 VAL A O 1
ATOM 1694 N N . LYS A 1 216 ? 4.594 -6.871 -18.984 1 90.19 216 LYS A N 1
ATOM 1695 C CA . LYS A 1 216 ? 3.633 -5.777 -19.062 1 90.19 216 LYS A CA 1
ATOM 1696 C C . LYS A 1 216 ? 3.971 -4.672 -18.062 1 90.19 216 LYS A C 1
ATOM 1698 O O . LYS A 1 216 ? 3.795 -3.488 -18.359 1 90.19 216 LYS A O 1
ATOM 1703 N N . GLU A 1 217 ? 4.488 -5.09 -16.953 1 89.12 217 GLU A N 1
ATOM 1704 C CA . GLU A 1 217 ? 4.836 -4.141 -15.898 1 89.12 217 GLU A CA 1
ATOM 1705 C C . GLU A 1 217 ? 6.27 -3.645 -16.062 1 89.12 217 GLU A C 1
ATOM 1707 O O . GLU A 1 217 ? 6.816 -3.002 -15.156 1 89.12 217 GLU A O 1
ATOM 1712 N N . GLU A 1 218 ? 6.973 -4.039 -17.094 1 88 218 GLU A N 1
ATOM 1713 C CA . GLU A 1 218 ? 8.281 -3.549 -17.531 1 88 218 GLU A CA 1
ATOM 1714 C C . GLU A 1 218 ? 9.367 -3.922 -16.531 1 88 218 GLU A C 1
ATOM 1716 O O . GLU A 1 218 ? 10.305 -3.152 -16.312 1 88 218 GLU A O 1
ATOM 1721 N N . LYS A 1 219 ? 9.156 -5.055 -15.859 1 91.69 219 LYS A N 1
ATOM 1722 C CA . LYS A 1 219 ? 10.203 -5.586 -14.992 1 91.69 219 LYS A CA 1
ATOM 1723 C C . LYS A 1 219 ? 11.18 -6.457 -15.773 1 91.69 219 LYS A C 1
ATOM 1725 O O . LYS A 1 219 ? 12.258 -6.785 -15.281 1 91.69 219 LYS A O 1
ATOM 1730 N N . LEU A 1 220 ? 10.75 -6.863 -16.969 1 91.94 220 LEU A N 1
ATOM 1731 C CA . LEU A 1 220 ? 11.547 -7.648 -17.891 1 91.94 220 LEU A CA 1
ATOM 1732 C C . LEU A 1 220 ? 11.297 -7.199 -19.328 1 91.94 220 LEU A C 1
ATOM 1734 O O . LEU A 1 220 ? 10.156 -6.957 -19.719 1 91.94 220 LEU A O 1
ATOM 1738 N N . THR A 1 221 ? 12.359 -7.094 -20.109 1 92.5 221 THR A N 1
ATOM 1739 C CA . THR A 1 221 ? 12.195 -6.723 -21.516 1 92.5 221 THR A CA 1
ATOM 1740 C C . THR A 1 221 ? 11.852 -7.949 -22.359 1 92.5 221 THR A C 1
ATOM 1742 O O . THR A 1 221 ? 12.086 -9.086 -21.938 1 92.5 221 THR A O 1
ATOM 1745 N N . LEU A 1 222 ? 11.359 -7.664 -23.531 1 93.5 222 LEU A N 1
ATOM 1746 C CA . LEU A 1 222 ? 11.062 -8.75 -24.469 1 93.5 222 LEU A CA 1
ATOM 1747 C C . LEU A 1 222 ? 12.344 -9.484 -24.859 1 93.5 222 LEU A C 1
ATOM 1749 O O . LEU A 1 222 ? 12.328 -10.703 -25.047 1 93.5 222 LEU A O 1
ATOM 1753 N N . ARG A 1 223 ? 13.422 -8.75 -25 1 93.25 223 ARG A N 1
ATOM 1754 C CA . ARG A 1 223 ? 14.711 -9.344 -25.312 1 93.25 223 ARG A CA 1
ATOM 1755 C C . ARG A 1 223 ? 15.156 -10.305 -24.219 1 93.25 223 ARG A C 1
ATOM 1757 O O . ARG A 1 223 ? 15.625 -11.414 -24.5 1 93.25 223 ARG A O 1
ATOM 1764 N N . GLU A 1 224 ? 14.977 -9.914 -23 1 93.62 224 GLU A N 1
ATOM 1765 C CA . GLU A 1 224 ? 15.32 -10.781 -21.875 1 93.62 224 GLU A CA 1
ATOM 1766 C C . GLU A 1 224 ? 14.438 -12.023 -21.844 1 93.62 224 GLU A C 1
ATOM 1768 O O . GLU A 1 224 ? 14.922 -13.125 -21.578 1 93.62 224 GLU A O 1
ATOM 1773 N N . MET A 1 225 ? 13.18 -11.836 -22.156 1 94.94 225 MET A N 1
ATOM 1774 C CA . MET A 1 225 ? 12.25 -12.961 -22.203 1 94.94 225 MET A CA 1
ATOM 1775 C C . MET A 1 225 ? 12.664 -13.977 -23.266 1 94.94 225 MET A C 1
ATOM 1777 O O . MET A 1 225 ? 12.656 -15.18 -23.016 1 94.94 225 MET A O 1
ATOM 1781 N N . THR A 1 226 ? 13.023 -13.508 -24.391 1 94.56 226 THR A N 1
ATOM 1782 C CA . THR A 1 226 ? 13.484 -14.367 -25.469 1 94.56 226 THR A CA 1
ATOM 1783 C C . THR A 1 226 ? 14.742 -15.133 -25.062 1 94.56 226 THR A C 1
ATOM 1785 O O . THR A 1 226 ? 14.875 -16.312 -25.344 1 94.56 226 THR A O 1
ATOM 1788 N N . TYR A 1 227 ? 15.625 -14.445 -24.422 1 95.31 227 TYR A N 1
ATOM 1789 C CA . TYR A 1 227 ? 16.844 -15.078 -23.922 1 95.31 227 TYR A CA 1
ATOM 1790 C C . TYR A 1 227 ? 16.516 -16.203 -22.938 1 95.31 227 TYR A C 1
ATOM 1792 O O . TYR A 1 227 ? 17.094 -17.281 -23 1 95.31 227 TYR A O 1
ATOM 1800 N N . ILE A 1 228 ? 15.586 -15.961 -22.047 1 96.62 228 ILE A N 1
ATOM 1801 C CA . ILE A 1 228 ? 15.172 -16.938 -21.047 1 96.62 228 ILE A CA 1
ATOM 1802 C C . ILE A 1 228 ? 14.609 -18.172 -21.75 1 96.62 228 ILE A C 1
ATOM 1804 O O . ILE A 1 228 ? 14.93 -19.312 -21.375 1 96.62 228 ILE A O 1
ATOM 1808 N N . ARG A 1 229 ? 13.82 -17.969 -22.75 1 95.38 229 ARG A N 1
ATOM 1809 C CA . ARG A 1 229 ? 13.281 -19.078 -23.516 1 95.38 229 ARG A CA 1
ATOM 1810 C C . ARG A 1 229 ? 14.398 -19.891 -24.156 1 95.38 229 ARG A C 1
ATOM 1812 O O . ARG A 1 229 ? 14.352 -21.125 -24.172 1 95.38 229 ARG A O 1
ATOM 1819 N N . SER A 1 230 ? 15.375 -19.188 -24.656 1 95.5 230 SER A N 1
ATOM 1820 C CA . SER A 1 230 ? 16.484 -19.844 -25.328 1 95.5 230 SER A CA 1
ATOM 1821 C C . SER A 1 230 ? 17.328 -20.656 -24.344 1 95.5 230 SER A C 1
ATOM 1823 O O . SER A 1 230 ? 18.047 -21.578 -24.734 1 95.5 230 SER A O 1
ATOM 1825 N N . GLN A 1 231 ? 17.25 -20.312 -23.047 1 95.75 231 GLN A N 1
ATOM 1826 C CA . GLN A 1 231 ? 17.953 -21.031 -21.984 1 95.75 231 GLN A CA 1
ATOM 1827 C C . GLN A 1 231 ? 17.078 -22.156 -21.422 1 95.75 231 GLN A C 1
ATOM 1829 O O . GLN A 1 231 ? 17.312 -22.625 -20.312 1 95.75 231 GLN A O 1
ATOM 1834 N N . ASN A 1 232 ? 16 -22.531 -22.109 1 96.19 232 ASN A N 1
ATOM 1835 C CA . ASN A 1 232 ? 15.062 -23.594 -21.766 1 96.19 232 ASN A CA 1
ATOM 1836 C C . ASN A 1 232 ? 14.25 -23.234 -20.531 1 96.19 232 ASN A C 1
ATOM 1838 O O . ASN A 1 232 ? 13.938 -24.094 -19.703 1 96.19 232 ASN A O 1
ATOM 1842 N N . GLY A 1 233 ? 14.039 -21.953 -20.359 1 97.75 233 GLY A N 1
ATOM 1843 C CA . GLY A 1 233 ? 13.117 -21.547 -19.312 1 97.75 233 GLY A CA 1
ATOM 1844 C C . GLY A 1 233 ? 11.703 -22.031 -19.531 1 97.75 233 GLY A C 1
ATOM 1845 O O . GLY A 1 233 ? 11.234 -22.109 -20.672 1 97.75 233 GLY A O 1
ATOM 1846 N N . ALA A 1 234 ? 11.016 -22.391 -18.469 1 97.88 234 ALA A N 1
ATOM 1847 C CA . ALA A 1 234 ? 9.641 -22.859 -18.547 1 97.88 234 ALA A CA 1
ATOM 1848 C C . ALA A 1 234 ? 8.672 -21.844 -17.953 1 97.88 234 ALA A C 1
ATOM 1850 O O . ALA A 1 234 ? 7.578 -21.641 -18.484 1 97.88 234 ALA A O 1
ATOM 1851 N N . GLY A 1 235 ? 9.055 -21.203 -16.875 1 98.12 235 GLY A N 1
ATOM 1852 C CA . GLY A 1 235 ? 8.195 -20.25 -16.188 1 98.12 235 GLY A CA 1
ATOM 1853 C C . GLY A 1 235 ? 8.859 -19.594 -14.992 1 98.12 235 GLY A C 1
ATOM 1854 O O . GLY A 1 235 ? 10.07 -19.719 -14.805 1 98.12 235 GLY A O 1
ATOM 1855 N N . ASP A 1 236 ? 8.039 -18.828 -14.234 1 98.06 236 ASP A N 1
ATOM 1856 C CA . ASP A 1 236 ? 8.617 -18.156 -13.07 1 98.06 236 ASP A CA 1
ATOM 1857 C C . ASP A 1 236 ? 7.621 -18.125 -11.914 1 98.06 236 ASP A C 1
ATOM 1859 O O . ASP A 1 236 ? 6.41 -18.219 -12.125 1 98.06 236 ASP A O 1
ATOM 1863 N N . ILE A 1 237 ? 8.125 -18.141 -10.781 1 98.5 237 ILE A N 1
ATOM 1864 C CA . ILE A 1 237 ? 7.449 -17.781 -9.539 1 98.5 237 ILE A CA 1
ATOM 1865 C C . ILE A 1 237 ? 8.195 -16.641 -8.859 1 98.5 237 ILE A C 1
ATOM 1867 O O . ILE A 1 237 ? 9.414 -16.703 -8.68 1 98.5 237 ILE A O 1
ATOM 1871 N N . LEU A 1 238 ? 7.5 -15.562 -8.555 1 98 238 LEU A N 1
ATOM 1872 C CA . LEU A 1 238 ? 8.07 -14.414 -7.867 1 98 238 LEU A CA 1
ATOM 1873 C C . LEU A 1 238 ? 9.227 -13.82 -8.672 1 98 238 LEU A C 1
ATOM 1875 O O . LEU A 1 238 ? 10.219 -13.367 -8.102 1 98 238 LEU A O 1
ATOM 1879 N N . GLY A 1 239 ? 9.164 -13.953 -9.992 1 97.31 239 GLY A N 1
ATOM 1880 C CA . GLY A 1 239 ? 10.18 -13.391 -10.867 1 97.31 239 GLY A CA 1
ATOM 1881 C C . GLY A 1 239 ? 11.398 -14.273 -11.016 1 97.31 239 GLY A C 1
ATOM 1882 O O . GLY A 1 239 ? 12.359 -13.906 -11.695 1 97.31 239 GLY A O 1
ATOM 1883 N N . GLN A 1 240 ? 11.406 -15.383 -10.359 1 98.12 240 GLN A N 1
ATOM 1884 C CA . GLN A 1 240 ? 12.516 -16.328 -10.453 1 98.12 240 GLN A CA 1
ATOM 1885 C C . GLN A 1 240 ? 12.203 -17.438 -11.453 1 98.12 240 GLN A C 1
ATOM 1887 O O . GLN A 1 240 ? 11.25 -18.188 -11.273 1 98.12 240 GLN A O 1
ATOM 1892 N N . PHE A 1 241 ? 13.047 -17.562 -12.43 1 98.44 241 PHE A N 1
ATOM 1893 C CA . PHE A 1 241 ? 12.773 -18.422 -13.578 1 98.44 241 PHE A CA 1
ATOM 1894 C C . PHE A 1 241 ? 13.414 -19.797 -13.398 1 98.44 241 PHE A C 1
ATOM 1896 O O . PHE A 1 241 ? 14.516 -19.906 -12.867 1 98.44 241 PHE A O 1
ATOM 1903 N N . TYR A 1 242 ? 12.727 -20.812 -13.891 1 98.56 242 TYR A N 1
ATOM 1904 C CA . TYR A 1 242 ? 13.164 -22.203 -13.789 1 98.56 242 TYR A CA 1
ATOM 1905 C C . TYR A 1 242 ? 12.836 -22.969 -15.062 1 98.56 242 TYR A C 1
ATOM 1907 O O . TYR A 1 242 ? 12.078 -22.5 -15.906 1 98.56 242 TYR A O 1
ATOM 1915 N N . ASP A 1 243 ? 13.43 -24.109 -15.234 1 98.12 243 ASP A N 1
ATOM 1916 C CA . ASP A 1 243 ? 13.18 -24.953 -16.406 1 98.12 243 ASP A CA 1
ATOM 1917 C C . ASP A 1 243 ? 12.086 -25.984 -16.109 1 98.12 243 ASP A C 1
ATOM 1919 O O . ASP A 1 243 ? 11.469 -25.953 -15.047 1 98.12 243 ASP A O 1
ATOM 1923 N N . THR A 1 244 ? 11.773 -26.859 -17.062 1 96.88 244 THR A N 1
ATOM 1924 C CA . THR A 1 244 ? 10.656 -27.797 -16.969 1 96.88 244 THR A CA 1
ATOM 1925 C C . THR A 1 244 ? 10.93 -28.844 -15.898 1 96.88 244 THR A C 1
ATOM 1927 O O . THR A 1 244 ? 10.016 -29.562 -15.492 1 96.88 244 THR A O 1
ATOM 1930 N N . ASN A 1 245 ? 12.195 -28.922 -15.391 1 96.75 245 ASN A N 1
ATOM 1931 C CA . ASN A 1 245 ? 12.531 -29.875 -14.336 1 96.75 245 ASN A CA 1
ATOM 1932 C C . ASN A 1 245 ? 12.547 -29.203 -12.969 1 96.75 245 ASN A C 1
ATOM 1934 O O . ASN A 1 245 ? 12.883 -29.844 -11.961 1 96.75 245 ASN A O 1
ATOM 1938 N N . GLY A 1 246 ? 12.266 -27.984 -12.945 1 97.19 246 GLY A N 1
ATOM 1939 C CA . GLY A 1 246 ? 12.219 -27.234 -11.695 1 97.19 246 GLY A CA 1
ATOM 1940 C C . GLY A 1 246 ? 13.57 -26.688 -11.289 1 97.19 246 GLY A C 1
ATOM 1941 O O . GLY A 1 246 ? 13.75 -26.234 -10.148 1 97.19 246 GLY A O 1
ATOM 1942 N N . GLY A 1 247 ? 14.516 -26.797 -12.172 1 97.62 247 GLY A N 1
ATOM 1943 C CA . GLY A 1 247 ? 15.82 -26.219 -11.891 1 97.62 247 GLY A CA 1
ATOM 1944 C C . GLY A 1 247 ? 15.875 -24.719 -12.141 1 97.62 247 GLY A C 1
ATOM 1945 O O . GLY A 1 247 ? 15.477 -24.25 -13.203 1 97.62 247 GLY A O 1
ATOM 1946 N N . LEU A 1 248 ? 16.375 -24.016 -11.188 1 97.62 248 LEU A N 1
ATOM 1947 C CA . LEU A 1 248 ? 16.516 -22.562 -11.32 1 97.62 248 LEU A CA 1
ATOM 1948 C C . LEU A 1 248 ? 17.531 -22.219 -12.406 1 97.62 248 LEU A C 1
ATOM 1950 O O . LEU A 1 248 ? 18.594 -22.812 -12.469 1 97.62 248 LEU A O 1
ATOM 1954 N N . LEU A 1 249 ? 17.203 -21.266 -13.242 1 97.69 249 LEU A N 1
ATOM 1955 C CA . LEU A 1 249 ? 18.141 -20.797 -14.258 1 97.69 249 LEU A CA 1
ATOM 1956 C C . LEU A 1 249 ? 19.172 -19.844 -13.656 1 97.69 249 LEU A C 1
ATOM 1958 O O . LEU A 1 249 ? 18.906 -19.203 -12.641 1 97.69 249 LEU A O 1
ATOM 1962 N N . GLU A 1 250 ? 20.328 -19.844 -14.242 1 96.06 250 GLU A N 1
ATOM 1963 C CA . GLU A 1 250 ? 21.344 -18.875 -13.859 1 96.06 250 GLU A CA 1
ATOM 1964 C C . GLU A 1 250 ? 21.219 -17.594 -14.68 1 96.06 250 GLU A C 1
ATOM 1966 O O . GLU A 1 250 ? 21.719 -17.516 -15.805 1 96.06 250 GLU A O 1
ATOM 1971 N N . LEU A 1 251 ? 20.562 -16.609 -14.133 1 96 251 LEU A N 1
ATOM 1972 C CA . LEU A 1 251 ? 20.266 -15.367 -14.844 1 96 251 LEU A CA 1
ATOM 1973 C C . LEU A 1 251 ? 20.688 -14.148 -14.023 1 96 251 LEU A C 1
ATOM 1975 O O . LEU A 1 251 ? 20.516 -14.133 -12.805 1 96 251 LEU A O 1
ATOM 1979 N N . SER A 1 252 ? 21.172 -13.125 -14.695 1 93.94 252 SER A N 1
ATOM 1980 C CA . SER A 1 252 ? 21.5 -11.867 -14.031 1 93.94 252 SER A CA 1
ATOM 1981 C C . SER A 1 252 ? 20.266 -11.227 -13.422 1 93.94 252 SER A C 1
ATOM 1983 O O . SER A 1 252 ? 20.344 -10.555 -12.391 1 93.94 252 SER A O 1
ATOM 1985 N N . HIS A 1 253 ? 19.141 -11.484 -14.031 1 94.56 253 HIS A N 1
ATOM 1986 C CA . HIS A 1 253 ? 17.859 -10.984 -13.547 1 94.56 253 HIS A CA 1
ATOM 1987 C C . HIS A 1 253 ? 17.609 -11.406 -12.102 1 94.56 253 HIS A C 1
ATOM 1989 O O . HIS A 1 253 ? 17.094 -10.625 -11.297 1 94.56 253 HIS A O 1
ATOM 1995 N N . HIS A 1 254 ? 18.016 -12.594 -11.781 1 96.81 254 HIS A N 1
ATOM 1996 C CA . HIS A 1 254 ? 17.781 -13.148 -10.453 1 96.81 254 HIS A CA 1
ATOM 1997 C C . HIS A 1 254 ? 18.547 -12.375 -9.383 1 96.81 254 HIS A C 1
ATOM 1999 O O . HIS A 1 254 ? 18.078 -12.258 -8.25 1 96.81 254 HIS A O 1
ATOM 2005 N N . ASN A 1 255 ? 19.656 -11.797 -9.734 1 96.19 255 ASN A N 1
ATOM 2006 C CA . ASN A 1 255 ? 20.516 -11.07 -8.805 1 96.19 255 ASN A CA 1
ATOM 2007 C C . ASN A 1 255 ? 19.969 -9.672 -8.516 1 96.19 255 ASN A C 1
ATOM 2009 O O . ASN A 1 255 ? 20.438 -9.008 -7.586 1 96.19 255 ASN A O 1
ATOM 2013 N N . ARG A 1 256 ? 18.969 -9.281 -9.227 1 96.56 256 ARG A N 1
ATOM 2014 C CA . ARG A 1 256 ? 18.422 -7.938 -9.07 1 96.56 256 ARG A CA 1
ATOM 2015 C C . ARG A 1 256 ? 17.062 -7.988 -8.383 1 96.56 256 ARG A C 1
ATOM 2017 O O . ARG A 1 256 ? 16.5 -6.949 -8.023 1 96.56 256 ARG A O 1
ATOM 2024 N N . LEU A 1 257 ? 16.562 -9.18 -8.219 1 96.81 257 LEU A N 1
ATOM 2025 C CA . LEU A 1 257 ? 15.242 -9.359 -7.629 1 96.81 257 LEU A CA 1
ATOM 2026 C C . LEU A 1 257 ? 15.281 -9.094 -6.125 1 96.81 257 LEU A C 1
ATOM 2028 O O . LEU A 1 257 ? 16.234 -9.484 -5.449 1 96.81 257 LEU A O 1
ATOM 2032 N N . ILE A 1 258 ? 14.258 -8.438 -5.613 1 97.19 258 ILE A N 1
ATOM 2033 C CA . ILE A 1 258 ? 14.07 -8.258 -4.18 1 97.19 258 ILE A CA 1
ATOM 2034 C C . ILE A 1 258 ? 12.82 -9.008 -3.725 1 97.19 258 ILE A C 1
ATOM 2036 O O . ILE A 1 258 ? 11.695 -8.562 -3.979 1 97.19 258 ILE A O 1
ATOM 2040 N N . GLY A 1 259 ? 12.992 -10.047 -2.996 1 97.12 259 GLY A N 1
ATOM 2041 C CA . GLY A 1 259 ? 11.867 -10.852 -2.543 1 97.12 259 GLY A CA 1
ATOM 2042 C C . GLY A 1 259 ? 12.289 -12.18 -1.954 1 97.12 259 GLY A C 1
ATOM 2043 O O . GLY A 1 259 ? 13.469 -12.414 -1.71 1 97.12 259 GLY A O 1
ATOM 2044 N N . THR A 1 260 ? 11.352 -13.031 -1.685 1 97.44 260 THR A N 1
ATOM 2045 C CA . THR A 1 260 ? 11.555 -14.352 -1.092 1 97.44 260 THR A CA 1
ATOM 2046 C C . THR A 1 260 ? 12.172 -15.312 -2.102 1 97.44 260 THR A C 1
ATOM 2048 O O . THR A 1 260 ? 11.617 -15.531 -3.18 1 97.44 260 THR A O 1
ATOM 2051 N N . PRO A 1 261 ? 13.289 -15.906 -1.772 1 96.5 261 PRO A N 1
ATOM 2052 C CA . PRO A 1 261 ? 13.898 -16.875 -2.68 1 96.5 261 PRO A CA 1
ATOM 2053 C C . PRO A 1 261 ? 13.07 -18.156 -2.814 1 96.5 261 PRO A C 1
ATOM 2055 O O . PRO A 1 261 ? 12.383 -18.547 -1.873 1 96.5 261 PRO A O 1
ATOM 2058 N N . LEU A 1 262 ? 13.164 -18.828 -3.975 1 96.5 262 LEU A N 1
ATOM 2059 C CA . LEU A 1 262 ? 12.398 -20.047 -4.254 1 96.5 262 LEU A CA 1
ATOM 2060 C C . LEU A 1 262 ? 12.727 -21.141 -3.258 1 96.5 262 LEU A C 1
ATOM 2062 O O . LEU A 1 262 ? 11.844 -21.875 -2.82 1 96.5 262 LEU A O 1
ATOM 2066 N N . PRO A 1 263 ? 14.008 -21.266 -2.857 1 94.69 263 PRO A N 1
ATOM 2067 C CA . PRO A 1 263 ? 14.281 -22.297 -1.855 1 94.69 263 PRO A CA 1
ATOM 2068 C C . PRO A 1 263 ? 13.547 -22.062 -0.54 1 94.69 263 PRO A C 1
ATOM 2070 O O . PRO A 1 263 ? 13.148 -23.016 0.132 1 94.69 263 PRO A O 1
ATOM 2073 N N . VAL A 1 264 ? 13.406 -20.812 -0.155 1 95 264 VAL A N 1
ATOM 2074 C CA . VAL A 1 264 ? 12.641 -20.484 1.047 1 95 264 VAL A CA 1
ATOM 2075 C C . VAL A 1 264 ? 11.18 -20.859 0.851 1 95 264 VAL A C 1
ATOM 2077 O O . VAL A 1 264 ? 10.555 -21.453 1.742 1 95 264 VAL A O 1
ATOM 2080 N N . LEU A 1 265 ? 10.672 -20.562 -0.31 1 95 265 LEU A N 1
ATOM 2081 C CA . LEU A 1 265 ? 9.305 -20.922 -0.641 1 95 265 LEU A CA 1
ATOM 2082 C C . LEU A 1 265 ? 9.094 -22.422 -0.52 1 95 265 LEU A C 1
ATOM 2084 O O . LEU A 1 265 ? 8.102 -22.875 0.051 1 95 265 LEU A O 1
ATOM 2088 N N . ARG A 1 266 ? 10.016 -23.141 -1.072 1 94.88 266 ARG A N 1
ATOM 2089 C CA . ARG A 1 266 ? 9.969 -24.609 -1.062 1 94.88 266 ARG A CA 1
ATOM 2090 C C . ARG A 1 266 ? 9.867 -25.141 0.363 1 94.88 266 ARG A C 1
ATOM 2092 O O . ARG A 1 266 ? 9.203 -26.156 0.606 1 94.88 266 ARG A O 1
ATOM 2099 N N . ASN A 1 267 ? 10.438 -24.469 1.317 1 94.5 267 ASN A N 1
ATOM 2100 C CA . ASN A 1 267 ? 10.531 -24.953 2.691 1 94.5 267 ASN A CA 1
ATOM 2101 C C . ASN A 1 267 ? 9.367 -24.438 3.543 1 94.5 267 ASN A C 1
ATOM 2103 O O . ASN A 1 267 ? 9.234 -24.812 4.707 1 94.5 267 ASN A O 1
ATOM 2107 N N . MET A 1 268 ? 8.539 -23.578 2.965 1 95.44 268 MET A N 1
ATOM 2108 C CA . MET A 1 268 ? 7.371 -23.109 3.697 1 95.44 268 MET A CA 1
ATOM 2109 C C . MET A 1 268 ? 6.379 -24.25 3.924 1 95.44 268 MET A C 1
ATOM 2111 O O . MET A 1 268 ? 6.395 -25.25 3.203 1 95.44 268 MET A O 1
ATOM 2115 N N . LYS A 1 269 ? 5.531 -24.094 4.918 1 93.75 269 LYS A N 1
ATOM 2116 C CA . LYS A 1 269 ? 4.609 -25.141 5.316 1 93.75 269 LYS A CA 1
ATOM 2117 C C . LYS A 1 269 ? 3.578 -25.422 4.227 1 93.75 269 LYS A C 1
ATOM 2119 O O . LYS A 1 269 ? 3.225 -26.562 3.967 1 93.75 269 LYS A O 1
ATOM 2124 N N . HIS A 1 270 ? 3.07 -24.359 3.666 1 96.94 270 HIS A N 1
ATOM 2125 C CA . HIS A 1 270 ? 1.997 -24.516 2.689 1 96.94 270 HIS A CA 1
ATOM 2126 C C . HIS A 1 270 ? 2.039 -23.422 1.641 1 96.94 270 HIS A C 1
ATOM 2128 O O . HIS A 1 270 ? 1.691 -22.266 1.928 1 96.94 270 HIS A O 1
ATOM 2134 N N . VAL A 1 271 ? 2.457 -23.766 0.434 1 98.25 271 VAL A N 1
ATOM 2135 C CA . VAL A 1 271 ? 2.494 -22.828 -0.683 1 98.25 271 VAL A CA 1
ATOM 2136 C C . VAL A 1 271 ? 1.432 -23.219 -1.712 1 98.25 271 VAL A C 1
ATOM 2138 O O . VAL A 1 271 ? 1.44 -24.328 -2.24 1 98.25 271 VAL A O 1
ATOM 2141 N N . VAL A 1 272 ? 0.52 -22.281 -1.984 1 97.88 272 VAL A N 1
ATOM 2142 C CA . VAL A 1 272 ? -0.555 -22.469 -2.953 1 97.88 272 VAL A CA 1
ATOM 2143 C C . VAL A 1 272 ? -0.183 -21.812 -4.277 1 97.88 272 VAL A C 1
ATOM 2145 O O . VAL A 1 272 ? -0.019 -20.594 -4.344 1 97.88 272 VAL A O 1
ATOM 2148 N N . GLY A 1 273 ? 0.006 -22.594 -5.316 1 98.69 273 GLY A N 1
ATOM 2149 C CA . GLY A 1 273 ? 0.202 -22.078 -6.66 1 98.69 273 GLY A CA 1
ATOM 2150 C C . GLY A 1 273 ? -1.095 -21.922 -7.43 1 98.69 273 GLY A C 1
ATOM 2151 O O . GLY A 1 273 ? -1.947 -22.812 -7.414 1 98.69 273 GLY A O 1
ATOM 2152 N N . VAL A 1 274 ? -1.235 -20.781 -8.062 1 98.44 274 VAL A N 1
ATOM 2153 C CA . VAL A 1 274 ? -2.457 -20.484 -8.805 1 98.44 274 VAL A CA 1
ATOM 2154 C C . VAL A 1 274 ? -2.109 -20.125 -10.25 1 98.44 274 VAL A C 1
ATOM 2156 O O . VAL A 1 274 ? -1.493 -19.094 -10.508 1 98.44 274 VAL A O 1
ATOM 2159 N N . ALA A 1 275 ? -2.449 -20.922 -11.156 1 98.25 275 ALA A N 1
ATOM 2160 C CA . ALA A 1 275 ? -2.191 -20.656 -12.578 1 98.25 275 ALA A CA 1
ATOM 2161 C C . ALA A 1 275 ? -2.965 -21.641 -13.461 1 98.25 275 ALA A C 1
ATOM 2163 O O . ALA A 1 275 ? -3.273 -22.75 -13.039 1 98.25 275 ALA A O 1
ATOM 2164 N N . GLY A 1 276 ? -3.258 -21.25 -14.617 1 96.75 276 GLY A N 1
ATOM 2165 C CA . GLY A 1 276 ? -3.941 -22.078 -15.594 1 96.75 276 GLY A CA 1
ATOM 2166 C C . GLY A 1 276 ? -3.809 -21.547 -17.016 1 96.75 276 GLY A C 1
ATOM 2167 O O . GLY A 1 276 ? -3.379 -20.422 -17.219 1 96.75 276 GLY A O 1
ATOM 2168 N N . GLY A 1 277 ? -4.176 -22.406 -17.938 1 94.44 277 GLY A N 1
ATOM 2169 C CA . GLY A 1 277 ? -4.059 -22.125 -19.344 1 94.44 277 GLY A CA 1
ATOM 2170 C C . GLY A 1 277 ? -3.061 -23.016 -20.062 1 94.44 277 GLY A C 1
ATOM 2171 O O . GLY A 1 277 ? -2.014 -23.359 -19.5 1 94.44 277 GLY A O 1
ATOM 2172 N N . THR A 1 278 ? -3.357 -23.344 -21.25 1 90.69 278 THR A N 1
ATOM 2173 C CA . THR A 1 278 ? -2.531 -24.281 -22.016 1 90.69 278 THR A CA 1
ATOM 2174 C C . THR A 1 278 ? -1.161 -23.672 -22.312 1 90.69 278 THR A C 1
ATOM 2176 O O . THR A 1 278 ? -0.177 -24.406 -22.453 1 90.69 278 THR A O 1
ATOM 2179 N N . GLU A 1 279 ? -1.071 -22.359 -22.312 1 93.19 279 GLU A N 1
ATOM 2180 C CA . GLU A 1 279 ? 0.191 -21.688 -22.594 1 93.19 279 GLU A CA 1
ATOM 2181 C C . GLU A 1 279 ? 1.122 -21.734 -21.375 1 93.19 279 GLU A C 1
ATOM 2183 O O . GLU A 1 279 ? 2.311 -21.422 -21.5 1 93.19 279 GLU A O 1
ATOM 2188 N N . LYS A 1 280 ? 0.589 -22.234 -20.234 1 96.19 280 LYS A N 1
ATOM 2189 C CA . LYS A 1 280 ? 1.396 -22.234 -19.016 1 96.19 280 LYS A CA 1
ATOM 2190 C C . LYS A 1 280 ? 1.699 -23.656 -18.547 1 96.19 280 LYS A C 1
ATOM 2192 O O . LYS A 1 280 ? 2.152 -23.859 -17.422 1 96.19 280 LYS A O 1
ATOM 2197 N N . ILE A 1 281 ? 1.476 -24.594 -19.375 1 97.25 281 ILE A N 1
ATOM 2198 C CA . ILE A 1 281 ? 1.639 -25.984 -18.969 1 97.25 281 ILE A CA 1
ATOM 2199 C C . ILE A 1 281 ? 3.08 -26.234 -18.531 1 97.25 281 ILE A C 1
ATOM 2201 O O . ILE A 1 281 ? 3.324 -26.797 -17.469 1 97.25 281 ILE A O 1
ATOM 2205 N N . ASP A 1 282 ? 4.07 -25.781 -19.344 1 97.31 282 ASP A N 1
ATOM 2206 C CA . ASP A 1 282 ? 5.473 -26 -19.016 1 97.31 282 ASP A CA 1
ATOM 2207 C C . ASP A 1 282 ? 5.84 -25.281 -17.719 1 97.31 282 ASP A C 1
ATOM 2209 O O . ASP A 1 282 ? 6.586 -25.828 -16.891 1 97.31 282 ASP A O 1
ATOM 2213 N N . ALA A 1 283 ? 5.332 -24.156 -17.547 1 98.38 283 ALA A N 1
ATOM 2214 C CA . ALA A 1 283 ? 5.605 -23.375 -16.344 1 98.38 283 ALA A CA 1
ATOM 2215 C 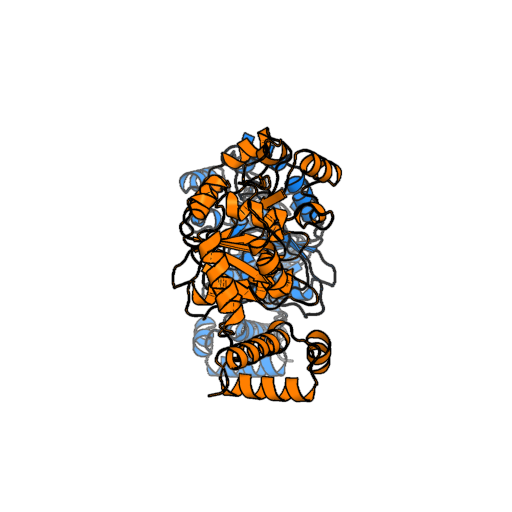C . ALA A 1 283 ? 5.078 -24.078 -15.094 1 98.38 283 ALA A C 1
ATOM 2217 O O . ALA A 1 283 ? 5.801 -24.219 -14.102 1 98.38 283 ALA A O 1
ATOM 2218 N N . ILE A 1 284 ? 3.832 -24.516 -15.172 1 98.62 284 ILE A N 1
ATOM 2219 C CA . ILE A 1 284 ? 3.211 -25.188 -14.031 1 98.62 284 ILE A CA 1
ATOM 2220 C C . ILE A 1 284 ? 3.914 -26.516 -13.766 1 98.62 284 ILE A C 1
ATOM 2222 O O . ILE A 1 284 ? 4.18 -26.859 -12.609 1 98.62 284 ILE A O 1
ATOM 2226 N N . TYR A 1 285 ? 4.219 -27.188 -14.82 1 98.19 285 TYR A N 1
ATOM 2227 C CA . TYR A 1 285 ? 4.926 -28.469 -14.68 1 98.19 285 TYR A CA 1
ATOM 2228 C C . TYR A 1 285 ? 6.266 -28.266 -13.977 1 98.19 285 TYR A C 1
ATOM 2230 O O . TYR A 1 285 ? 6.602 -29.016 -13.055 1 98.19 285 TYR A O 1
ATOM 2238 N N . GLY A 1 286 ? 7.043 -27.297 -14.406 1 98.06 286 GLY A N 1
ATOM 2239 C CA . GLY A 1 286 ? 8.305 -26.984 -13.758 1 98.06 286 GLY A CA 1
ATOM 2240 C C . GLY A 1 286 ? 8.148 -26.641 -12.289 1 98.06 286 GLY A C 1
ATOM 2241 O O . GLY A 1 286 ? 8.977 -27.047 -11.461 1 98.06 286 GLY A O 1
ATOM 2242 N N . ALA A 1 287 ? 7.121 -25.891 -11.891 1 98.44 287 ALA A N 1
ATOM 2243 C CA . ALA A 1 287 ? 6.855 -25.547 -10.492 1 98.44 287 ALA A CA 1
ATOM 2244 C C . ALA A 1 287 ? 6.582 -26.797 -9.664 1 98.44 287 ALA A C 1
ATOM 2246 O O . ALA A 1 287 ? 7.031 -26.891 -8.516 1 98.44 287 ALA A O 1
ATOM 2247 N N . LEU A 1 288 ? 5.84 -27.734 -10.258 1 98.06 288 LEU A N 1
ATOM 2248 C CA . LEU A 1 288 ? 5.512 -29 -9.586 1 98.06 288 LEU A CA 1
ATOM 2249 C C . LEU A 1 288 ? 6.75 -29.859 -9.422 1 98.06 288 LEU A C 1
ATOM 2251 O O . LEU A 1 288 ? 7.004 -30.391 -8.336 1 98.06 288 LEU A O 1
ATOM 2255 N N . LYS A 1 289 ? 7.559 -29.953 -10.438 1 97.06 289 LYS A N 1
ATOM 2256 C CA . LYS A 1 289 ? 8.766 -30.766 -10.391 1 97.06 289 LYS A CA 1
ATOM 2257 C C . LYS A 1 289 ? 9.781 -30.188 -9.406 1 97.06 289 LYS A C 1
ATOM 2259 O O . LYS A 1 289 ? 10.492 -30.938 -8.734 1 97.06 289 LYS A O 1
ATOM 2264 N N . GLY A 1 290 ? 9.828 -28.906 -9.414 1 96.81 290 GLY A N 1
ATOM 2265 C CA . GLY A 1 290 ? 10.727 -28.234 -8.5 1 96.81 290 GLY A CA 1
ATOM 2266 C C . GLY A 1 290 ? 10.234 -28.234 -7.062 1 96.81 290 GLY A C 1
ATOM 2267 O O . GLY A 1 290 ? 10.953 -27.828 -6.152 1 96.81 290 GLY A O 1
ATOM 2268 N N . LYS A 1 291 ? 8.945 -28.656 -6.871 1 97.5 291 LYS A N 1
ATOM 2269 C CA . LYS A 1 291 ? 8.297 -28.719 -5.562 1 97.5 291 LYS A CA 1
ATOM 2270 C C . LYS A 1 291 ? 8.203 -27.344 -4.918 1 97.5 291 LYS A C 1
ATOM 2272 O O . LYS A 1 291 ? 8.406 -27.203 -3.713 1 97.5 291 LYS A O 1
ATOM 2277 N N . PHE A 1 292 ? 7.945 -26.344 -5.73 1 97.94 292 PHE A N 1
ATOM 2278 C CA . PHE A 1 292 ? 7.844 -24.984 -5.234 1 97.94 292 PHE A CA 1
ATOM 2279 C C . PHE A 1 292 ? 6.465 -24.719 -4.637 1 97.94 292 PHE A C 1
ATOM 2281 O O . PHE A 1 292 ? 6.27 -23.734 -3.924 1 97.94 292 PHE A O 1
ATOM 2288 N N . ILE A 1 293 ? 5.52 -25.578 -4.965 1 98.25 293 ILE A N 1
ATOM 2289 C CA . ILE A 1 293 ? 4.164 -25.406 -4.457 1 98.25 293 ILE A CA 1
ATOM 2290 C C . ILE A 1 293 ? 3.676 -26.719 -3.834 1 98.25 293 ILE A C 1
ATOM 2292 O O . ILE A 1 293 ? 4.129 -27.797 -4.215 1 98.25 293 ILE A O 1
ATOM 2296 N N . HIS A 1 294 ? 2.73 -26.578 -2.895 1 97.5 294 HIS A N 1
ATOM 2297 C CA . HIS A 1 294 ? 2.178 -27.719 -2.172 1 97.5 294 HIS A CA 1
ATOM 2298 C C . HIS A 1 294 ? 0.724 -27.969 -2.561 1 97.5 294 HIS A C 1
ATOM 2300 O O . HIS A 1 294 ? 0.192 -29.047 -2.334 1 97.5 294 HIS A O 1
ATOM 2306 N N . THR A 1 295 ? 0.073 -26.969 -3.016 1 96.44 295 THR A N 1
ATOM 2307 C CA . THR A 1 295 ? -1.295 -27.016 -3.521 1 96.44 295 THR A CA 1
ATOM 2308 C C . THR A 1 295 ? -1.397 -26.297 -4.863 1 96.44 295 THR A C 1
ATOM 2310 O O . THR A 1 295 ? -0.792 -25.234 -5.059 1 96.44 295 THR A O 1
ATOM 2313 N N . LEU A 1 296 ? -2.172 -26.906 -5.801 1 97.69 296 LEU A N 1
ATOM 2314 C CA . LEU A 1 296 ? -2.363 -26.297 -7.113 1 97.69 296 LEU A CA 1
ATOM 2315 C C . LEU A 1 296 ? -3.83 -25.938 -7.34 1 97.69 296 LEU A C 1
ATOM 2317 O O . LEU A 1 296 ? -4.711 -26.781 -7.137 1 97.69 296 LEU A O 1
ATOM 2321 N N . ILE A 1 297 ? -4.039 -24.703 -7.645 1 95.69 297 ILE A N 1
ATOM 2322 C CA . ILE A 1 297 ? -5.34 -24.25 -8.125 1 95.69 297 ILE A CA 1
ATOM 2323 C C . ILE A 1 297 ? -5.266 -23.969 -9.625 1 95.69 297 ILE A C 1
ATOM 2325 O O . ILE A 1 297 ? -4.496 -23.109 -10.062 1 95.69 297 ILE A O 1
ATOM 2329 N N . THR A 1 298 ? -5.996 -24.672 -10.406 1 96.5 298 THR A N 1
ATOM 2330 C CA . THR A 1 298 ? -5.961 -24.547 -11.859 1 96.5 298 THR A CA 1
ATOM 2331 C C . THR A 1 298 ? -7.297 -24.938 -12.477 1 96.5 298 THR A C 1
ATOM 2333 O O . THR A 1 298 ? -8.297 -25.078 -11.766 1 96.5 298 THR A O 1
ATOM 2336 N N . ASP A 1 299 ? -7.391 -24.875 -13.805 1 90.31 299 ASP A N 1
ATOM 2337 C CA . ASP A 1 299 ? -8.617 -25.25 -14.492 1 90.31 299 ASP A CA 1
ATOM 2338 C C . ASP A 1 299 ? -8.531 -26.672 -15.047 1 90.31 299 ASP A C 1
ATOM 2340 O O . ASP A 1 299 ? -7.449 -27.25 -15.109 1 90.31 299 ASP A O 1
ATOM 2344 N N . GLU A 1 300 ? -9.656 -27.156 -15.422 1 86.94 300 GLU A N 1
ATOM 2345 C CA . GLU A 1 300 ? -9.805 -28.547 -15.82 1 86.94 300 GLU A CA 1
ATOM 2346 C C . GLU A 1 300 ? -8.898 -28.891 -17 1 86.94 300 GLU A C 1
ATOM 2348 O O . GLU A 1 300 ? -8.18 -29.891 -16.984 1 86.94 300 GLU A O 1
ATOM 2353 N N . GLU A 1 301 ? -8.938 -28.094 -18.016 1 91.5 301 GLU A N 1
ATOM 2354 C CA . GLU A 1 301 ? -8.141 -28.375 -19.203 1 91.5 301 GLU A CA 1
ATOM 2355 C C . GLU A 1 301 ? -6.648 -28.375 -18.875 1 91.5 301 GLU A C 1
ATOM 2357 O O . GLU A 1 301 ? -5.914 -29.25 -19.344 1 91.5 301 GLU A O 1
ATOM 2362 N N . THR A 1 302 ? -6.223 -27.484 -18.109 1 95.75 302 THR A N 1
ATOM 2363 C CA . THR A 1 302 ? -4.828 -27.422 -17.688 1 95.75 302 THR A CA 1
ATOM 2364 C C . THR A 1 302 ? -4.453 -28.641 -16.875 1 95.75 302 THR A C 1
ATOM 2366 O O . THR A 1 302 ? -3.404 -29.25 -17.109 1 95.75 302 THR A O 1
ATOM 2369 N N . ALA A 1 303 ? -5.301 -29 -15.961 1 93.69 303 ALA A N 1
ATOM 2370 C CA . ALA A 1 303 ? -5.051 -30.141 -15.086 1 93.69 303 ALA A CA 1
ATOM 2371 C C . ALA A 1 303 ? -4.879 -31.422 -15.898 1 93.69 303 ALA A C 1
ATOM 2373 O O . ALA A 1 303 ? -3.943 -32.188 -15.672 1 93.69 303 ALA A O 1
ATOM 2374 N N . LEU A 1 304 ? -5.742 -31.609 -16.828 1 92.81 304 LEU A N 1
ATOM 2375 C CA . LEU A 1 304 ? -5.688 -32.812 -17.656 1 92.81 304 LEU A CA 1
ATOM 2376 C C . LEU A 1 304 ? -4.41 -32.844 -18.484 1 92.81 304 LEU A C 1
ATOM 2378 O O . LEU A 1 304 ? -3.789 -33.875 -18.656 1 92.81 304 LEU A O 1
ATOM 2382 N N . SER A 1 305 ? -4.07 -31.703 -19.016 1 96 305 SER A N 1
ATOM 2383 C CA . SER A 1 305 ? -2.834 -31.609 -19.781 1 96 305 SER A CA 1
ATOM 2384 C C . SER A 1 305 ? -1.618 -31.938 -18.922 1 96 305 SER A C 1
ATOM 2386 O O . SER A 1 305 ? -0.683 -32.594 -19.391 1 96 305 SER A O 1
ATOM 2388 N N . LEU A 1 306 ? -1.636 -31.547 -17.719 1 96.69 306 LEU A N 1
ATOM 2389 C CA . LEU A 1 306 ? -0.542 -31.844 -16.797 1 96.69 306 LEU A CA 1
ATOM 2390 C C . LEU A 1 306 ? -0.455 -33.344 -16.5 1 96.69 306 LEU A C 1
ATOM 2392 O O . LEU A 1 306 ? 0.642 -33.875 -16.422 1 96.69 306 LEU A O 1
ATOM 2396 N N . LEU A 1 307 ? -1.567 -33.969 -16.375 1 94.19 307 LEU A N 1
ATOM 2397 C CA . LEU A 1 307 ? -1.609 -35.406 -16.078 1 94.19 307 LEU A CA 1
ATOM 2398 C C . LEU A 1 307 ? -1.08 -36.219 -17.25 1 94.19 307 LEU A C 1
ATOM 2400 O O . LEU A 1 307 ? -0.479 -37.25 -17.062 1 94.19 307 LEU A O 1
ATOM 2404 N N . ARG A 1 308 ? -1.292 -35.625 -18.453 1 93.69 308 ARG A N 1
ATOM 2405 C CA . ARG A 1 308 ? -0.838 -36.312 -19.656 1 93.69 308 ARG A CA 1
ATOM 2406 C C . ARG A 1 308 ? 0.649 -36.094 -19.891 1 93.69 308 ARG A C 1
ATOM 2408 O O . ARG A 1 308 ? 1.297 -36.844 -20.609 1 93.69 308 ARG A O 1
ATOM 2415 N N . LYS A 1 309 ? 1.085 -35 -19.453 1 89.56 309 LYS A N 1
ATOM 2416 C CA . LYS A 1 309 ? 2.477 -34.625 -19.703 1 89.56 309 LYS A CA 1
ATOM 2417 C C . LYS A 1 309 ? 3.43 -35.625 -19.047 1 89.56 309 LYS A C 1
ATOM 2419 O O . LYS A 1 309 ? 3.262 -35.969 -17.891 1 89.56 309 LYS A O 1
ATOM 2424 N N . ASP A 1 310 ? 3.779 -36.844 -19.828 1 67.56 310 ASP A N 1
ATOM 2425 C CA . ASP A 1 310 ? 4.645 -37.969 -19.422 1 67.56 310 ASP A CA 1
ATOM 2426 C C . ASP A 1 310 ? 6.004 -37.438 -18.953 1 67.56 310 ASP A C 1
ATOM 2428 O O . ASP A 1 310 ? 6.492 -36.438 -19.438 1 67.56 310 ASP A O 1
ATOM 2432 N N . GLY A 1 311 ? 6.297 -37.312 -17.625 1 52 311 GLY A N 1
ATOM 2433 C CA . GLY A 1 311 ? 7.695 -37.125 -17.281 1 52 311 GLY A CA 1
ATOM 2434 C C . GLY A 1 311 ? 8.641 -37.875 -18.203 1 52 311 GLY A C 1
ATOM 2435 O O . GLY A 1 311 ? 8.414 -39.031 -18.516 1 52 311 GLY A O 1
ATOM 2436 N N . ASP A 1 312 ? 9.094 -37.344 -19.266 1 41.12 312 ASP A N 1
ATOM 2437 C CA . ASP A 1 312 ? 10.242 -38.031 -19.859 1 41.12 312 ASP A CA 1
ATOM 2438 C C . ASP A 1 312 ? 11.203 -38.531 -18.781 1 41.12 312 ASP A C 1
ATOM 2440 O O . ASP A 1 312 ? 12.312 -38.969 -19.078 1 41.12 312 ASP A O 1
ATOM 2444 N N . CYS A 1 313 ? 10.883 -38.875 -17.547 1 32.62 313 CYS A N 1
ATOM 2445 C CA . CYS A 1 313 ? 12.016 -39.625 -17.016 1 32.62 313 CYS A CA 1
ATOM 2446 C C . CYS A 1 313 ? 12 -41.062 -17.5 1 32.62 313 CYS A C 1
ATOM 2448 O O . CYS A 1 313 ? 10.93 -41.656 -17.719 1 32.62 313 CYS A O 1
ATOM 2450 N N . MET B 1 1 ? -31.766 45.594 15.594 1 24.12 1 MET B N 1
ATOM 2451 C CA . MET B 1 1 ? -30.375 45.656 15.164 1 24.12 1 MET B CA 1
ATOM 2452 C C . MET B 1 1 ? -29.5 44.719 15.992 1 24.12 1 MET B C 1
ATOM 2454 O O . MET B 1 1 ? -29.016 45.094 17.062 1 24.12 1 MET B O 1
ATOM 2458 N N . LYS B 1 2 ? -29.906 43.406 16.234 1 44.19 2 LYS B N 1
ATOM 2459 C CA . LYS B 1 2 ? -29.047 42.5 17 1 44.19 2 LYS B CA 1
ATOM 2460 C C . LYS B 1 2 ? -27.578 42.656 16.625 1 44.19 2 LYS B C 1
ATOM 2462 O O . LYS B 1 2 ? -27.234 42.656 15.453 1 44.19 2 LYS B O 1
ATOM 2467 N N . SER B 1 3 ? -26.812 43.219 17.562 1 36.34 3 SER B N 1
ATOM 2468 C CA . SER B 1 3 ? -25.484 43.719 17.25 1 36.34 3 SER B CA 1
ATOM 2469 C C . SER B 1 3 ? -24.672 42.656 16.5 1 36.34 3 SER B C 1
ATOM 2471 O O . SER B 1 3 ? -24.891 41.469 16.656 1 36.34 3 SER B O 1
ATOM 2473 N N . MET B 1 4 ? -23.922 43.094 15.273 1 41.97 4 MET B N 1
ATOM 2474 C CA . MET B 1 4 ? -23 42.344 14.43 1 41.97 4 MET B CA 1
ATOM 2475 C C . MET B 1 4 ? -22.125 41.406 15.266 1 41.97 4 MET B C 1
ATOM 2477 O O . MET B 1 4 ? -21.781 40.312 14.828 1 41.97 4 MET B O 1
ATOM 2481 N N . THR B 1 5 ? -21.875 41.969 16.469 1 44.19 5 THR B N 1
ATOM 2482 C CA . THR B 1 5 ? -21.016 41.188 17.359 1 44.19 5 THR B CA 1
ATOM 2483 C C . THR B 1 5 ? -21.75 39.969 17.891 1 44.19 5 THR B C 1
ATOM 2485 O O . THR B 1 5 ? -21.156 38.906 18.016 1 44.19 5 THR B O 1
ATOM 2488 N N . GLN B 1 6 ? -22.953 40.156 18.328 1 46.47 6 GLN B N 1
ATOM 2489 C CA . GLN B 1 6 ? -23.75 39.062 18.875 1 46.47 6 GLN B CA 1
ATOM 2490 C C . GLN B 1 6 ? -24.031 38 17.812 1 46.47 6 GLN B C 1
ATOM 2492 O O . GLN B 1 6 ? -24.016 36.812 18.094 1 46.47 6 GLN B O 1
ATOM 2497 N N . LEU B 1 7 ? -24.359 38.406 16.641 1 47.22 7 LEU B N 1
ATOM 2498 C CA . LEU B 1 7 ? -24.594 37.5 15.516 1 47.22 7 LEU B CA 1
ATOM 2499 C C . LEU B 1 7 ? -23.359 36.656 15.219 1 47.22 7 LEU B C 1
ATOM 2501 O O . LEU B 1 7 ? -23.469 35.469 14.945 1 47.22 7 LEU B O 1
ATOM 2505 N N . ASN B 1 8 ? -22.25 37.469 15.516 1 55 8 ASN B N 1
ATOM 2506 C CA . ASN B 1 8 ? -20.953 36.875 15.266 1 55 8 ASN B CA 1
ATOM 2507 C C . ASN B 1 8 ? -20.672 35.75 16.266 1 55 8 ASN B C 1
ATOM 2509 O O . ASN B 1 8 ? -20.156 34.688 15.898 1 55 8 ASN B O 1
ATOM 2513 N N . PHE B 1 9 ? -21.188 36 17.469 1 54.16 9 PHE B N 1
ATOM 2514 C CA . PHE B 1 9 ? -20.953 35.031 18.531 1 54.16 9 PHE B CA 1
ATOM 2515 C C . PHE B 1 9 ? -21.828 33.781 18.359 1 54.16 9 PHE B C 1
ATOM 2517 O O . PHE B 1 9 ? -21.359 32.656 18.5 1 54.16 9 PHE B O 1
ATOM 2524 N N . GLU B 1 10 ? -23.031 34.031 18.016 1 61.41 10 GLU B N 1
ATOM 2525 C CA . GLU B 1 10 ? -23.969 32.938 17.891 1 61.41 10 GLU B CA 1
ATOM 2526 C C . GLU B 1 10 ? -23.609 32.031 16.719 1 61.41 10 GLU B C 1
ATOM 2528 O O . GLU B 1 10 ? -23.734 30.812 16.781 1 61.41 10 GLU B O 1
ATOM 2533 N N . GLU B 1 11 ? -23.203 32.688 15.68 1 64.12 11 GLU B N 1
ATOM 2534 C CA . GLU B 1 11 ? -22.812 31.922 14.5 1 64.12 11 GLU B CA 1
ATOM 2535 C C . GLU B 1 11 ? -21.578 31.062 14.781 1 64.12 11 GLU B C 1
ATOM 2537 O O . GLU B 1 11 ? -21.5 29.922 14.328 1 64.12 11 GLU B O 1
ATOM 2542 N N . ASN B 1 12 ? -20.797 31.703 15.57 1 67.25 12 ASN B N 1
ATOM 2543 C CA . ASN B 1 12 ? -19.609 30.953 15.977 1 67.25 12 ASN B CA 1
ATOM 2544 C C . ASN B 1 12 ? -19.969 29.766 16.859 1 67.25 12 ASN B C 1
ATOM 2546 O O . ASN B 1 12 ? -19.438 28.672 16.688 1 67.25 12 ASN B O 1
ATOM 2550 N N . LEU B 1 13 ? -20.797 30.094 17.75 1 74.69 13 LEU B N 1
ATOM 2551 C CA . LEU B 1 13 ? -21.25 29.047 18.656 1 74.69 13 LEU B CA 1
ATOM 2552 C C . LEU B 1 13 ? -21.969 27.938 17.891 1 74.69 13 LEU B C 1
ATOM 2554 O O . LEU B 1 13 ? -21.781 26.75 18.172 1 74.69 13 LEU B O 1
ATOM 2558 N N . LEU B 1 14 ? -22.656 28.391 16.859 1 73.88 14 LEU B N 1
ATOM 2559 C CA . LEU B 1 14 ? -23.375 27.453 16.016 1 73.88 14 LEU B CA 1
ATOM 2560 C C . LEU B 1 14 ? -22.406 26.531 15.273 1 73.88 14 LEU B C 1
ATOM 2562 O O . LEU B 1 14 ? -22.594 25.328 15.242 1 73.88 14 LEU B O 1
ATOM 2566 N N . THR B 1 15 ? -21.391 27.078 14.719 1 72.75 15 THR B N 1
ATOM 2567 C CA . THR B 1 15 ? -20.391 26.312 13.984 1 72.75 15 THR B CA 1
ATOM 2568 C C . THR B 1 15 ? -19.672 25.344 14.906 1 72.75 15 THR B C 1
ATOM 2570 O O . THR B 1 15 ? -19.438 24.188 14.547 1 72.75 15 THR B O 1
ATOM 2573 N N . LYS B 1 16 ? -19.375 25.797 16.047 1 77.56 16 LYS B N 1
ATOM 2574 C CA . LYS B 1 16 ? -18.688 24.969 17.016 1 77.56 16 LYS B CA 1
ATOM 2575 C C . LYS B 1 16 ? -19.547 23.766 17.422 1 77.56 16 LYS B C 1
ATOM 2577 O O . LYS B 1 16 ? -19.078 22.625 17.406 1 77.56 16 LYS B O 1
ATOM 2582 N N . VAL B 1 17 ? -20.75 24.078 17.75 1 76.81 17 VAL B N 1
ATOM 2583 C CA . VAL B 1 17 ? -21.656 23.031 18.188 1 76.81 17 VAL B CA 1
ATOM 2584 C C . VAL B 1 17 ? -21.844 22.016 17.062 1 76.81 17 VAL B C 1
ATOM 2586 O O . VAL B 1 17 ? -21.812 20.797 17.312 1 76.81 17 VAL B O 1
ATOM 2589 N N . ALA B 1 18 ? -21.969 22.547 15.867 1 75.56 18 ALA B N 1
ATOM 2590 C CA . ALA B 1 18 ? -22.156 21.656 14.719 1 75.56 18 ALA B CA 1
ATOM 2591 C C . ALA B 1 18 ? -20.938 20.766 14.508 1 75.56 18 ALA B C 1
ATOM 2593 O O . ALA B 1 18 ? -21.062 19.562 14.289 1 75.56 18 ALA B O 1
ATOM 2594 N N . TRP B 1 19 ? -19.75 21.25 14.617 1 76.69 19 TRP B N 1
ATOM 2595 C CA . TRP B 1 19 ? -18.531 20.484 14.453 1 76.69 19 TRP B CA 1
ATOM 2596 C C . TRP B 1 19 ? -18.406 19.422 15.523 1 76.69 19 TRP B C 1
ATOM 2598 O O . TRP B 1 19 ? -18.188 18.234 15.219 1 76.69 19 TRP B O 1
ATOM 2608 N N . TYR B 1 20 ? -18.594 19.797 16.766 1 76.31 20 TYR B N 1
ATOM 2609 C CA . TYR B 1 20 ? -18.438 18.859 17.875 1 76.31 20 TYR B CA 1
ATOM 2610 C C . TYR B 1 20 ? -19.422 17.703 17.766 1 76.31 20 TYR B C 1
ATOM 2612 O O . TYR B 1 20 ? -19.078 16.562 18.047 1 76.31 20 TYR B O 1
ATOM 2620 N N . TYR B 1 21 ? -20.625 18.078 17.312 1 77.25 21 TYR B N 1
ATOM 2621 C CA . TYR B 1 21 ? -21.656 17.062 17.234 1 77.25 21 TYR B CA 1
ATOM 2622 C C . TYR B 1 21 ? -21.453 16.172 16 1 77.25 21 TYR B C 1
ATOM 2624 O O . TYR B 1 21 ? -21.344 14.953 16.125 1 77.25 21 TYR B O 1
ATOM 2632 N N . TYR B 1 22 ? -21.281 16.797 14.836 1 73.5 22 TYR B N 1
ATOM 2633 C CA . TYR B 1 22 ? -21.359 16.047 13.586 1 73.5 22 TYR B CA 1
ATOM 2634 C C . TYR B 1 22 ? -19.984 15.484 13.211 1 73.5 22 TYR B C 1
ATOM 2636 O O . TYR B 1 22 ? -19.891 14.43 12.586 1 73.5 22 TYR B O 1
ATOM 2644 N N . LYS B 1 23 ? -18.953 16.078 13.539 1 72.69 23 LYS B N 1
ATOM 2645 C CA . LYS B 1 23 ? -17.609 15.633 13.141 1 72.69 23 LYS B CA 1
ATOM 2646 C C . LYS B 1 23 ? -16.922 14.891 14.273 1 72.69 23 LYS B C 1
ATOM 2648 O O . LYS B 1 23 ? -16.438 13.773 14.094 1 72.69 23 LYS B O 1
ATOM 2653 N N . ASP B 1 24 ? -17 15.477 15.5 1 72.5 24 ASP B N 1
ATOM 2654 C CA . ASP B 1 24 ? -16.281 14.875 16.625 1 72.5 24 ASP B CA 1
ATOM 2655 C C . ASP B 1 24 ? -17.156 13.852 17.344 1 72.5 24 ASP B C 1
ATOM 2657 O O . ASP B 1 24 ? -16.688 13.156 18.25 1 72.5 24 ASP B O 1
ATOM 2661 N N . GLN B 1 25 ? -18.469 13.797 17.047 1 77.94 25 GLN B N 1
ATOM 2662 C CA . GLN B 1 25 ? -19.422 12.836 17.562 1 77.94 25 GLN B CA 1
ATOM 2663 C C . GLN B 1 25 ? -19.547 12.938 19.078 1 77.94 25 GLN B C 1
ATOM 2665 O O . GLN B 1 25 ? -19.625 11.922 19.781 1 77.94 25 GLN B O 1
ATOM 2670 N N . LEU B 1 26 ? -19.469 14.133 19.594 1 75.62 26 LEU B N 1
ATOM 2671 C CA . LEU B 1 26 ? -19.734 14.359 21.016 1 75.62 26 LEU B CA 1
ATOM 2672 C C . LEU B 1 26 ? -21.234 14.359 21.297 1 75.62 26 LEU B C 1
ATOM 2674 O O . LEU B 1 26 ? -22.031 14.703 20.422 1 75.62 26 LEU B O 1
ATOM 2678 N N . THR B 1 27 ? -21.625 13.906 22.469 1 85.12 27 THR B N 1
ATOM 2679 C CA . THR B 1 27 ? -23.031 13.984 22.891 1 85.12 27 THR B CA 1
ATOM 2680 C C . THR B 1 27 ? -23.422 15.43 23.172 1 85.12 27 THR B C 1
ATOM 2682 O O . THR B 1 27 ? -22.562 16.297 23.359 1 85.12 27 THR B O 1
ATOM 2685 N N . GLN B 1 28 ? -24.766 15.664 23.141 1 84.88 28 GLN B N 1
ATOM 2686 C CA . GLN B 1 28 ? -25.281 17 23.453 1 84.88 28 GLN B CA 1
ATOM 2687 C C . GLN B 1 28 ? -24.844 17.453 24.828 1 84.88 28 GLN B C 1
ATOM 2689 O O . GLN B 1 28 ? -24.5 18.609 25.031 1 84.88 28 GLN B O 1
ATOM 2694 N N . GLN B 1 29 ? -24.75 16.484 25.781 1 85.94 29 GLN B N 1
ATOM 2695 C CA . GLN B 1 29 ? -24.312 16.797 27.141 1 85.94 29 GLN B CA 1
ATOM 2696 C C . GLN B 1 29 ? -22.828 17.141 27.172 1 85.94 29 GLN B C 1
ATOM 2698 O O . GLN B 1 29 ? -22.422 18.078 27.875 1 85.94 29 GLN B O 1
ATOM 2703 N N . GLU B 1 30 ? -22.031 16.5 26.469 1 85.12 30 GLU B N 1
ATOM 2704 C CA . GLU B 1 30 ? -20.609 16.781 26.375 1 85.12 30 GLU B CA 1
ATOM 2705 C C . GLU B 1 30 ? -20.359 18.156 25.781 1 85.12 30 GLU B C 1
ATOM 2707 O O . GLU B 1 30 ? -19.484 18.906 26.25 1 85.12 30 GLU B O 1
ATOM 2712 N N . ILE B 1 31 ? -21.078 18.453 24.844 1 85.5 31 ILE B N 1
ATOM 2713 C CA . ILE B 1 31 ? -20.938 19.75 24.172 1 85.5 31 ILE B CA 1
ATOM 2714 C C . ILE B 1 31 ? -21.344 20.859 25.125 1 85.5 31 ILE B C 1
ATOM 2716 O O . ILE B 1 31 ? -20.672 21.891 25.219 1 85.5 31 ILE B O 1
ATOM 2720 N N . ALA B 1 32 ? -22.422 20.641 25.797 1 83.31 32 ALA B N 1
ATOM 2721 C CA . ALA B 1 32 ? -22.906 21.609 26.781 1 83.31 32 ALA B CA 1
ATOM 2722 C C . ALA B 1 32 ? -21.828 21.891 27.844 1 83.31 32 ALA B C 1
ATOM 2724 O O . ALA B 1 32 ? -21.562 23.047 28.172 1 83.31 32 ALA B O 1
ATOM 2725 N N . SER B 1 33 ? -21.203 20.891 28.297 1 84.69 33 SER B N 1
ATOM 2726 C CA . SER B 1 33 ? -20.156 21.016 29.297 1 84.69 33 SER B CA 1
ATOM 2727 C C . SER B 1 33 ? -18.922 21.719 28.719 1 84.69 33 SER B C 1
ATOM 2729 O O . SER B 1 33 ? -18.344 22.594 29.359 1 84.69 33 SER B O 1
ATOM 2731 N N . LEU B 1 34 ? -18.625 21.344 27.562 1 80.06 34 LEU B N 1
ATOM 2732 C CA . LEU B 1 34 ? -17.406 21.828 26.906 1 80.06 34 LEU B CA 1
ATOM 2733 C C . LEU B 1 34 ? -17.516 23.328 26.625 1 80.06 34 LEU B C 1
ATOM 2735 O O . LEU B 1 34 ? -16.531 24.062 26.766 1 80.06 34 LEU B O 1
ATOM 2739 N N . LEU B 1 35 ? -18.688 23.75 26.266 1 80.44 35 LEU B N 1
ATOM 2740 C CA . LEU B 1 35 ? -18.891 25.125 25.844 1 80.44 35 LEU B CA 1
ATOM 2741 C C . LEU B 1 35 ? -19.547 25.953 26.953 1 80.44 35 LEU B C 1
ATOM 2743 O O . LEU B 1 35 ? -19.797 27.141 26.781 1 80.44 35 LEU B O 1
ATOM 2747 N N . HIS B 1 36 ? -19.719 25.281 28.047 1 83.25 36 HIS B N 1
ATOM 2748 C CA . HIS B 1 36 ? -20.328 25.922 29.203 1 83.25 36 HIS B CA 1
ATOM 2749 C C . HIS B 1 36 ? -21.656 26.594 28.828 1 83.25 36 HIS B C 1
ATOM 2751 O O . HIS B 1 36 ? -21.859 27.766 29.141 1 83.25 36 HIS B O 1
ATOM 2757 N N . ILE B 1 37 ? -22.5 25.859 28.156 1 82.19 37 ILE B N 1
ATOM 2758 C CA . ILE B 1 37 ? -23.875 26.266 27.828 1 82.19 37 ILE B CA 1
ATOM 2759 C C . ILE B 1 37 ? -24.844 25.156 28.203 1 82.19 37 ILE B C 1
ATOM 2761 O O . ILE B 1 37 ? -24.422 24.047 28.547 1 82.19 37 ILE B O 1
ATOM 2765 N N . SER B 1 38 ? -26.109 25.469 28.234 1 86.44 38 SER B N 1
ATOM 2766 C CA . SER B 1 38 ? -27.094 24.469 28.609 1 86.44 38 SER B CA 1
ATOM 2767 C C . SER B 1 38 ? -27.312 23.453 27.484 1 86.44 38 SER B C 1
ATOM 2769 O O . SER B 1 38 ? -27.094 23.781 26.312 1 86.44 38 SER B O 1
ATOM 2771 N N . ARG B 1 39 ? -27.719 22.297 27.891 1 87.31 39 ARG B N 1
ATOM 2772 C CA . ARG B 1 39 ? -28.031 21.266 26.906 1 87.31 39 ARG B CA 1
ATOM 2773 C C . ARG B 1 39 ? -29.156 21.719 25.984 1 87.31 39 ARG B C 1
ATOM 2775 O O . ARG B 1 39 ? -29.141 21.422 24.781 1 87.31 39 ARG B O 1
ATOM 2782 N N . ASN B 1 40 ? -30.047 22.453 26.547 1 86.62 40 ASN B N 1
ATOM 2783 C CA . ASN B 1 40 ? -31.141 22.969 25.734 1 86.62 40 ASN B CA 1
ATOM 2784 C C . ASN B 1 40 ? -30.641 23.906 24.656 1 86.62 40 ASN B C 1
ATOM 2786 O O . ASN B 1 40 ? -31.141 23.891 23.531 1 86.62 40 ASN B O 1
ATOM 2790 N N . LYS B 1 41 ? -29.719 24.688 25.031 1 87.88 41 LYS B N 1
ATOM 2791 C CA . LYS B 1 41 ? -29.125 25.578 24.047 1 87.88 41 LYS B CA 1
ATOM 2792 C C . LYS B 1 41 ? -28.422 24.797 22.953 1 87.88 41 LYS B C 1
ATOM 2794 O O . LYS B 1 41 ? -28.484 25.156 21.781 1 87.88 41 LYS B O 1
ATOM 2799 N N . VAL B 1 42 ? -27.75 23.734 23.297 1 87.06 42 VAL B N 1
ATOM 2800 C CA . VAL B 1 42 ? -27.094 22.875 22.312 1 87.06 42 VAL B CA 1
ATOM 2801 C C . VAL B 1 42 ? -28.125 22.328 21.344 1 87.06 42 VAL B C 1
ATOM 2803 O O . VAL B 1 42 ? -27.906 22.359 20.125 1 87.06 42 VAL B O 1
ATOM 2806 N N . VAL B 1 43 ? -29.203 21.875 21.844 1 84.56 43 VAL B N 1
ATOM 2807 C CA . VAL B 1 43 ? -30.25 21.281 21.031 1 84.56 43 VAL B CA 1
ATOM 2808 C C . VAL B 1 43 ? -30.781 22.328 20.047 1 84.56 43 VAL B C 1
ATOM 2810 O O . VAL B 1 43 ? -30.953 22.031 18.859 1 84.56 43 VAL B O 1
ATOM 2813 N N . ARG B 1 44 ? -30.969 23.5 20.547 1 84 44 ARG B N 1
ATOM 2814 C CA . ARG B 1 44 ? -31.469 24.562 19.703 1 84 44 ARG B CA 1
ATOM 2815 C C . ARG B 1 44 ? -30.484 24.922 18.594 1 84 44 ARG B C 1
ATOM 2817 O O . ARG B 1 44 ? -30.891 25.172 17.453 1 84 44 ARG B O 1
ATOM 2824 N N . LEU B 1 45 ? -29.328 25 18.969 1 81.06 45 LEU B N 1
ATOM 2825 C CA . LEU B 1 45 ? -28.281 25.344 18.016 1 81.06 45 LEU B CA 1
ATOM 2826 C C . LEU B 1 45 ? -28.141 24.25 16.953 1 81.06 45 LEU B C 1
ATOM 2828 O O . LEU B 1 45 ? -27.938 24.547 15.773 1 81.06 45 LEU B O 1
ATOM 2832 N N . LEU B 1 46 ? -28.219 23.031 17.312 1 82.12 46 LEU B N 1
ATOM 2833 C CA . LEU B 1 46 ? -28.172 21.922 16.359 1 82.12 46 LEU B CA 1
ATOM 2834 C C . LEU B 1 46 ? -29.359 21.953 15.414 1 82.12 46 LEU B C 1
ATOM 2836 O O . LEU B 1 46 ? -29.234 21.672 14.227 1 82.12 46 LEU B O 1
ATOM 2840 N N . ASP B 1 47 ? -30.469 22.281 15.945 1 78.19 47 ASP B N 1
ATOM 2841 C CA . ASP B 1 47 ? -31.656 22.438 15.109 1 78.19 47 ASP B CA 1
ATOM 2842 C C . ASP B 1 47 ? -31.453 23.562 14.086 1 78.19 47 ASP B C 1
ATOM 2844 O O . ASP B 1 47 ? -31.812 23.406 12.914 1 78.19 47 ASP B O 1
ATOM 2848 N N . LYS B 1 48 ? -30.938 24.578 14.586 1 77 48 LYS B N 1
ATOM 2849 C CA . LYS B 1 48 ? -30.641 25.688 13.695 1 77 48 LYS B CA 1
ATOM 2850 C C . LYS B 1 48 ? -29.609 25.297 12.641 1 77 48 LYS B C 1
ATOM 2852 O O . LYS B 1 48 ? -29.734 25.656 11.469 1 77 48 LYS B O 1
ATOM 2857 N N . ALA B 1 49 ? -28.578 24.641 13.094 1 73.62 49 ALA B N 1
ATOM 2858 C CA . ALA B 1 49 ? -27.547 24.172 12.172 1 73.62 49 ALA B CA 1
ATOM 2859 C C . ALA B 1 49 ? -28.141 23.312 11.062 1 73.62 49 ALA B C 1
ATOM 2861 O O . ALA B 1 49 ? -27.766 23.453 9.898 1 73.62 49 ALA B O 1
ATOM 2862 N N . ARG B 1 50 ? -28.984 22.5 11.391 1 71.06 50 ARG B N 1
ATOM 2863 C CA . ARG B 1 50 ? -29.672 21.625 10.438 1 71.06 50 ARG B CA 1
ATOM 2864 C C . ARG B 1 50 ? -30.5 22.438 9.453 1 71.06 50 ARG B C 1
ATOM 2866 O O . ARG B 1 50 ? -30.453 22.203 8.242 1 71.06 50 ARG B O 1
ATOM 2873 N N . SER B 1 51 ? -31.172 23.359 10.016 1 67.38 51 SER B N 1
ATOM 2874 C CA . SER B 1 51 ? -32.031 24.172 9.18 1 67.38 51 SER B CA 1
ATOM 2875 C C . SER B 1 51 ? -31.234 25.047 8.227 1 67.38 51 SER B C 1
ATOM 2877 O O . SER B 1 51 ? -31.688 25.328 7.105 1 67.38 51 SER B O 1
ATOM 2879 N N . GLU B 1 52 ? -30.219 25.469 8.766 1 63.28 52 GLU B N 1
ATOM 2880 C CA . GLU B 1 52 ? -29.391 26.375 7.957 1 63.28 52 GLU B CA 1
ATOM 2881 C C . GLU B 1 52 ? -28.469 25.594 7.031 1 63.28 52 GLU B C 1
ATOM 2883 O O . GLU B 1 52 ? -27.75 26.188 6.219 1 63.28 52 GLU B O 1
ATOM 2888 N N . GLY B 1 53 ? -28.656 24.297 7.043 1 54.47 53 GLY B N 1
ATOM 2889 C CA . GLY B 1 53 ? -27.875 23.453 6.164 1 54.47 53 GLY B CA 1
ATOM 2890 C C . GLY B 1 53 ? -26.406 23.391 6.555 1 54.47 53 GLY B C 1
ATOM 2891 O O . GLY B 1 53 ? -25.547 23.094 5.727 1 54.47 53 GLY B O 1
ATOM 2892 N N . ILE B 1 54 ? -26.109 24 7.719 1 50.38 54 ILE B N 1
ATOM 2893 C CA . ILE B 1 54 ? -24.734 23.984 8.195 1 50.38 54 ILE B CA 1
ATOM 2894 C C . ILE B 1 54 ? -24.25 22.547 8.375 1 50.38 54 ILE B C 1
ATOM 2896 O O . ILE B 1 54 ? -23.062 22.25 8.211 1 50.38 54 ILE B O 1
ATOM 2900 N N . VAL B 1 55 ? -25.297 21.75 8.75 1 46.19 55 VAL B N 1
ATOM 2901 C CA . VAL B 1 55 ? -24.938 20.375 9.094 1 46.19 55 VAL B CA 1
ATOM 2902 C C . VAL B 1 55 ? -24.469 19.625 7.852 1 46.19 55 VAL B C 1
ATOM 2904 O O . VAL B 1 55 ? -24.016 18.484 7.938 1 46.19 55 VAL B O 1
ATOM 2907 N N . THR B 1 56 ? -25.219 20.078 6.812 1 42.72 56 THR B N 1
ATOM 2908 C CA . THR B 1 56 ? -24.719 19.172 5.781 1 42.72 56 THR B CA 1
ATOM 2909 C C . THR B 1 56 ? -23.203 19.062 5.844 1 42.72 56 THR B C 1
ATOM 2911 O O . THR B 1 56 ? -22.531 19.891 6.457 1 42.72 56 THR B O 1
ATOM 2914 N N . PHE B 1 57 ? -22.5 18.328 4.992 1 44.66 57 PHE B N 1
ATOM 2915 C CA . PHE B 1 57 ? -21.141 17.781 4.941 1 44.66 57 PHE B CA 1
ATOM 2916 C C . PHE B 1 57 ? -20.109 18.859 5.242 1 44.66 57 PHE B C 1
ATOM 2918 O O . PHE B 1 57 ? -19.141 18.609 5.961 1 44.66 57 PHE B O 1
ATOM 2925 N N . HIS B 1 58 ? -20.094 19.953 4.465 1 46.94 58 HIS B N 1
ATOM 2926 C CA . HIS B 1 58 ? -19.031 20.953 4.445 1 46.94 58 HIS B CA 1
ATOM 2927 C C . HIS B 1 58 ? -19.266 22.031 5.508 1 46.94 58 HIS B C 1
ATOM 2929 O O . HIS B 1 58 ? -20.094 22.922 5.32 1 46.94 58 HIS B O 1
ATOM 2935 N N . VAL B 1 59 ? -19.281 21.672 6.871 1 46 59 VAL B N 1
ATOM 2936 C CA . VAL B 1 59 ? -19.312 22.75 7.852 1 46 59 VAL B CA 1
ATOM 2937 C C . VAL B 1 59 ? -18.422 23.906 7.371 1 46 59 VAL B C 1
ATOM 2939 O O . VAL B 1 59 ? -17.203 23.828 7.43 1 46 59 VAL B O 1
ATOM 2942 N N . LYS B 1 60 ? -18.672 24.391 6.184 1 43.94 60 LYS B N 1
ATOM 2943 C CA . LYS B 1 60 ? -17.953 25.641 5.918 1 43.94 60 LYS B CA 1
ATOM 2944 C C . LYS B 1 60 ? -18.094 26.609 7.082 1 43.94 60 LYS B C 1
ATOM 2946 O O . LYS B 1 60 ? -19.203 26.828 7.59 1 43.94 60 LYS B O 1
ATOM 2951 N N . GLY B 1 61 ? -17.094 26.625 7.875 1 43.41 61 GLY B N 1
ATOM 2952 C CA . GLY B 1 61 ? -16.984 27.578 8.969 1 43.41 61 GLY B CA 1
ATOM 2953 C C . GLY B 1 61 ? -17.641 28.922 8.664 1 43.41 61 GLY B C 1
ATOM 2954 O O . GLY B 1 61 ? -17 29.797 8.078 1 43.41 61 GLY B O 1
ATOM 2955 N N . THR B 1 62 ? -18.797 28.984 8.391 1 38.22 62 THR B N 1
ATOM 2956 C CA . THR B 1 62 ? -19.359 30.328 8.32 1 38.22 62 THR B CA 1
ATOM 2957 C C . THR B 1 62 ? -19.172 31.062 9.641 1 38.22 62 THR B C 1
ATOM 2959 O O . THR B 1 62 ? -19.703 32.156 9.82 1 38.22 62 THR B O 1
ATOM 2962 N N . GLY B 1 63 ? -18.594 30.438 10.602 1 43.5 63 GLY B N 1
ATOM 2963 C CA . GLY B 1 63 ? -18.516 31.266 11.797 1 43.5 63 GLY B CA 1
ATOM 2964 C C . GLY B 1 63 ? -17.531 32.406 11.672 1 43.5 63 GLY B C 1
ATOM 2965 O O . GLY B 1 63 ? -16.391 32.188 11.219 1 43.5 63 GLY B O 1
ATOM 2966 N N . LEU B 1 64 ? -18.047 33.594 11.719 1 44.09 64 LEU B N 1
ATOM 2967 C CA . LEU B 1 64 ? -17.312 34.844 11.555 1 44.09 64 LEU B CA 1
ATOM 2968 C C . LEU B 1 64 ? -16.016 34.812 12.352 1 44.09 64 LEU B C 1
ATOM 2970 O O . LEU B 1 64 ? -14.984 35.312 11.883 1 44.09 64 LEU B O 1
ATOM 2974 N N . HIS B 1 65 ? -16.031 34.312 13.68 1 46.97 65 HIS B N 1
ATOM 2975 C CA . HIS B 1 65 ? -14.805 34.344 14.461 1 46.97 65 HIS B CA 1
ATOM 2976 C C . HIS B 1 65 ? -13.742 33.438 13.828 1 46.97 65 HIS B C 1
ATOM 2978 O O . HIS B 1 65 ? -12.586 33.844 13.703 1 46.97 65 HIS B O 1
ATOM 2984 N N . CYS B 1 66 ? -14.25 32.25 13.43 1 60.09 66 CYS B N 1
ATOM 2985 C CA . CYS B 1 66 ? -13.258 31.438 12.75 1 60.09 66 CYS B CA 1
ATOM 2986 C C . CYS B 1 66 ? -12.82 32.094 11.445 1 60.09 66 CYS B C 1
ATOM 2988 O O . CYS B 1 66 ? -11.641 32.031 11.078 1 60.09 66 CYS B O 1
ATOM 2990 N N . LEU B 1 67 ? -13.711 32.938 11.078 1 66.12 67 LEU B N 1
ATOM 2991 C CA . LEU B 1 67 ? -13.383 33.625 9.828 1 66.12 67 LEU B CA 1
ATOM 2992 C C . LEU B 1 67 ? -12.391 34.75 10.07 1 66.12 67 LEU B C 1
ATOM 2994 O O . LEU B 1 67 ? -11.477 34.969 9.273 1 66.12 67 LEU B O 1
ATOM 2998 N N . SER B 1 68 ? -12.641 35.438 11.25 1 77.31 68 SER B N 1
ATOM 2999 C CA . SER B 1 68 ? -11.711 36.5 11.555 1 77.31 68 SER B CA 1
ATOM 3000 C C . SER B 1 68 ? -10.32 35.969 11.875 1 77.31 68 SER B C 1
ATOM 3002 O O . SER B 1 68 ? -9.312 36.531 11.422 1 77.31 68 SER B O 1
ATOM 3004 N N . ILE B 1 69 ? -10.32 34.938 12.633 1 84.31 69 ILE B N 1
ATOM 3005 C CA . ILE B 1 69 ? -9.047 34.312 12.984 1 84.31 69 ILE B CA 1
ATOM 3006 C C . ILE B 1 69 ? -8.336 33.812 11.719 1 84.31 69 ILE B C 1
ATOM 3008 O O . ILE B 1 69 ? -7.121 34 11.578 1 84.31 69 ILE B O 1
ATOM 3012 N N . GLU B 1 70 ? -9.086 33.281 10.805 1 86.19 70 GLU B N 1
ATOM 3013 C CA . GLU B 1 70 ? -8.523 32.812 9.547 1 86.19 70 GLU B CA 1
ATOM 3014 C C . GLU B 1 70 ? -7.91 33.969 8.75 1 86.19 70 GLU B C 1
ATOM 3016 O O . GLU B 1 70 ? -6.781 33.844 8.266 1 86.19 70 GLU B O 1
ATOM 3021 N N . ARG B 1 71 ? -8.625 35 8.688 1 84.44 71 ARG B N 1
ATOM 3022 C CA . ARG B 1 71 ? -8.141 36.156 7.961 1 84.44 71 ARG B CA 1
ATOM 3023 C C . ARG B 1 71 ? -6.867 36.719 8.594 1 84.44 71 ARG B C 1
ATOM 3025 O O . ARG B 1 71 ? -5.926 37.094 7.891 1 84.44 71 ARG B O 1
ATOM 3032 N N . ASP B 1 72 ? -6.867 36.812 9.906 1 90.12 72 ASP B N 1
ATOM 3033 C CA . ASP B 1 72 ? -5.699 37.312 10.617 1 90.12 72 ASP B CA 1
ATOM 3034 C C . ASP B 1 72 ? -4.48 36.438 10.383 1 90.12 72 ASP B C 1
ATOM 3036 O O . ASP B 1 72 ? -3.369 36.938 10.18 1 90.12 72 ASP B O 1
ATOM 3040 N N . LEU B 1 73 ? -4.684 35.156 10.414 1 92 73 LEU B N 1
ATOM 3041 C CA . LEU B 1 73 ? -3.596 34.219 10.156 1 92 73 LEU B CA 1
ATOM 3042 C C . LEU B 1 73 ? -3.064 34.375 8.734 1 92 73 LEU B C 1
ATOM 3044 O O . LEU B 1 73 ? -1.851 34.375 8.523 1 92 73 LEU B O 1
ATOM 3048 N N . MET B 1 74 ? -3.957 34.438 7.777 1 91.19 74 MET B N 1
ATOM 3049 C CA . MET B 1 74 ? -3.572 34.594 6.375 1 91.19 74 MET B CA 1
ATOM 3050 C C . MET B 1 74 ? -2.74 35.844 6.168 1 91.19 74 MET B C 1
ATOM 3052 O O . MET B 1 74 ? -1.721 35.812 5.477 1 91.19 74 MET B O 1
ATOM 3056 N N . LYS B 1 75 ? -3.145 36.906 6.797 1 91.44 75 LYS B N 1
ATOM 3057 C CA . LYS B 1 75 ? -2.449 38.188 6.664 1 91.44 75 LYS B CA 1
ATOM 3058 C C . LYS B 1 75 ? -1.088 38.156 7.355 1 91.44 75 LYS B C 1
ATOM 3060 O O . LYS B 1 75 ? -0.072 38.5 6.758 1 91.44 75 LYS B O 1
ATOM 3065 N N . LYS B 1 76 ? -1.052 37.688 8.555 1 94.44 76 LYS B N 1
ATOM 3066 C CA . LYS B 1 76 ? 0.169 37.719 9.359 1 94.44 76 LYS B CA 1
ATOM 3067 C C . LYS B 1 76 ? 1.248 36.844 8.742 1 94.44 76 LYS B C 1
ATOM 3069 O O . LYS B 1 76 ? 2.428 37.188 8.742 1 94.44 76 LYS B O 1
ATOM 3074 N N . PHE B 1 77 ? 0.833 35.75 8.266 1 96.62 77 PHE B N 1
ATOM 3075 C CA . PHE B 1 77 ? 1.82 34.781 7.836 1 96.62 77 PHE B CA 1
ATOM 3076 C C . PHE B 1 77 ? 1.801 34.625 6.32 1 96.62 77 PHE B C 1
ATOM 3078 O O . PHE B 1 77 ? 2.443 33.719 5.773 1 96.62 77 PHE B O 1
ATOM 3085 N N . HIS B 1 78 ? 1.005 35.438 5.617 1 95.25 78 HIS B N 1
ATOM 3086 C CA . HIS B 1 78 ? 0.93 35.438 4.16 1 95.25 78 HIS B CA 1
ATOM 3087 C C . HIS B 1 78 ? 0.537 34.094 3.609 1 95.25 78 HIS B C 1
ATOM 3089 O O . HIS B 1 78 ? 1.161 33.594 2.67 1 95.25 78 HIS B O 1
ATOM 3095 N N . LEU B 1 79 ? -0.477 33.5 4.195 1 95.12 79 LEU B N 1
ATOM 3096 C CA . LEU B 1 79 ? -1.014 32.219 3.764 1 95.12 79 LEU B CA 1
ATOM 3097 C C . LEU B 1 79 ? -2.025 32.375 2.639 1 95.12 79 LEU B C 1
ATOM 3099 O O . LEU B 1 79 ? -2.719 33.406 2.578 1 95.12 79 LEU B O 1
ATOM 3103 N N . LYS B 1 80 ? -2.117 31.375 1.778 1 91.69 80 LYS B N 1
ATOM 3104 C CA . LYS B 1 80 ? -3.162 31.359 0.759 1 91.69 80 LYS B CA 1
ATOM 3105 C C . LYS B 1 80 ? -4.535 31.141 1.385 1 91.69 80 LYS B C 1
ATOM 3107 O O . LYS B 1 80 ? -5.539 31.641 0.888 1 91.69 80 LYS B O 1
ATOM 3112 N N . ASP B 1 81 ? -4.52 30.297 2.439 1 90 81 ASP B N 1
ATOM 3113 C CA . ASP B 1 81 ? -5.773 29.953 3.1 1 90 81 ASP B CA 1
ATOM 3114 C C . ASP B 1 81 ? -5.527 29.453 4.523 1 90 81 ASP B C 1
ATOM 3116 O O . ASP B 1 81 ? -4.391 29.156 4.895 1 90 81 ASP B O 1
ATOM 3120 N N . ALA B 1 82 ? -6.523 29.531 5.305 1 91.62 82 ALA B N 1
ATOM 3121 C CA . ALA B 1 82 ? -6.539 28.969 6.652 1 91.62 82 ALA B CA 1
ATOM 3122 C C . ALA B 1 82 ? -7.91 28.391 6.988 1 91.62 82 ALA B C 1
ATOM 3124 O O . ALA B 1 82 ? -8.938 28.969 6.641 1 91.62 82 ALA B O 1
ATOM 3125 N N . PHE B 1 83 ? -7.875 27.234 7.609 1 89.25 83 PHE B N 1
ATOM 3126 C CA . PHE B 1 83 ? -9.094 26.562 8.039 1 89.25 83 PHE B CA 1
ATOM 3127 C C . PHE B 1 83 ? -9.023 26.203 9.516 1 89.25 83 PHE B C 1
ATOM 3129 O O . PHE B 1 83 ? -8.266 25.312 9.914 1 89.25 83 PHE B O 1
ATOM 3136 N N . ILE B 1 84 ? -9.867 26.906 10.273 1 88.56 84 ILE B N 1
ATOM 3137 C CA . ILE B 1 84 ? -9.805 26.781 11.727 1 88.56 84 ILE B CA 1
ATOM 3138 C C . ILE B 1 84 ? -11.031 26.031 12.234 1 88.56 84 ILE B C 1
ATOM 3140 O O . ILE B 1 84 ? -12.172 26.375 11.898 1 88.56 84 ILE B O 1
ATOM 3144 N N . ILE B 1 85 ? -10.727 24.984 12.977 1 84.25 85 ILE B N 1
ATOM 3145 C CA . ILE B 1 85 ? -11.828 24.25 13.594 1 84.25 85 ILE B CA 1
ATOM 3146 C C . ILE B 1 85 ? -11.891 24.562 15.086 1 84.25 85 ILE B C 1
ATOM 3148 O O . ILE B 1 85 ? -10.93 25.109 15.648 1 84.25 85 ILE B O 1
ATOM 3152 N N . PRO B 1 86 ? -13.07 24.203 15.703 1 79.88 86 PRO B N 1
ATOM 3153 C CA . PRO B 1 86 ? -13.094 24.328 17.172 1 79.88 86 PRO B CA 1
ATOM 3154 C C . PRO B 1 86 ? -12.055 23.438 17.844 1 79.88 86 PRO B C 1
ATOM 3156 O O . PRO B 1 86 ? -11.766 22.328 17.359 1 79.88 86 PRO B O 1
ATOM 3159 N N . THR B 1 87 ? -11.531 23.969 18.906 1 85.5 87 THR B N 1
ATOM 3160 C CA . THR B 1 87 ? -10.523 23.203 19.625 1 85.5 87 THR B CA 1
ATOM 3161 C C . THR B 1 87 ? -11.102 21.875 20.109 1 85.5 87 THR B C 1
ATOM 3163 O O . THR B 1 87 ? -12.086 21.859 20.859 1 85.5 87 THR B O 1
ATOM 3166 N N . PRO B 1 88 ? -10.461 20.859 19.641 1 83.62 88 PRO B N 1
ATOM 3167 C CA . PRO B 1 88 ? -10.977 19.547 20.078 1 83.62 88 PRO B CA 1
ATOM 3168 C C . PRO B 1 88 ? -10.688 19.266 21.547 1 83.62 88 PRO B C 1
ATOM 3170 O O . PRO B 1 88 ? -9.688 19.75 22.094 1 83.62 88 PRO B O 1
ATOM 3173 N N . LEU B 1 89 ? -11.648 18.5 22.188 1 76.94 89 LEU B N 1
ATOM 3174 C CA . LEU B 1 89 ? -11.438 18.109 23.562 1 76.94 89 LEU B CA 1
ATOM 3175 C C . LEU B 1 89 ? -10.312 17.078 23.672 1 76.94 89 LEU B C 1
ATOM 3177 O O . LEU B 1 89 ? -9.461 17.172 24.562 1 76.94 89 LEU B O 1
ATOM 3181 N N . ASN B 1 90 ? -10.5 16.094 22.875 1 80.75 90 ASN B N 1
ATOM 3182 C CA . ASN B 1 90 ? -9.492 15.047 22.781 1 80.75 90 ASN B CA 1
ATOM 3183 C C . ASN B 1 90 ? -9.289 14.578 21.344 1 80.75 90 ASN B C 1
ATOM 3185 O O . ASN B 1 90 ? -10.031 14.977 20.453 1 80.75 90 ASN B O 1
ATOM 3189 N N . ASN B 1 91 ? -8.078 14.094 21.031 1 86.81 91 ASN B N 1
ATOM 3190 C CA . ASN B 1 91 ? -7.77 13.422 19.766 1 86.81 91 ASN B CA 1
ATOM 3191 C C . ASN B 1 91 ? -7.574 14.43 18.625 1 86.81 91 ASN B C 1
ATOM 3193 O O . ASN B 1 91 ? -8.305 14.406 17.641 1 86.81 91 ASN B O 1
ATOM 3197 N N . TYR B 1 92 ? -6.695 15.328 18.766 1 91.12 92 TYR B N 1
ATOM 3198 C CA . TYR B 1 92 ? -6.332 16.328 17.781 1 91.12 92 TYR B CA 1
ATOM 3199 C C . TYR B 1 92 ? -6.164 15.695 16.391 1 91.12 92 TYR B C 1
ATOM 3201 O O . TYR B 1 92 ? -6.652 16.234 15.398 1 91.12 92 TYR B O 1
ATOM 3209 N N . HIS B 1 93 ? -5.574 14.539 16.328 1 93.12 93 HIS B N 1
ATOM 3210 C CA . HIS B 1 93 ? -5.277 13.906 15.047 1 93.12 93 HIS B CA 1
ATOM 3211 C C . HIS B 1 93 ? -6.559 13.57 14.289 1 93.12 93 HIS B C 1
ATOM 3213 O O . HIS B 1 93 ? -6.656 13.82 13.086 1 93.12 93 HIS B O 1
ATOM 3219 N N . ASP B 1 94 ? -7.484 13.055 15.016 1 91.38 94 ASP B N 1
ATOM 3220 C CA . ASP B 1 94 ? -8.742 12.664 14.391 1 91.38 94 ASP B CA 1
ATOM 3221 C C . ASP B 1 94 ? -9.516 13.883 13.891 1 91.38 94 ASP B C 1
ATOM 3223 O O . ASP B 1 94 ? -9.93 13.93 12.734 1 91.38 94 ASP B O 1
ATOM 3227 N N . SER B 1 95 ? -9.703 14.891 14.742 1 89.69 95 SER B N 1
ATOM 3228 C CA . SER B 1 95 ? -10.477 16.078 14.398 1 89.69 95 SER B CA 1
ATOM 3229 C C . SER B 1 95 ? -9.82 16.859 13.258 1 89.69 95 SER B C 1
ATOM 3231 O O . SER B 1 95 ? -10.5 17.266 12.312 1 89.69 95 SER B O 1
ATOM 3233 N N . LEU B 1 96 ? -8.562 17 13.344 1 94.12 96 LEU B N 1
ATOM 3234 C CA . LEU B 1 96 ? -7.84 17.734 12.312 1 94.12 96 LEU B CA 1
ATOM 3235 C C . LEU B 1 96 ? -7.777 16.938 11.016 1 94.12 96 LEU B C 1
ATOM 3237 O O . LEU B 1 96 ? -7.793 17.5 9.93 1 94.12 96 LEU B O 1
ATOM 3241 N N . GLY B 1 97 ? -7.617 15.617 11.148 1 93.62 97 GLY B N 1
ATOM 3242 C CA . GLY B 1 97 ? -7.715 14.766 9.969 1 93.62 97 GLY B CA 1
ATOM 3243 C C . GLY B 1 97 ? -9.023 14.93 9.227 1 93.62 97 GLY B C 1
ATOM 3244 O O . GLY B 1 97 ? -9.039 15.031 7.996 1 93.62 97 GLY B O 1
ATOM 3245 N N . LYS B 1 98 ? -10.109 14.945 9.945 1 87.81 98 LYS B N 1
ATOM 3246 C CA . LYS B 1 98 ? -11.422 15.164 9.344 1 87.81 98 LYS B CA 1
ATOM 3247 C C . LYS B 1 98 ? -11.5 16.531 8.672 1 87.81 98 LYS B C 1
ATOM 3249 O O . LYS B 1 98 ? -12.062 16.656 7.586 1 87.81 98 LYS B O 1
ATOM 3254 N N . ALA B 1 99 ? -10.938 17.531 9.336 1 88.31 99 ALA B N 1
ATOM 3255 C CA . ALA B 1 99 ? -10.922 18.875 8.773 1 88.31 99 ALA B CA 1
ATOM 3256 C C . ALA B 1 99 ? -10.133 18.922 7.465 1 88.31 99 ALA B C 1
ATOM 3258 O O . ALA B 1 99 ? -10.562 19.531 6.488 1 88.31 99 ALA B O 1
ATOM 3259 N N . ALA B 1 100 ? -9.016 18.266 7.461 1 93.94 100 ALA B N 1
ATOM 3260 C CA . ALA B 1 100 ? -8.18 18.203 6.262 1 93.94 100 ALA B CA 1
ATOM 3261 C C . ALA B 1 100 ? -8.914 17.516 5.117 1 93.94 100 ALA B C 1
ATOM 3263 O O . ALA B 1 100 ? -8.875 17.969 3.975 1 93.94 100 ALA B O 1
ATOM 3264 N N . ALA B 1 101 ? -9.562 16.375 5.453 1 87.81 101 ALA B N 1
ATOM 3265 C CA . ALA B 1 101 ? -10.352 15.664 4.449 1 87.81 101 ALA B CA 1
ATOM 3266 C C . ALA B 1 101 ? -11.414 16.578 3.84 1 87.81 101 ALA B C 1
ATOM 3268 O O . ALA B 1 101 ? -11.523 16.672 2.615 1 87.81 101 ALA B O 1
ATOM 3269 N N . GLN B 1 102 ? -12.117 17.25 4.664 1 83.62 102 GLN B N 1
ATOM 3270 C CA . GLN B 1 102 ? -13.164 18.156 4.211 1 83.62 102 GLN B CA 1
ATOM 3271 C C . GLN B 1 102 ? -12.594 19.266 3.33 1 83.62 102 GLN B C 1
ATOM 3273 O O . GLN B 1 102 ? -13.148 19.562 2.27 1 83.62 102 GLN B O 1
ATOM 3278 N N . TYR B 1 103 ? -11.555 19.859 3.752 1 87.5 103 TYR B N 1
ATOM 3279 C CA . TYR B 1 103 ? -10.914 20.938 3.008 1 87.5 103 TYR B CA 1
ATOM 3280 C C . TYR B 1 103 ? -10.484 20.469 1.624 1 87.5 103 TYR B C 1
ATOM 3282 O O . TYR B 1 103 ? -10.781 21.125 0.619 1 87.5 103 TYR B O 1
ATOM 3290 N N . LEU B 1 104 ? -9.867 19.328 1.574 1 90 104 LEU B N 1
ATOM 3291 C CA . LEU B 1 104 ? -9.32 18.828 0.323 1 90 104 LEU B CA 1
ATOM 3292 C C . LEU B 1 104 ? -10.438 18.406 -0.627 1 90 104 LEU B C 1
ATOM 3294 O O . LEU B 1 104 ? -10.297 18.516 -1.847 1 90 104 LEU B O 1
ATOM 3298 N N . GLU B 1 105 ? -11.492 17.859 -0.09 1 82.69 105 GLU B N 1
ATOM 3299 C CA . GLU B 1 105 ? -12.633 17.484 -0.917 1 82.69 105 GLU B CA 1
ATOM 3300 C C . GLU B 1 105 ? -13.172 18.672 -1.702 1 82.69 105 GLU B C 1
ATOM 3302 O O . GLU B 1 105 ? -13.688 18.5 -2.812 1 82.69 105 GLU B O 1
ATOM 3307 N N . THR B 1 106 ? -13.016 19.828 -1.165 1 79.75 106 THR B N 1
ATOM 3308 C CA . THR B 1 106 ? -13.508 21.016 -1.832 1 79.75 106 THR B CA 1
ATOM 3309 C C . THR B 1 106 ? -12.453 21.594 -2.766 1 79.75 106 THR B C 1
ATOM 3311 O O . THR B 1 106 ? -12.773 22.359 -3.686 1 79.75 106 THR B O 1
ATOM 3314 N N . GLN B 1 107 ? -11.25 21.266 -2.518 1 83.25 107 GLN B N 1
ATOM 3315 C CA . GLN B 1 107 ? -10.148 21.875 -3.256 1 83.25 107 GLN B CA 1
ATOM 3316 C C . GLN B 1 107 ? -9.766 21.031 -4.469 1 83.25 107 GLN B C 1
ATOM 3318 O O . GLN B 1 107 ? -9.336 21.562 -5.492 1 83.25 107 GLN B O 1
ATOM 3323 N N . LEU B 1 108 ? -9.891 19.734 -4.344 1 86.25 108 LEU B N 1
ATOM 3324 C CA . LEU B 1 108 ? -9.367 18.828 -5.363 1 86.25 108 LEU B CA 1
ATOM 3325 C C . LEU B 1 108 ? -10.383 18.625 -6.484 1 86.25 108 LEU B C 1
ATOM 3327 O O . LEU B 1 108 ? -11.594 18.609 -6.238 1 86.25 108 LEU B O 1
ATOM 3331 N N . GLN B 1 109 ? -9.844 18.516 -7.676 1 82.06 109 GLN B N 1
ATOM 3332 C CA . GLN B 1 109 ? -10.656 18.359 -8.875 1 82.06 109 GLN B CA 1
ATOM 3333 C C . GLN B 1 109 ? -10.289 17.078 -9.617 1 82.06 109 GLN B C 1
ATOM 3335 O O . GLN B 1 109 ? -9.32 16.391 -9.25 1 82.06 109 GLN B O 1
ATOM 3340 N N . GLN B 1 110 ? -11.062 16.828 -10.656 1 83.44 110 GLN B N 1
ATOM 3341 C CA . GLN B 1 110 ? -10.844 15.672 -11.508 1 83.44 110 GLN B CA 1
ATOM 3342 C C . GLN B 1 110 ? -9.438 15.688 -12.109 1 83.44 110 GLN B C 1
ATOM 3344 O O . GLN B 1 110 ? -9.008 16.703 -12.664 1 83.44 110 GLN B O 1
ATOM 3349 N N . GLY B 1 111 ? -8.766 14.539 -11.906 1 86.12 111 GLY B N 1
ATOM 3350 C CA . GLY B 1 111 ? -7.473 14.383 -12.547 1 86.12 111 GLY B CA 1
ATOM 3351 C C . GLY B 1 111 ? -6.324 14.914 -11.703 1 86.12 111 GLY B C 1
ATOM 3352 O O . GLY B 1 111 ? -5.16 14.781 -12.086 1 86.12 111 GLY B O 1
ATOM 3353 N N . ASP B 1 112 ? -6.594 15.508 -10.5 1 90.56 112 ASP B N 1
ATOM 3354 C CA . ASP B 1 112 ? -5.551 16.078 -9.656 1 90.56 112 ASP B CA 1
ATOM 3355 C C . ASP B 1 112 ? -4.668 14.977 -9.055 1 90.56 112 ASP B C 1
ATOM 3357 O O . ASP B 1 112 ? -5.109 13.836 -8.906 1 90.56 112 ASP B O 1
ATOM 3361 N N . LEU B 1 113 ? -3.447 15.305 -8.852 1 94.25 113 LEU B N 1
ATOM 3362 C CA . LEU B 1 113 ? -2.502 14.5 -8.086 1 94.25 113 LEU B CA 1
ATOM 3363 C C . LEU B 1 113 ? -2.254 15.109 -6.711 1 94.25 113 LEU B C 1
ATOM 3365 O O . LEU B 1 113 ? -1.763 16.234 -6.609 1 94.25 113 LEU B O 1
ATOM 3369 N N . LEU B 1 114 ? -2.664 14.414 -5.703 1 95.12 114 LEU B N 1
ATOM 3370 C CA . LEU B 1 114 ? -2.486 14.859 -4.324 1 95.12 114 LEU B CA 1
ATOM 3371 C C . LEU B 1 114 ? -1.25 14.219 -3.703 1 95.12 114 LEU B C 1
ATOM 3373 O O . LEU B 1 114 ? -1.122 12.992 -3.688 1 95.12 114 LEU B O 1
ATOM 3377 N N . GLY B 1 115 ? -0.278 15.016 -3.279 1 97.25 115 GLY B N 1
ATOM 3378 C CA . GLY B 1 115 ? 0.816 14.531 -2.455 1 97.25 115 GLY B CA 1
ATOM 3379 C C . GLY B 1 115 ? 0.457 14.43 -0.984 1 97.25 115 GLY B C 1
ATOM 3380 O O . GLY B 1 115 ? -0.124 15.359 -0.418 1 97.25 115 GLY B O 1
ATOM 3381 N N . ILE B 1 116 ? 0.79 13.273 -0.363 1 96.94 116 ILE B N 1
ATOM 3382 C CA . ILE B 1 116 ? 0.442 13.133 1.047 1 96.94 116 ILE B CA 1
ATOM 3383 C C . ILE B 1 116 ? 1.704 12.883 1.867 1 96.94 116 ILE B C 1
ATOM 3385 O O . ILE B 1 116 ? 2.598 12.148 1.432 1 96.94 116 ILE B O 1
ATOM 3389 N N . GLY B 1 117 ? 1.723 13.562 3.006 1 97.69 117 GLY B N 1
ATOM 3390 C CA . GLY B 1 117 ? 2.83 13.367 3.928 1 97.69 117 GLY B CA 1
ATOM 3391 C C . GLY B 1 117 ? 2.654 12.164 4.828 1 97.69 117 GLY B C 1
ATOM 3392 O O . GLY B 1 117 ? 1.724 11.375 4.648 1 97.69 117 GLY B O 1
ATOM 3393 N N . TRP B 1 118 ? 3.568 12.016 5.715 1 93.81 118 TRP B N 1
ATOM 3394 C CA . TRP B 1 118 ? 3.67 10.875 6.617 1 93.81 118 TRP B CA 1
ATOM 3395 C C . TRP B 1 118 ? 3.248 11.258 8.031 1 93.81 118 TRP B C 1
ATOM 3397 O O . TRP B 1 118 ? 3.682 12.289 8.555 1 93.81 118 TRP B O 1
ATOM 3407 N N . GLY B 1 119 ? 2.354 10.469 8.656 1 94.44 119 GLY B N 1
ATOM 3408 C CA . GLY B 1 119 ? 2.004 10.734 10.039 1 94.44 119 GLY B CA 1
ATOM 3409 C C . GLY B 1 119 ? 0.567 10.375 10.375 1 94.44 119 GLY B C 1
ATOM 3410 O O . GLY B 1 119 ? -0.228 10.086 9.477 1 94.44 119 GLY B O 1
ATOM 3411 N N . GLU B 1 120 ? 0.289 10.492 11.641 1 93.31 120 GLU B N 1
ATOM 3412 C CA . GLU B 1 120 ? -1.004 10.047 12.148 1 93.31 120 GLU B CA 1
ATOM 3413 C C . GLU B 1 120 ? -2.135 10.938 11.641 1 93.31 120 GLU B C 1
ATOM 3415 O O . GLU B 1 120 ? -3.195 10.438 11.258 1 93.31 120 GLU B O 1
ATOM 3420 N N . THR B 1 121 ? -1.934 12.227 11.672 1 95.19 121 THR B N 1
ATOM 3421 C CA . THR B 1 121 ? -2.971 13.148 11.227 1 95.19 121 THR B CA 1
ATOM 3422 C C . THR B 1 121 ? -3.318 12.891 9.758 1 95.19 121 THR B C 1
ATOM 3424 O O . THR B 1 121 ? -4.492 12.891 9.383 1 95.19 121 THR B O 1
ATOM 3427 N N . ILE B 1 122 ? -2.344 12.656 8.93 1 94.75 122 ILE B N 1
ATOM 3428 C CA . ILE B 1 122 ? -2.551 12.391 7.512 1 94.75 122 ILE B CA 1
ATOM 3429 C C . ILE B 1 122 ? -3.273 11.062 7.336 1 94.75 122 ILE B C 1
ATOM 3431 O O . ILE B 1 122 ? -4.16 10.93 6.488 1 94.75 122 ILE B O 1
ATOM 3435 N N . SER B 1 123 ? -2.852 10.094 8.141 1 91 123 SER B N 1
ATOM 3436 C CA . SER B 1 123 ? -3.555 8.812 8.109 1 91 123 SER B CA 1
ATOM 3437 C C . SER B 1 123 ? -5.039 8.992 8.414 1 91 123 SER B C 1
ATOM 3439 O O . SER B 1 123 ? -5.887 8.398 7.75 1 91 123 SER B O 1
ATOM 3441 N N . LYS B 1 124 ? -5.32 9.789 9.453 1 89.38 124 LYS B N 1
ATOM 3442 C CA . LYS B 1 124 ? -6.707 10.039 9.828 1 89.38 124 LYS B CA 1
ATOM 3443 C C . LYS B 1 124 ? -7.445 10.789 8.711 1 89.38 124 LYS B C 1
ATOM 3445 O O . LYS B 1 124 ? -8.633 10.547 8.484 1 89.38 124 LYS B O 1
ATOM 3450 N N . MET B 1 125 ? -6.82 11.672 8.031 1 90.75 125 MET B N 1
ATOM 3451 C CA . MET B 1 125 ? -7.414 12.367 6.887 1 90.75 125 MET B CA 1
ATOM 3452 C C . MET B 1 125 ? -7.809 11.375 5.797 1 90.75 125 MET B C 1
ATOM 3454 O O . MET B 1 125 ? -8.93 11.43 5.277 1 90.75 125 MET B O 1
ATOM 3458 N N . LEU B 1 126 ? -6.902 10.484 5.492 1 86.94 126 LEU B N 1
ATOM 3459 C CA . LEU B 1 126 ? -7.137 9.492 4.449 1 86.94 126 LEU B CA 1
ATOM 3460 C C . LEU B 1 126 ? -8.336 8.617 4.797 1 86.94 126 LEU B C 1
ATOM 3462 O O . LEU B 1 126 ? -9.07 8.18 3.906 1 86.94 126 LEU B O 1
ATOM 3466 N N . GLU B 1 127 ? -8.492 8.336 6.023 1 82.19 127 GLU B N 1
ATOM 3467 C CA . GLU B 1 127 ? -9.609 7.516 6.484 1 82.19 127 GLU B CA 1
ATOM 3468 C C . GLU B 1 127 ? -10.945 8.242 6.297 1 82.19 127 GLU B C 1
ATOM 3470 O O . GLU B 1 127 ? -12 7.613 6.293 1 82.19 127 GLU B O 1
ATOM 3475 N N . ASN B 1 128 ? -10.852 9.523 6.207 1 81.19 128 ASN B N 1
ATOM 3476 C CA . ASN B 1 128 ? -12.086 10.297 6.262 1 81.19 128 ASN B CA 1
ATOM 3477 C C . ASN B 1 128 ? -12.375 10.984 4.934 1 81.19 128 ASN B C 1
ATOM 3479 O O . ASN B 1 128 ? -13.461 11.547 4.738 1 81.19 128 ASN B O 1
ATOM 3483 N N . ILE B 1 129 ? -11.445 10.945 4.004 1 81.38 129 ILE B N 1
ATOM 3484 C CA . ILE B 1 129 ? -11.641 11.656 2.742 1 81.38 129 ILE B CA 1
ATOM 3485 C C . ILE B 1 129 ? -12.578 10.859 1.842 1 81.38 129 ILE B C 1
ATOM 3487 O O . ILE B 1 129 ? -12.461 9.633 1.738 1 81.38 129 ILE B O 1
ATOM 3491 N N . HIS B 1 130 ? -13.539 11.539 1.309 1 74.25 130 HIS B N 1
ATOM 3492 C CA . HIS B 1 130 ? -14.531 10.938 0.427 1 74.25 130 HIS B CA 1
ATOM 3493 C C . HIS B 1 130 ? -14.68 11.734 -0.864 1 74.25 130 HIS B C 1
ATOM 3495 O O . HIS B 1 130 ? -14.844 12.953 -0.827 1 74.25 130 HIS B O 1
ATOM 3501 N N . PHE B 1 131 ? -14.477 11 -1.93 1 70.5 131 PHE B N 1
ATOM 3502 C CA . PHE B 1 131 ? -14.727 11.641 -3.217 1 70.5 131 PHE B CA 1
ATOM 3503 C C . PHE B 1 131 ? -15.891 10.977 -3.938 1 70.5 131 PHE B C 1
ATOM 3505 O O . PHE B 1 131 ? -16.203 9.812 -3.691 1 70.5 131 PHE B O 1
ATOM 3512 N N . GLU B 1 132 ? -16.547 11.867 -4.691 1 65.31 132 GLU B N 1
ATOM 3513 C CA . GLU B 1 132 ? -17.562 11.273 -5.57 1 65.31 132 GLU B CA 1
ATOM 3514 C C . GLU B 1 132 ? -16.938 10.234 -6.496 1 65.31 132 GLU B C 1
ATOM 3516 O O . GLU B 1 132 ? -15.789 10.375 -6.922 1 65.31 132 GLU B O 1
ATOM 3521 N N . SER B 1 133 ? -17.625 9.117 -6.652 1 65.38 133 SER B N 1
ATOM 3522 C CA . SER B 1 133 ? -17.141 7.988 -7.441 1 65.38 133 SER B CA 1
ATOM 3523 C C . SER B 1 133 ? -16.672 8.438 -8.82 1 65.38 133 SER B C 1
ATOM 3525 O O . SER B 1 133 ? -15.844 7.77 -9.445 1 65.38 133 SER B O 1
ATOM 3527 N N . SER B 1 134 ? -17.078 9.562 -9.188 1 67.06 134 SER B N 1
ATOM 3528 C CA . SER B 1 134 ? -16.766 10.008 -10.539 1 67.06 134 SER B CA 1
ATOM 3529 C C . SER B 1 134 ? -15.43 10.742 -10.586 1 67.06 134 SER B C 1
ATOM 3531 O O . SER B 1 134 ? -14.867 10.953 -11.664 1 67.06 134 SER B O 1
ATOM 3533 N N . ILE B 1 135 ? -14.977 11.031 -9.477 1 71.75 135 ILE B N 1
ATOM 3534 C CA . ILE B 1 135 ? -13.742 11.82 -9.469 1 71.75 135 ILE B CA 1
ATOM 3535 C C . ILE B 1 135 ? -12.539 10.891 -9.492 1 71.75 135 ILE B C 1
ATOM 3537 O O . ILE B 1 135 ? -12.414 10.008 -8.633 1 71.75 135 ILE B O 1
ATOM 3541 N N . ASN B 1 136 ? -11.781 11.031 -10.547 1 79.69 136 ASN B N 1
ATOM 3542 C CA . ASN B 1 136 ? -10.516 10.32 -10.672 1 79.69 136 ASN B CA 1
ATOM 3543 C C . ASN B 1 136 ? -9.359 11.109 -10.078 1 79.69 136 ASN B C 1
ATOM 3545 O O . ASN B 1 136 ? -8.859 12.055 -10.695 1 79.69 136 ASN B O 1
ATOM 3549 N N . LEU B 1 137 ? -9.016 10.859 -8.828 1 84.88 137 LEU B N 1
ATOM 3550 C CA . LEU B 1 137 ? -7.918 11.516 -8.125 1 84.88 137 LEU B CA 1
ATOM 3551 C C . LEU B 1 137 ? -6.793 10.531 -7.828 1 84.88 137 LEU B C 1
ATOM 3553 O O . LEU B 1 137 ? -7.051 9.391 -7.43 1 84.88 137 LEU B O 1
ATOM 3557 N N . SER B 1 138 ? -5.582 10.945 -8.156 1 89.31 138 SER B N 1
ATOM 3558 C CA . SER B 1 138 ? -4.422 10.133 -7.812 1 89.31 138 SER B CA 1
ATOM 3559 C C . SER B 1 138 ? -3.717 10.672 -6.574 1 89.31 138 SER B C 1
ATOM 3561 O O . SER B 1 138 ? -3.773 11.867 -6.293 1 89.31 138 SER B O 1
ATOM 3563 N N . ILE B 1 139 ? -3.162 9.805 -5.883 1 92.06 139 ILE B N 1
ATOM 3564 C CA . ILE B 1 139 ? -2.418 10.156 -4.68 1 92.06 139 ILE B CA 1
ATOM 3565 C C . ILE B 1 139 ? -0.975 9.672 -4.809 1 92.06 139 ILE B C 1
ATOM 3567 O O . ILE B 1 139 ? -0.721 8.586 -5.336 1 92.06 139 ILE B O 1
ATOM 3571 N N . VAL B 1 140 ? -0.044 10.461 -4.367 1 95.44 140 VAL B N 1
ATOM 3572 C CA . VAL B 1 140 ? 1.36 10.07 -4.305 1 95.44 140 VAL B CA 1
ATOM 3573 C C . VAL B 1 140 ? 1.928 10.406 -2.926 1 95.44 140 VAL B C 1
ATOM 3575 O O . VAL B 1 140 ? 1.612 11.453 -2.354 1 95.44 140 VAL B O 1
ATOM 3578 N N . THR B 1 141 ? 2.715 9.492 -2.357 1 97.19 141 THR B N 1
ATOM 3579 C CA . THR B 1 141 ? 3.336 9.766 -1.064 1 97.19 141 THR B CA 1
ATOM 3580 C C . THR B 1 141 ? 4.539 10.688 -1.225 1 97.19 141 THR B C 1
ATOM 3582 O O . THR B 1 141 ? 5.219 10.656 -2.252 1 97.19 141 THR B O 1
ATOM 3585 N N . LEU B 1 142 ? 4.789 11.438 -0.213 1 98.31 142 LEU B N 1
ATOM 3586 C CA . LEU B 1 142 ? 5.895 12.391 -0.277 1 98.31 142 LEU B CA 1
ATOM 3587 C C . LEU B 1 142 ? 7.156 11.797 0.348 1 98.31 142 LEU B C 1
ATOM 3589 O O . LEU B 1 142 ? 8.242 12.359 0.208 1 98.31 142 LEU B O 1
ATOM 3593 N N . THR B 1 143 ? 7.035 10.727 1.093 1 97.81 143 THR B N 1
ATOM 3594 C CA . THR B 1 143 ? 8.156 10.023 1.705 1 97.81 143 THR B CA 1
ATOM 3595 C C . THR B 1 143 ? 8.008 8.516 1.537 1 97.81 143 THR B C 1
ATOM 3597 O O . THR B 1 143 ? 6.945 8.031 1.132 1 97.81 143 THR B O 1
ATOM 3600 N N . GLY B 1 144 ? 9.125 7.867 1.754 1 96.5 144 GLY B N 1
ATOM 3601 C CA . GLY B 1 144 ? 8.984 6.438 1.985 1 96.5 144 GLY B CA 1
ATOM 3602 C C . GLY B 1 144 ? 8.211 6.109 3.246 1 96.5 144 GLY B C 1
ATOM 3603 O O . GLY B 1 144 ? 7.539 6.977 3.811 1 96.5 144 GLY B O 1
ATOM 3604 N N . GLY B 1 145 ? 8.336 4.84 3.654 1 94.75 145 GLY B N 1
ATOM 3605 C CA . GLY B 1 145 ? 7.562 4.383 4.797 1 94.75 145 GLY B CA 1
ATOM 3606 C C . GLY B 1 145 ? 6.25 3.732 4.402 1 94.75 145 GLY B C 1
ATOM 3607 O O . GLY B 1 145 ? 5.191 4.094 4.922 1 94.75 145 GLY B O 1
ATOM 3608 N N . VAL B 1 146 ? 6.324 2.816 3.582 1 91.81 146 VAL B N 1
ATOM 3609 C CA . VAL B 1 146 ? 5.23 2.215 2.826 1 91.81 146 VAL B CA 1
ATOM 3610 C C . VAL B 1 146 ? 4.121 1.779 3.781 1 91.81 146 VAL B C 1
ATOM 3612 O O . VAL B 1 146 ? 2.969 2.188 3.631 1 91.81 146 VAL B O 1
ATOM 3615 N N . ASN B 1 147 ? 4.418 1.057 4.812 1 89.5 147 ASN B N 1
ATOM 3616 C CA . ASN B 1 147 ? 3.424 0.374 5.637 1 89.5 147 ASN B CA 1
ATOM 3617 C C . ASN B 1 147 ? 2.627 1.359 6.484 1 89.5 147 ASN B C 1
ATOM 3619 O O . ASN B 1 147 ? 1.523 1.047 6.934 1 89.5 147 ASN B O 1
ATOM 3623 N N . HIS B 1 148 ? 3.184 2.52 6.625 1 89.12 148 HIS B N 1
ATOM 3624 C CA . HIS B 1 148 ? 2.443 3.527 7.379 1 89.12 148 HIS B CA 1
ATOM 3625 C C . HIS B 1 148 ? 1.329 4.137 6.535 1 89.12 148 HIS B C 1
ATOM 3627 O O . HIS B 1 148 ? 0.354 4.664 7.07 1 89.12 148 HIS B O 1
ATOM 3633 N N . TYR B 1 149 ? 1.455 4.121 5.215 1 88.69 149 TYR B N 1
ATOM 3634 C CA . TYR B 1 149 ? 0.477 4.719 4.312 1 88.69 149 TYR B CA 1
ATOM 3635 C C . TYR B 1 149 ? -0.684 3.766 4.059 1 88.69 149 TYR B C 1
ATOM 3637 O O . TYR B 1 149 ? -1.692 4.152 3.463 1 88.69 149 TYR B O 1
ATOM 3645 N N . LEU B 1 150 ? -0.523 2.537 4.465 1 81.62 150 LEU B N 1
ATOM 3646 C CA . LEU B 1 150 ? -1.55 1.539 4.188 1 81.62 150 LEU B CA 1
ATOM 3647 C C . LEU B 1 150 ? -2.701 1.655 5.18 1 81.62 150 LEU B C 1
ATOM 3649 O O . LEU B 1 150 ? -2.482 1.915 6.367 1 81.62 150 LEU B O 1
ATOM 3653 N N . PRO B 1 151 ? -3.867 1.489 4.609 1 67.31 151 PRO B N 1
ATOM 3654 C CA . PRO B 1 151 ? -5.035 1.593 5.484 1 67.31 151 PRO B CA 1
ATOM 3655 C C . PRO B 1 151 ? -5.082 0.49 6.543 1 67.31 151 PRO B C 1
ATOM 3657 O O . PRO B 1 151 ? -4.805 -0.673 6.238 1 67.31 151 PRO B O 1
ATOM 3660 N N . ARG B 1 152 ? -5.223 0.865 7.785 1 63.25 152 ARG B N 1
ATOM 3661 C CA . ARG B 1 152 ? -5.383 -0.106 8.867 1 63.25 152 ARG B CA 1
ATOM 3662 C C . ARG B 1 152 ? -6.844 -0.521 9.016 1 63.25 152 ARG B C 1
ATOM 3664 O O . ARG B 1 152 ? -7.141 -1.574 9.578 1 63.25 152 ARG B O 1
ATOM 3671 N N . LYS B 1 153 ? -7.688 0.424 8.625 1 59.47 153 LYS B N 1
ATOM 3672 C CA . LYS B 1 153 ? -9.109 0.132 8.797 1 59.47 153 LYS B CA 1
ATOM 3673 C C . LYS B 1 153 ? -9.82 0.059 7.449 1 59.47 153 LYS B C 1
ATOM 3675 O O . LYS B 1 153 ? -9.328 0.588 6.453 1 59.47 153 LYS B O 1
ATOM 3680 N N . GLN B 1 154 ? -10.961 -0.687 7.309 1 53.84 154 GLN B N 1
ATOM 3681 C CA . GLN B 1 154 ? -11.805 -1.14 6.207 1 53.84 154 GLN B CA 1
ATOM 3682 C C . GLN B 1 154 ? -12.078 -0.006 5.223 1 53.84 154 GLN B C 1
ATOM 3684 O O . GLN B 1 154 ? -12.234 -0.242 4.023 1 53.84 154 GLN B O 1
ATOM 3689 N N . ASN B 1 155 ? -12.273 1.087 5.699 1 51.41 155 ASN B N 1
ATOM 3690 C CA . ASN B 1 155 ? -12.906 2.041 4.797 1 51.41 155 ASN B CA 1
ATOM 3691 C C . ASN B 1 155 ? -11.875 2.885 4.055 1 51.41 155 ASN B C 1
ATOM 3693 O O . ASN B 1 155 ? -12.188 3.98 3.582 1 51.41 155 ASN B O 1
ATOM 3697 N N . TYR B 1 156 ? -10.719 2.16 3.896 1 54.09 156 TYR B N 1
ATOM 3698 C CA . TYR B 1 156 ? -9.672 2.939 3.248 1 54.09 156 TYR B CA 1
ATOM 3699 C C . TYR B 1 156 ? -9.852 2.941 1.734 1 54.09 156 TYR B C 1
ATOM 3701 O O . TYR B 1 156 ? -10.242 1.931 1.147 1 54.09 156 TYR B O 1
ATOM 3709 N N . LEU B 1 157 ? -9.695 4.016 1.127 1 54.66 157 LEU B N 1
ATOM 3710 C CA . LEU B 1 157 ? -9.562 4.293 -0.299 1 54.66 157 LEU B CA 1
ATOM 3711 C C . LEU B 1 157 ? -10.82 3.875 -1.052 1 54.66 157 LEU B C 1
ATOM 3713 O O . LEU B 1 157 ? -10.797 3.719 -2.275 1 54.66 157 LEU B O 1
ATOM 3717 N N . HIS B 1 158 ? -11.875 3.453 -0.316 1 54.03 158 HIS B N 1
ATOM 3718 C CA . HIS B 1 158 ? -13.109 2.975 -0.916 1 54.03 158 HIS B CA 1
ATOM 3719 C C . HIS B 1 158 ? -13.586 3.91 -2.023 1 54.03 158 HIS B C 1
ATOM 3721 O O . HIS B 1 158 ? -14.25 3.475 -2.969 1 54.03 158 HIS B O 1
ATOM 3727 N N . TYR B 1 159 ? -13.039 5.105 -1.897 1 55.34 159 TYR B N 1
ATOM 3728 C CA . TYR B 1 159 ? -13.766 6 -2.789 1 55.34 159 TYR B CA 1
ATOM 3729 C C . TYR B 1 159 ? -12.812 6.711 -3.746 1 55.34 159 TYR B C 1
ATOM 3731 O O . TYR B 1 159 ? -13.109 7.812 -4.219 1 55.34 159 TYR B O 1
ATOM 3739 N N . MET B 1 160 ? -11.695 6.031 -3.926 1 59.5 160 MET B N 1
ATOM 3740 C CA . MET B 1 160 ? -10.812 6.711 -4.863 1 59.5 160 MET B CA 1
ATOM 3741 C C . MET B 1 160 ? -10.633 5.887 -6.137 1 59.5 160 MET B C 1
ATOM 3743 O O . MET B 1 160 ? -10.375 4.684 -6.07 1 59.5 160 MET B O 1
ATOM 3747 N N . GLN B 1 161 ? -11.109 6.422 -7.238 1 62.94 161 GLN B N 1
ATOM 3748 C CA . GLN B 1 161 ? -10.938 5.766 -8.531 1 62.94 161 GLN B CA 1
ATOM 3749 C C . GLN B 1 161 ? -9.523 5.984 -9.07 1 62.94 161 GLN B C 1
ATOM 3751 O O . GLN B 1 161 ? -9.078 5.258 -9.961 1 62.94 161 GLN B O 1
ATOM 3756 N N . GLY B 1 162 ? -8.781 6.789 -8.391 1 71.94 162 GLY B N 1
ATOM 3757 C CA . GLY B 1 162 ? -7.453 7.059 -8.906 1 71.94 162 GLY B CA 1
ATOM 3758 C C . GLY B 1 162 ? -6.383 6.176 -8.297 1 71.94 162 GLY B C 1
ATOM 3759 O O . GLY B 1 162 ? -6.688 5.273 -7.516 1 71.94 162 GLY B O 1
ATOM 3760 N N . ASP B 1 163 ? -5.113 6.367 -8.82 1 80.25 163 ASP B N 1
ATOM 3761 C CA . ASP B 1 163 ? -3.979 5.523 -8.461 1 80.25 163 ASP B CA 1
ATOM 3762 C C . ASP B 1 163 ? -3.291 6.035 -7.199 1 80.25 163 ASP B C 1
ATOM 3764 O O . ASP B 1 163 ? -3.236 7.242 -6.961 1 80.25 163 ASP B O 1
ATOM 3768 N N . LEU B 1 164 ? -2.998 5.141 -6.355 1 86.44 164 LEU B N 1
ATOM 3769 C CA . LEU B 1 164 ? -2.105 5.418 -5.238 1 86.44 164 LEU B CA 1
ATOM 3770 C C . LEU B 1 164 ? -0.666 5.059 -5.59 1 86.44 164 LEU B C 1
ATOM 3772 O O . LEU B 1 164 ? -0.377 3.914 -5.945 1 86.44 164 LEU B O 1
ATOM 3776 N N . HIS B 1 165 ? 0.162 6.055 -5.602 1 91.94 165 HIS B N 1
ATOM 3777 C CA . HIS B 1 165 ? 1.586 5.891 -5.871 1 91.94 165 HIS B CA 1
ATOM 3778 C C . HIS B 1 165 ? 2.41 6.035 -4.594 1 91.94 165 HIS B C 1
ATOM 3780 O O . HIS B 1 165 ? 2.467 7.117 -4.012 1 91.94 165 HIS B O 1
ATOM 3786 N N . ILE B 1 166 ? 3.045 4.941 -4.211 1 93.94 166 ILE B N 1
ATOM 3787 C CA . ILE B 1 166 ? 3.826 4.953 -2.98 1 93.94 166 ILE B CA 1
ATOM 3788 C C . ILE B 1 166 ? 5.312 4.848 -3.311 1 93.94 166 ILE B C 1
ATOM 3790 O O . ILE B 1 166 ? 5.715 4.012 -4.125 1 93.94 166 ILE B O 1
ATOM 3794 N N . ILE B 1 167 ? 6.102 5.781 -2.773 1 96.5 167 ILE B N 1
ATOM 3795 C CA . ILE B 1 167 ? 7.551 5.629 -2.879 1 96.5 167 ILE B CA 1
ATOM 3796 C C . ILE B 1 167 ? 7.977 4.312 -2.234 1 96.5 167 ILE B C 1
ATOM 3798 O O . ILE B 1 167 ? 7.828 4.129 -1.023 1 96.5 167 ILE B O 1
ATOM 3802 N N . PRO B 1 168 ? 8.523 3.414 -3.021 1 95.5 168 PRO B N 1
ATOM 3803 C CA . PRO B 1 168 ? 8.75 2.051 -2.539 1 95.5 168 PRO B CA 1
ATOM 3804 C C . PRO B 1 168 ? 10.055 1.914 -1.754 1 95.5 168 PRO B C 1
ATOM 3806 O O . PRO B 1 168 ? 10.953 1.181 -2.168 1 95.5 168 PRO B O 1
ATOM 3809 N N . THR B 1 169 ? 10.117 2.574 -0.634 1 96.62 169 THR B N 1
ATOM 3810 C CA . THR B 1 169 ? 11.312 2.584 0.208 1 96.62 169 THR B CA 1
ATOM 3811 C C . THR B 1 169 ? 10.93 2.689 1.682 1 96.62 169 THR B C 1
ATOM 3813 O O . THR B 1 169 ? 9.789 3.018 2.012 1 96.62 169 THR B O 1
ATOM 3816 N N . PRO B 1 170 ? 11.906 2.324 2.566 1 95 170 PRO B N 1
ATOM 3817 C CA . PRO B 1 170 ? 11.711 2.717 3.963 1 95 170 PRO B CA 1
ATOM 3818 C C . PRO B 1 170 ? 11.656 4.23 4.148 1 95 170 PRO B C 1
ATOM 3820 O O . PRO B 1 170 ? 12 4.98 3.23 1 95 170 PRO B O 1
ATOM 3823 N N . PHE B 1 171 ? 11.172 4.656 5.254 1 95.69 171 PHE B N 1
ATOM 3824 C CA . PHE B 1 171 ? 11.148 6.066 5.613 1 95.69 171 PHE B CA 1
ATOM 3825 C C . PHE B 1 171 ? 12.562 6.602 5.824 1 95.69 171 PHE B C 1
ATOM 3827 O O . PHE B 1 171 ? 12.891 7.699 5.371 1 95.69 171 PHE B O 1
ATOM 3834 N N . LEU B 1 172 ? 13.273 5.77 6.504 1 95.44 172 LEU B N 1
ATOM 3835 C CA . LEU B 1 172 ? 14.664 6.043 6.844 1 95.44 172 LEU B CA 1
ATOM 3836 C C . LEU B 1 172 ? 15.562 4.879 6.445 1 95.44 172 LEU B C 1
ATOM 3838 O O . LEU B 1 172 ? 15.227 3.717 6.688 1 95.44 172 LEU B O 1
ATOM 3842 N N . ALA B 1 173 ? 16.75 5.254 5.816 1 95.31 173 ALA B N 1
ATOM 3843 C CA . ALA B 1 173 ? 17.781 4.242 5.59 1 95.31 173 ALA B CA 1
ATOM 3844 C C . ALA B 1 173 ? 18.656 4.062 6.824 1 95.31 173 ALA B C 1
ATOM 3846 O O . ALA B 1 173 ? 18.703 4.938 7.695 1 95.31 173 ALA B O 1
ATOM 3847 N N . SER B 1 174 ? 19.328 2.99 6.875 1 93.75 174 SER B N 1
ATOM 3848 C CA . SER B 1 174 ? 20.188 2.686 8.023 1 93.75 174 SER B CA 1
ATOM 3849 C C . SER B 1 174 ? 21.406 3.584 8.055 1 93.75 174 SER B C 1
ATOM 3851 O O . SER B 1 174 ? 21.938 3.898 9.125 1 93.75 174 SER B O 1
ATOM 3853 N N . THR B 1 175 ? 21.922 3.945 6.867 1 94.81 175 THR B N 1
ATOM 3854 C CA . THR B 1 175 ? 23.094 4.812 6.77 1 94.81 175 THR B CA 1
ATOM 3855 C C . THR B 1 175 ? 22.891 5.871 5.691 1 94.81 175 THR B C 1
ATOM 3857 O O . THR B 1 175 ? 22 5.742 4.844 1 94.81 175 THR B O 1
ATOM 3860 N N . THR B 1 176 ? 23.734 6.895 5.828 1 96.06 176 THR B N 1
ATOM 3861 C CA . THR B 1 176 ? 23.734 7.949 4.824 1 96.06 176 THR B CA 1
ATOM 3862 C C . THR B 1 176 ? 24.031 7.383 3.439 1 96.06 176 THR B C 1
ATOM 3864 O O . THR B 1 176 ? 23.375 7.746 2.457 1 96.06 176 THR B O 1
ATOM 3867 N N . GLU B 1 177 ? 24.969 6.488 3.357 1 95.25 177 GLU B N 1
ATOM 3868 C CA . GLU B 1 177 ? 25.359 5.871 2.092 1 95.25 177 GLU B CA 1
ATOM 3869 C C . GLU B 1 177 ? 24.203 5.074 1.492 1 95.25 177 GLU B C 1
ATOM 3871 O O . GLU B 1 177 ? 23.953 5.133 0.285 1 95.25 177 GLU B O 1
ATOM 3876 N N . MET B 1 178 ? 23.547 4.348 2.334 1 94.62 178 MET B N 1
ATOM 3877 C CA . MET B 1 178 ? 22.391 3.584 1.882 1 94.62 178 MET B CA 1
ATOM 3878 C C . MET B 1 178 ? 21.297 4.508 1.345 1 94.62 178 MET B C 1
ATOM 3880 O O . MET B 1 178 ? 20.703 4.234 0.301 1 94.62 178 MET B O 1
ATOM 3884 N N . ALA B 1 179 ? 21.047 5.582 2.051 1 96.25 179 ALA B N 1
ATOM 3885 C CA . ALA B 1 179 ? 20.062 6.551 1.6 1 96.25 179 ALA B CA 1
ATOM 3886 C C . ALA B 1 179 ? 20.406 7.098 0.219 1 96.25 179 ALA B C 1
ATOM 3888 O O . ALA B 1 179 ? 19.547 7.172 -0.664 1 96.25 179 ALA B O 1
ATOM 3889 N N . GLN B 1 180 ? 21.641 7.453 0.035 1 95.5 180 GLN B N 1
ATOM 3890 C CA . GLN B 1 180 ? 22.094 7.973 -1.248 1 95.5 180 GLN B CA 1
ATOM 3891 C C . GLN B 1 180 ? 21.906 6.945 -2.359 1 95.5 180 GLN B C 1
ATOM 3893 O O . GLN B 1 180 ? 21.484 7.289 -3.461 1 95.5 180 GLN B O 1
ATOM 3898 N N . SER B 1 181 ? 22.234 5.727 -2.031 1 94.38 181 SER B N 1
ATOM 3899 C CA . SER B 1 181 ? 22.047 4.645 -2.994 1 94.38 181 SER B CA 1
ATOM 3900 C C . SER B 1 181 ? 20.578 4.488 -3.375 1 94.38 181 SER B C 1
ATOM 3902 O O . SER B 1 181 ? 20.25 4.441 -4.559 1 94.38 181 SER B O 1
ATOM 3904 N N . ILE B 1 182 ? 19.734 4.434 -2.428 1 95.25 182 ILE B N 1
ATOM 3905 C CA . ILE B 1 182 ? 18.312 4.25 -2.652 1 95.25 182 ILE B CA 1
ATOM 3906 C C . ILE B 1 182 ? 17.766 5.414 -3.475 1 95.25 182 ILE B C 1
ATOM 3908 O O . ILE B 1 182 ? 17 5.211 -4.422 1 95.25 182 ILE B O 1
ATOM 3912 N N . LEU B 1 183 ? 18.188 6.598 -3.129 1 95.56 183 LEU B N 1
ATOM 3913 C CA . LEU B 1 183 ? 17.703 7.797 -3.809 1 95.56 183 LEU B CA 1
ATOM 3914 C 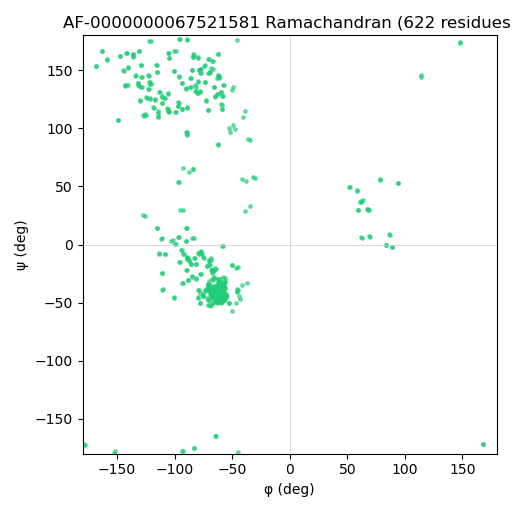C . LEU B 1 183 ? 18.172 7.82 -5.258 1 95.56 183 LEU B C 1
ATOM 3916 O O . LEU B 1 183 ? 17.594 8.516 -6.094 1 95.56 183 LEU B O 1
ATOM 3920 N N . SER B 1 184 ? 19.203 7.109 -5.555 1 93.75 184 SER B N 1
ATOM 3921 C CA . SER B 1 184 ? 19.75 7.078 -6.906 1 93.75 184 SER B CA 1
ATOM 3922 C C . SER B 1 184 ? 19.062 6.008 -7.754 1 93.75 184 SER B C 1
ATOM 3924 O O . SER B 1 184 ? 19.266 5.957 -8.969 1 93.75 184 SER B O 1
ATOM 3926 N N . GLU B 1 185 ? 18.312 5.117 -7.09 1 94.31 185 GLU B N 1
ATOM 3927 C CA . GLU B 1 185 ? 17.578 4.078 -7.805 1 94.31 185 GLU B CA 1
ATOM 3928 C C . GLU B 1 185 ? 16.531 4.68 -8.734 1 94.31 185 GLU B C 1
ATOM 3930 O O . GLU B 1 185 ? 15.719 5.5 -8.305 1 94.31 185 GLU B O 1
ATOM 3935 N N . PRO B 1 186 ? 16.469 4.289 -10.031 1 93.25 186 PRO B N 1
ATOM 3936 C CA . PRO B 1 186 ? 15.562 4.906 -11 1 93.25 186 PRO B CA 1
ATOM 3937 C C . PRO B 1 186 ? 14.102 4.848 -10.562 1 93.25 186 PRO B C 1
ATOM 3939 O O . PRO B 1 186 ? 13.375 5.836 -10.68 1 93.25 186 PRO B O 1
ATOM 3942 N N . SER B 1 187 ? 13.648 3.713 -10.07 1 92.38 187 SER B N 1
ATOM 3943 C CA . SER B 1 187 ? 12.258 3.566 -9.641 1 92.38 187 SER B CA 1
ATOM 3944 C C . SER B 1 187 ? 11.922 4.547 -8.523 1 92.38 187 SER B C 1
ATOM 3946 O O . SER B 1 187 ? 10.797 5.035 -8.438 1 92.38 187 SER B O 1
ATOM 3948 N N . VAL B 1 188 ? 12.852 4.836 -7.66 1 95.62 188 VAL B N 1
ATOM 3949 C CA . VAL B 1 188 ? 12.664 5.762 -6.555 1 95.62 188 VAL B CA 1
ATOM 3950 C C . VAL B 1 188 ? 12.688 7.199 -7.074 1 95.62 188 VAL B C 1
ATOM 3952 O O . VAL B 1 188 ? 11.82 8.008 -6.73 1 95.62 188 VAL B O 1
ATOM 3955 N N . LYS B 1 189 ? 13.609 7.477 -7.922 1 95.38 189 LYS B N 1
ATOM 3956 C CA . LYS B 1 189 ? 13.719 8.797 -8.531 1 95.38 189 LYS B CA 1
ATOM 3957 C C . LYS B 1 189 ? 12.438 9.172 -9.273 1 95.38 189 LYS B C 1
ATOM 3959 O O . LYS B 1 189 ? 11.953 10.297 -9.164 1 95.38 189 LYS B O 1
ATOM 3964 N N . ASP B 1 190 ? 11.977 8.195 -10.023 1 94.81 190 ASP B N 1
ATOM 3965 C CA . ASP B 1 190 ? 10.75 8.414 -10.789 1 94.81 190 ASP B CA 1
ATOM 3966 C C . ASP B 1 190 ? 9.594 8.789 -9.867 1 94.81 190 ASP B C 1
ATOM 3968 O O . ASP B 1 190 ? 8.844 9.727 -10.156 1 94.81 190 ASP B O 1
ATOM 3972 N N . MET B 1 191 ? 9.492 8.094 -8.789 1 94.94 191 MET B N 1
ATOM 3973 C CA . MET B 1 191 ? 8.391 8.352 -7.867 1 94.94 191 MET B CA 1
ATOM 3974 C C . MET B 1 191 ? 8.562 9.703 -7.176 1 94.94 191 MET B C 1
ATOM 3976 O O . MET B 1 191 ? 7.586 10.414 -6.949 1 94.94 191 MET B O 1
ATOM 3980 N N . LEU B 1 192 ? 9.797 10.031 -6.793 1 96.38 192 LEU B N 1
ATOM 3981 C CA . LEU B 1 192 ? 10.062 11.336 -6.195 1 96.38 192 LEU B CA 1
ATOM 3982 C C . LEU B 1 192 ? 9.742 12.453 -7.176 1 96.38 192 LEU B C 1
ATOM 3984 O O . LEU B 1 192 ? 9.25 13.516 -6.773 1 96.38 192 LEU B O 1
ATOM 3988 N N . HIS B 1 193 ? 10.016 12.219 -8.43 1 96.19 193 HIS B N 1
ATOM 3989 C CA . HIS B 1 193 ? 9.656 13.18 -9.469 1 96.19 193 HIS B CA 1
ATOM 3990 C C . HIS B 1 193 ? 8.141 13.336 -9.562 1 96.19 193 HIS B C 1
ATOM 3992 O O . HIS B 1 193 ? 7.633 14.461 -9.617 1 96.19 193 HIS B O 1
ATOM 3998 N N . VAL B 1 194 ? 7.418 12.211 -9.562 1 95.62 194 VAL B N 1
ATOM 3999 C CA . VAL B 1 194 ? 5.961 12.258 -9.578 1 95.62 194 VAL B CA 1
ATOM 4000 C C . VAL B 1 194 ? 5.457 13.055 -8.375 1 95.62 194 VAL B C 1
ATOM 4002 O O . VAL B 1 194 ? 4.566 13.898 -8.516 1 95.62 194 VAL B O 1
ATOM 4005 N N . ALA B 1 195 ? 6.047 12.836 -7.211 1 96.44 195 ALA B N 1
ATOM 4006 C CA . ALA B 1 195 ? 5.664 13.555 -5.996 1 96.44 195 ALA B CA 1
ATOM 4007 C C . ALA B 1 195 ? 5.836 15.055 -6.168 1 96.44 195 ALA B C 1
ATOM 4009 O O . ALA B 1 195 ? 4.996 15.844 -5.719 1 96.44 195 ALA B O 1
ATOM 4010 N N . SER B 1 196 ? 6.891 15.422 -6.84 1 95.62 196 SER B N 1
ATOM 4011 C CA . SER B 1 196 ? 7.195 16.844 -7.023 1 95.62 196 SER B CA 1
ATOM 4012 C C . SER B 1 196 ? 6.199 17.5 -7.969 1 95.62 196 SER B C 1
ATOM 4014 O O . SER B 1 196 ? 6.109 18.734 -8.023 1 95.62 196 SER B O 1
ATOM 4016 N N . LEU B 1 197 ? 5.402 16.719 -8.711 1 94.5 197 LEU B N 1
ATOM 4017 C CA . LEU B 1 197 ? 4.461 17.234 -9.695 1 94.5 197 LEU B CA 1
ATOM 4018 C C . LEU B 1 197 ? 3.086 17.453 -9.07 1 94.5 197 LEU B C 1
ATOM 4020 O O . LEU B 1 197 ? 2.184 18 -9.711 1 94.5 197 LEU B O 1
ATOM 4024 N N . ALA B 1 198 ? 2.908 17 -7.84 1 95.31 198 ALA B N 1
ATOM 4025 C CA . ALA B 1 198 ? 1.61 17.172 -7.195 1 95.31 198 ALA B CA 1
ATOM 4026 C C . ALA B 1 198 ? 1.238 18.656 -7.094 1 95.31 198 ALA B C 1
ATOM 4028 O O . ALA B 1 198 ? 2.045 19.469 -6.648 1 95.31 198 ALA B O 1
ATOM 4029 N N . HIS B 1 199 ? 0.025 18.953 -7.504 1 91 199 HIS B N 1
ATOM 4030 C CA . HIS B 1 199 ? -0.45 20.328 -7.438 1 91 199 HIS B CA 1
ATOM 4031 C C . HIS B 1 199 ? -0.758 20.734 -6 1 91 199 HIS B C 1
ATOM 4033 O O . HIS B 1 199 ? -0.564 21.891 -5.625 1 91 199 HIS B O 1
ATOM 4039 N N . THR B 1 200 ? -1.309 19.828 -5.297 1 95.88 200 THR B N 1
ATOM 4040 C CA . THR B 1 200 ? -1.614 20.016 -3.885 1 95.88 200 THR B CA 1
ATOM 4041 C C . THR B 1 200 ? -0.941 18.938 -3.037 1 95.88 200 THR B C 1
ATOM 4043 O O . THR B 1 200 ? -0.899 17.766 -3.428 1 95.88 200 THR B O 1
ATOM 4046 N N . ALA B 1 201 ? -0.321 19.359 -1.966 1 98.12 201 ALA B N 1
ATOM 4047 C CA . ALA B 1 201 ? 0.234 18.453 -0.974 1 98.12 201 ALA B CA 1
ATOM 4048 C C . ALA B 1 201 ? -0.349 18.719 0.41 1 98.12 201 ALA B C 1
ATOM 4050 O O . ALA B 1 201 ? -0.684 19.859 0.737 1 98.12 201 ALA B O 1
ATOM 4051 N N . VAL B 1 202 ? -0.52 17.688 1.172 1 98.31 202 VAL B N 1
ATOM 4052 C CA . VAL B 1 202 ? -0.972 17.828 2.553 1 98.31 202 VAL B CA 1
ATOM 4053 C C . VAL B 1 202 ? 0.024 17.141 3.488 1 98.31 202 VAL B C 1
ATOM 4055 O O . VAL B 1 202 ? 0.407 15.992 3.268 1 98.31 202 VAL B O 1
ATOM 4058 N N . VAL B 1 203 ? 0.496 17.875 4.477 1 98.69 203 VAL B N 1
ATOM 4059 C CA . VAL B 1 203 ? 1.517 17.359 5.383 1 98.69 203 VAL B CA 1
ATOM 4060 C C . VAL B 1 203 ? 1.134 17.672 6.828 1 98.69 203 VAL B C 1
ATOM 4062 O O . VAL B 1 203 ? 0.479 18.688 7.094 1 98.69 203 VAL B O 1
ATOM 4065 N N . GLY B 1 204 ? 1.474 16.781 7.676 1 98.44 204 GLY B N 1
ATOM 4066 C CA . GLY B 1 204 ? 1.442 17.094 9.094 1 98.44 204 GLY B CA 1
ATOM 4067 C C . GLY B 1 204 ? 2.652 17.891 9.555 1 98.44 204 GLY B C 1
ATOM 4068 O O . GLY B 1 204 ? 3.672 17.938 8.859 1 98.44 204 GLY B O 1
ATOM 4069 N N . ILE B 1 205 ? 2.512 18.516 10.672 1 98.44 205 ILE B N 1
ATOM 4070 C CA . ILE B 1 205 ? 3.617 19.188 11.344 1 98.44 205 ILE B CA 1
ATOM 4071 C C . ILE B 1 205 ? 3.857 18.562 12.711 1 98.44 205 ILE B C 1
ATOM 4073 O O . ILE B 1 205 ? 2.99 18.625 13.594 1 98.44 205 ILE B O 1
ATOM 4077 N N . GLY B 1 206 ? 5.055 18.016 12.859 1 97.56 206 GLY B N 1
ATOM 4078 C CA . GLY B 1 206 ? 5.375 17.328 14.102 1 97.56 206 GLY B CA 1
ATOM 4079 C C . GLY B 1 206 ? 6.07 18.219 15.117 1 97.56 206 GLY B C 1
ATOM 4080 O O . GLY B 1 206 ? 6.902 19.047 14.75 1 97.56 206 GLY B O 1
ATOM 4081 N N . GLY B 1 207 ? 5.652 18.062 16.375 1 95.69 207 GLY B N 1
ATOM 4082 C CA . GLY B 1 207 ? 6.379 18.703 17.469 1 95.69 207 GLY B CA 1
ATOM 4083 C C . GLY B 1 207 ? 7.496 17.844 18.031 1 95.69 207 GLY B C 1
ATOM 4084 O O . GLY B 1 207 ? 7.738 16.734 17.547 1 95.69 207 GLY B O 1
ATOM 4085 N N . LEU B 1 208 ? 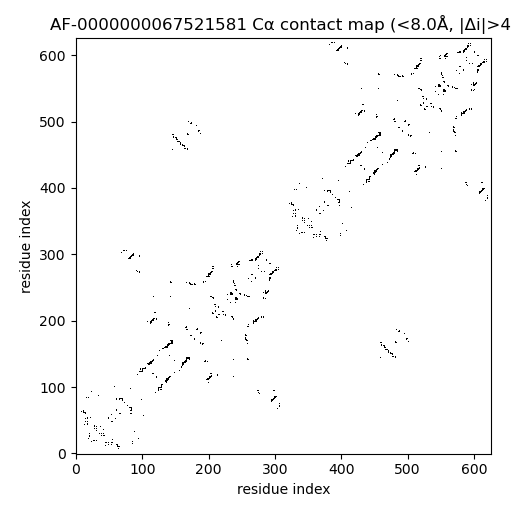8.242 18.391 18.969 1 94.62 208 LEU B N 1
ATOM 4086 C CA . LEU B 1 208 ? 9.375 17.688 19.578 1 94.62 208 LEU B CA 1
ATOM 4087 C C . LEU B 1 208 ? 8.969 17.016 20.875 1 94.62 208 LEU B C 1
ATOM 4089 O O . LEU B 1 208 ? 9.57 17.25 21.922 1 94.62 208 LEU B O 1
ATOM 4093 N N . SER B 1 209 ? 7.988 16.25 20.812 1 91 209 SER B N 1
ATOM 4094 C CA . SER B 1 209 ? 7.496 15.523 21.969 1 91 209 SER B CA 1
ATOM 4095 C C . SER B 1 209 ? 7.883 14.047 21.906 1 91 209 SER B C 1
ATOM 4097 O O . SER B 1 209 ? 8.172 13.523 20.828 1 91 209 SER B O 1
ATOM 4099 N N . GLN B 1 210 ? 7.848 13.391 23.047 1 88.12 210 GLN B N 1
ATOM 4100 C CA . GLN B 1 210 ? 8.117 11.961 23.109 1 88.12 210 GLN B CA 1
ATOM 4101 C C . GLN B 1 210 ? 6.988 11.156 22.469 1 88.12 210 GLN B C 1
ATOM 4103 O O . GLN B 1 210 ? 7.184 10 22.094 1 88.12 210 GLN B O 1
ATOM 4108 N N . ASP B 1 211 ? 5.883 11.828 22.312 1 88.31 211 ASP B N 1
ATOM 4109 C CA . ASP B 1 211 ? 4.711 11.148 21.781 1 88.31 211 ASP B CA 1
ATOM 4110 C C . ASP B 1 211 ? 4.582 11.375 20.281 1 88.31 211 ASP B C 1
ATOM 4112 O O . ASP B 1 211 ? 3.598 10.953 19.656 1 88.31 211 ASP B O 1
ATOM 4116 N N . ALA B 1 212 ? 5.586 12 19.75 1 91.12 212 ALA B N 1
ATOM 4117 C CA . ALA B 1 212 ? 5.559 12.25 18.312 1 91.12 212 ALA B CA 1
ATOM 4118 C C . ALA B 1 212 ? 5.551 10.938 17.531 1 91.12 212 ALA B C 1
ATOM 4120 O O . ALA B 1 212 ? 6.195 9.961 17.938 1 91.12 212 ALA B O 1
ATOM 4121 N N . THR B 1 213 ? 4.863 10.914 16.406 1 89.88 213 THR B N 1
ATOM 4122 C CA . THR B 1 213 ? 4.707 9.727 15.578 1 89.88 213 THR B CA 1
ATOM 4123 C C . THR B 1 213 ? 6.066 9.18 15.156 1 89.88 213 THR B C 1
ATOM 4125 O O . THR B 1 213 ? 6.273 7.965 15.133 1 89.88 213 THR B O 1
ATOM 4128 N N . ILE B 1 214 ? 6.977 9.992 14.812 1 92 214 ILE B N 1
ATOM 4129 C CA . ILE B 1 214 ? 8.289 9.594 14.312 1 92 214 ILE B CA 1
ATOM 4130 C C . ILE B 1 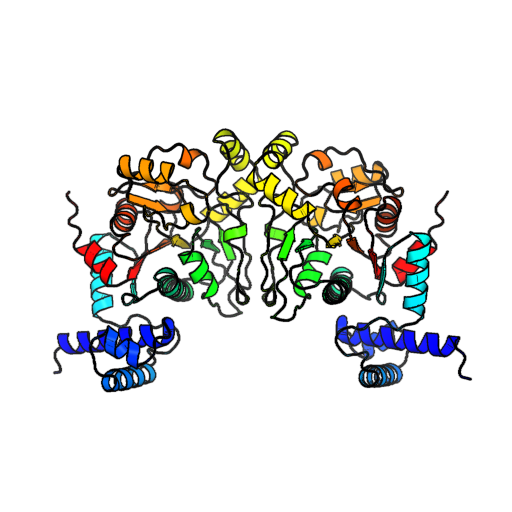214 ? 9.023 8.797 15.391 1 92 214 ILE B C 1
ATOM 4132 O O . ILE B 1 214 ? 9.797 7.883 15.078 1 92 214 ILE B O 1
ATOM 4136 N N . VAL B 1 215 ? 8.797 9.109 16.672 1 91.25 215 VAL B N 1
ATOM 4137 C CA . VAL B 1 215 ? 9.391 8.375 17.781 1 91.25 215 VAL B CA 1
ATOM 4138 C C . VAL B 1 215 ? 8.617 7.082 18.031 1 91.25 215 VAL B C 1
ATOM 4140 O O . VAL B 1 215 ? 9.203 6.008 18.141 1 91.25 215 VAL B O 1
ATOM 4143 N N . LYS B 1 216 ? 7.262 7.195 18.031 1 90.25 216 LYS B N 1
ATOM 4144 C CA . LYS B 1 216 ? 6.406 6.039 18.266 1 90.25 216 LYS B CA 1
ATOM 4145 C C . LYS B 1 216 ? 6.648 4.953 17.219 1 90.25 216 LYS B C 1
ATOM 4147 O O . LYS B 1 216 ? 6.605 3.762 17.531 1 90.25 216 LYS B O 1
ATOM 4152 N N . GLU B 1 217 ? 6.941 5.398 16.031 1 89.12 217 GLU B N 1
ATOM 4153 C CA . GLU B 1 217 ? 7.176 4.469 14.93 1 89.12 217 GLU B CA 1
ATOM 4154 C C . GLU B 1 217 ? 8.648 4.074 14.844 1 89.12 217 GLU B C 1
ATOM 4156 O O . GLU B 1 217 ? 9.078 3.471 13.859 1 89.12 217 GLU B O 1
ATOM 4161 N N . GLU B 1 218 ? 9.477 4.527 15.742 1 88.12 218 GLU B N 1
ATOM 4162 C CA . GLU B 1 218 ? 10.867 4.129 15.953 1 88.12 218 GLU B CA 1
ATOM 4163 C C . GLU B 1 218 ? 11.75 4.574 14.789 1 88.12 218 GLU B C 1
ATOM 4165 O O . GLU B 1 218 ? 12.688 3.869 14.406 1 88.12 218 GLU B O 1
ATOM 4170 N N . LYS B 1 219 ? 11.352 5.688 14.156 1 91.69 219 LYS B N 1
ATOM 4171 C CA . LYS B 1 219 ? 12.195 6.285 13.133 1 91.69 219 LYS B CA 1
ATOM 4172 C C . LYS B 1 219 ? 13.227 7.227 13.75 1 91.69 219 LYS B C 1
ATOM 4174 O O . LYS B 1 219 ? 14.188 7.625 13.086 1 91.69 219 LYS B O 1
ATOM 4179 N N . LEU B 1 220 ? 12.977 7.617 14.992 1 91.94 220 LEU B N 1
ATOM 4180 C CA . LEU B 1 220 ? 13.859 8.461 15.789 1 91.94 220 LEU B CA 1
ATOM 4181 C C . LEU B 1 220 ? 13.891 8 17.234 1 91.94 220 LEU B C 1
ATOM 4183 O O . LEU B 1 220 ? 12.852 7.684 17.812 1 91.94 220 LEU B O 1
ATOM 4187 N N . THR B 1 221 ? 15.078 7.98 17.828 1 92.5 221 THR B N 1
ATOM 4188 C CA . THR B 1 221 ? 15.172 7.609 19.234 1 92.5 221 THR B CA 1
ATOM 4189 C C . THR B 1 221 ? 14.891 8.812 20.141 1 92.5 221 THR B C 1
ATOM 4191 O O . THR B 1 221 ? 14.977 9.953 19.688 1 92.5 221 THR B O 1
ATOM 4194 N N . LEU B 1 222 ? 14.633 8.492 21.359 1 93.56 222 LEU B N 1
ATOM 4195 C CA . LEU B 1 222 ? 14.422 9.562 22.344 1 93.56 222 LEU B CA 1
ATOM 4196 C C . LEU B 1 222 ? 15.695 10.383 22.516 1 93.56 222 LEU B C 1
ATOM 4198 O O . LEU B 1 222 ? 15.633 11.602 22.719 1 93.56 222 LEU B O 1
ATOM 4202 N N . ARG B 1 223 ? 16.828 9.742 22.469 1 93.25 223 ARG B N 1
ATOM 4203 C CA . ARG B 1 223 ? 18.109 10.43 22.562 1 93.25 223 ARG B CA 1
ATOM 4204 C C . ARG B 1 223 ? 18.297 11.414 21.422 1 93.25 223 ARG B C 1
ATOM 4206 O O . ARG B 1 223 ? 18.734 12.547 21.625 1 93.25 223 ARG B O 1
ATOM 4213 N N . GLU B 1 224 ? 17.938 10.992 20.234 1 93.69 224 GLU B N 1
ATOM 4214 C CA . GLU B 1 224 ? 18.031 11.867 19.078 1 93.69 224 GLU B CA 1
ATOM 4215 C C . GLU B 1 224 ? 17.062 13.055 19.203 1 93.69 224 GLU B C 1
ATOM 4217 O O . GLU B 1 224 ? 17.422 14.18 18.875 1 93.69 224 GLU B O 1
ATOM 4222 N N . MET B 1 225 ? 15.898 12.773 19.734 1 94.88 225 MET B N 1
ATOM 4223 C CA . MET B 1 225 ? 14.906 13.828 19.922 1 94.88 225 MET B CA 1
ATOM 4224 C C . MET B 1 225 ? 15.422 14.875 20.922 1 94.88 225 MET B C 1
ATOM 4226 O O . MET B 1 225 ? 15.289 16.078 20.688 1 94.88 225 MET B O 1
ATOM 4230 N N . THR B 1 226 ? 16 14.445 21.969 1 94.56 226 THR B N 1
ATOM 4231 C CA . THR B 1 226 ? 16.578 15.344 22.953 1 94.56 226 THR B CA 1
ATOM 4232 C C . THR B 1 226 ? 17.688 16.188 22.344 1 94.56 226 THR B C 1
ATOM 4234 O O . THR B 1 226 ? 17.781 17.391 22.609 1 94.56 226 THR B O 1
ATOM 4237 N N . TYR B 1 227 ? 18.5 15.555 21.562 1 95.38 227 TYR B N 1
ATOM 4238 C CA . TYR B 1 227 ? 19.562 16.266 20.875 1 95.38 227 TYR B CA 1
ATOM 4239 C C . TYR B 1 227 ? 18.984 17.359 19.969 1 95.38 227 TYR B C 1
ATOM 4241 O O . TYR B 1 227 ? 19.5 18.484 19.938 1 95.38 227 TYR B O 1
ATOM 4249 N N . ILE B 1 228 ? 17.953 17.047 19.25 1 96.62 228 ILE B N 1
ATOM 4250 C CA . ILE B 1 228 ? 17.312 18 18.344 1 96.62 228 ILE B CA 1
ATOM 4251 C C . ILE B 1 228 ? 16.797 19.188 19.125 1 96.62 228 ILE B C 1
ATOM 4253 O O . ILE B 1 228 ? 16.969 20.344 18.703 1 96.62 228 ILE B O 1
ATOM 4257 N N . ARG B 1 229 ? 16.203 18.938 20.25 1 95.31 229 ARG B N 1
ATOM 4258 C CA . ARG B 1 229 ? 15.727 20.016 21.109 1 95.31 229 ARG B CA 1
ATOM 4259 C C . ARG B 1 229 ? 16.875 20.906 21.547 1 95.31 229 ARG B C 1
ATOM 4261 O O . ARG B 1 229 ? 16.75 22.125 21.578 1 95.31 229 ARG B O 1
ATOM 4268 N N . SER B 1 230 ? 17.969 20.266 21.859 1 95.5 230 SER B N 1
ATOM 4269 C CA . SER B 1 230 ? 19.125 21.016 22.344 1 95.5 230 SER B CA 1
ATOM 4270 C C . SER B 1 230 ? 19.719 21.875 21.234 1 95.5 230 SER B C 1
ATOM 4272 O O . SER B 1 230 ? 20.422 22.844 21.5 1 95.5 230 SER B O 1
ATOM 4274 N N . GLN B 1 231 ? 19.453 21.5 19.969 1 95.69 231 GLN B N 1
ATOM 4275 C CA . GLN B 1 231 ? 19.906 22.266 18.812 1 95.69 231 GLN B CA 1
ATOM 4276 C C . GLN B 1 231 ? 18.891 23.328 18.406 1 95.69 231 GLN B C 1
ATOM 4278 O O . GLN B 1 231 ? 18.906 23.812 17.266 1 95.69 231 GLN B O 1
ATOM 4283 N N . ASN B 1 232 ? 17.922 23.625 19.266 1 96.19 232 ASN B N 1
ATOM 4284 C CA . ASN B 1 232 ? 16.859 24.609 19.094 1 96.19 232 ASN B CA 1
ATOM 4285 C C . ASN B 1 232 ? 15.875 24.188 18 1 96.19 232 ASN B C 1
ATOM 4287 O O . ASN B 1 232 ? 15.375 25.031 17.25 1 96.19 232 ASN B O 1
ATOM 4291 N N . GLY B 1 233 ? 15.734 22.906 17.859 1 97.69 233 GLY B N 1
ATOM 4292 C CA . GLY B 1 233 ? 14.688 22.422 16.984 1 97.69 233 GLY B CA 1
ATOM 4293 C C . GLY B 1 233 ? 13.297 22.828 17.438 1 97.69 233 GLY B C 1
ATOM 4294 O O . GLY B 1 233 ? 13.023 22.859 18.641 1 97.69 233 GLY B O 1
ATOM 4295 N N . ALA B 1 234 ? 12.414 23.109 16.516 1 97.88 234 ALA B N 1
ATOM 4296 C CA . ALA B 1 234 ? 11.039 23.5 16.828 1 97.88 234 ALA B CA 1
ATOM 4297 C C . ALA B 1 234 ? 10.062 22.406 16.406 1 97.88 234 ALA B C 1
ATOM 4299 O O . ALA B 1 234 ? 9.094 22.125 17.125 1 97.88 234 ALA B O 1
ATOM 4300 N N . GLY B 1 235 ? 10.305 21.781 15.273 1 98.12 235 GLY B N 1
ATOM 4301 C CA . GLY B 1 235 ? 9.406 20.766 14.742 1 98.12 235 GLY B CA 1
ATOM 4302 C C . GLY B 1 235 ? 9.906 20.156 13.438 1 98.12 235 GLY B C 1
ATOM 4303 O O . GLY B 1 235 ? 11.055 20.359 13.055 1 98.12 235 GLY B O 1
ATOM 4304 N N . ASP B 1 236 ? 9.031 19.344 12.828 1 98.06 236 ASP B N 1
ATOM 4305 C CA . ASP B 1 236 ? 9.445 18.719 11.578 1 98.06 236 ASP B CA 1
ATOM 4306 C C . ASP B 1 236 ? 8.273 18.594 10.609 1 98.06 236 ASP B C 1
ATOM 4308 O O . ASP B 1 236 ? 7.109 18.609 11.023 1 98.06 236 ASP B O 1
ATOM 4312 N N . ILE B 1 237 ? 8.586 18.641 9.406 1 98.5 237 ILE B N 1
ATOM 4313 C CA . ILE B 1 237 ? 7.73 18.219 8.297 1 98.5 237 ILE B CA 1
ATOM 4314 C C . ILE B 1 237 ? 8.422 17.125 7.496 1 98.5 237 ILE B C 1
ATOM 4316 O O . ILE B 1 237 ? 9.586 17.266 7.113 1 98.5 237 ILE B O 1
ATOM 4320 N N . LEU B 1 238 ? 7.766 16 7.305 1 98 238 LEU B N 1
ATOM 4321 C CA . LEU B 1 238 ? 8.297 14.891 6.527 1 98 238 LEU B CA 1
ATOM 4322 C C . LEU B 1 238 ? 9.609 14.391 7.117 1 98 238 LEU B C 1
ATOM 4324 O O . LEU B 1 238 ? 10.516 14.008 6.383 1 98 238 LEU B O 1
ATOM 4328 N N . GLY B 1 239 ? 9.766 14.523 8.43 1 97.31 239 GLY B N 1
ATOM 4329 C CA . GLY B 1 239 ? 10.945 14.039 9.117 1 97.31 239 GLY B CA 1
ATOM 4330 C C . GLY B 1 239 ? 12.109 15.008 9.062 1 97.31 239 GLY B C 1
ATOM 4331 O O . GLY B 1 239 ? 13.195 14.711 9.562 1 97.31 239 GLY B O 1
ATOM 4332 N N . GLN B 1 240 ? 11.938 16.109 8.422 1 98.12 240 GLN B N 1
ATOM 4333 C CA . GLN B 1 240 ? 12.969 17.141 8.328 1 98.12 240 GLN B CA 1
ATOM 4334 C C . GLN B 1 240 ? 12.758 18.219 9.375 1 98.12 240 GLN B C 1
ATOM 4336 O O . GLN B 1 240 ? 11.734 18.906 9.367 1 98.12 240 GLN B O 1
ATOM 4341 N N . PHE B 1 241 ? 13.734 18.422 10.203 1 98.44 241 PHE B N 1
ATOM 4342 C CA . PHE B 1 241 ? 13.602 19.266 11.391 1 98.44 241 PHE B CA 1
ATOM 4343 C C . PHE B 1 241 ? 14.102 20.672 11.109 1 98.44 241 PHE B C 1
ATOM 4345 O O . PHE B 1 241 ? 15.094 20.859 10.398 1 98.44 241 PHE B O 1
ATOM 4352 N N . TYR B 1 242 ? 13.43 21.641 11.703 1 98.56 242 TYR B N 1
ATOM 4353 C CA . TYR B 1 242 ? 13.75 23.062 11.539 1 98.56 242 TYR B CA 1
ATOM 4354 C C . TYR B 1 242 ? 13.586 23.812 12.859 1 98.56 242 TYR B C 1
ATOM 4356 O O . TYR B 1 242 ? 13.016 23.281 13.812 1 98.56 242 TYR B O 1
ATOM 4364 N N . ASP B 1 243 ? 14.117 24.984 12.938 1 98.12 243 ASP B N 1
ATOM 4365 C CA . ASP B 1 243 ? 14.008 25.812 14.133 1 98.12 243 ASP B CA 1
ATOM 4366 C C . ASP B 1 243 ? 12.812 26.75 14.031 1 98.12 243 ASP B C 1
ATOM 4368 O O . ASP B 1 243 ? 12.023 26.672 13.086 1 98.12 243 ASP B O 1
ATOM 4372 N N . THR B 1 244 ? 12.609 27.609 15.031 1 96.88 244 THR B N 1
ATOM 4373 C CA . THR B 1 244 ? 11.43 28.469 15.133 1 96.88 244 THR B CA 1
ATOM 4374 C C . THR B 1 244 ? 11.438 29.531 14.031 1 96.88 244 THR B C 1
ATOM 4376 O O . THR B 1 244 ? 10.422 30.188 13.789 1 96.88 244 THR B O 1
ATOM 4379 N N . ASN B 1 245 ? 12.594 29.703 13.336 1 96.75 245 ASN B N 1
ATOM 4380 C CA . ASN B 1 245 ? 12.68 30.672 12.242 1 96.75 245 ASN B CA 1
ATOM 4381 C C . ASN B 1 245 ? 12.516 29.984 10.883 1 96.75 245 ASN B C 1
ATOM 4383 O O . ASN B 1 245 ? 12.625 30.641 9.844 1 96.75 245 ASN B O 1
ATOM 4387 N N . GLY B 1 246 ? 12.328 28.734 10.906 1 97.19 246 GLY B N 1
ATOM 4388 C CA . GLY B 1 246 ? 12.125 27.984 9.68 1 97.19 246 GLY B CA 1
ATOM 4389 C C . GLY B 1 246 ? 13.422 27.531 9.047 1 97.19 246 GLY B C 1
ATOM 4390 O O . GLY B 1 246 ? 13.43 27.078 7.898 1 97.19 246 GLY B O 1
ATOM 4391 N N . GLY B 1 247 ? 14.484 27.719 9.758 1 97.62 247 GLY B N 1
ATOM 4392 C CA . GLY B 1 247 ? 15.766 27.234 9.258 1 97.62 247 GLY B CA 1
ATOM 4393 C C . GLY B 1 247 ? 15.961 25.75 9.484 1 97.62 247 GLY B C 1
ATOM 4394 O O . GLY B 1 247 ? 15.797 25.25 10.602 1 97.62 247 GLY B O 1
ATOM 4395 N N . LEU B 1 248 ? 16.344 25.062 8.453 1 97.62 248 LEU B N 1
ATOM 4396 C CA . LEU B 1 248 ? 16.609 23.641 8.555 1 97.62 248 LEU B CA 1
ATOM 4397 C C . LEU B 1 248 ? 17.812 23.359 9.445 1 97.62 248 LEU B C 1
ATOM 4399 O O . LEU B 1 248 ? 18.844 24.031 9.328 1 97.62 248 LEU B O 1
ATOM 4403 N N . LEU B 1 249 ? 17.703 22.406 10.312 1 97.75 249 LEU B N 1
ATOM 4404 C CA . LEU B 1 249 ? 18.828 22 11.156 1 97.75 249 LEU B CA 1
ATOM 4405 C C . LEU B 1 249 ? 19.797 21.125 10.383 1 97.75 249 LEU B C 1
ATOM 4407 O O . LEU B 1 249 ? 19.406 20.453 9.422 1 97.75 249 LEU B O 1
ATOM 4411 N N . GLU B 1 250 ? 21.047 21.203 10.773 1 96.06 250 GLU B N 1
ATOM 4412 C CA . GLU B 1 250 ? 22.047 20.297 10.219 1 96.06 250 GLU B CA 1
ATOM 4413 C C . GLU B 1 250 ? 22.156 19.016 11.047 1 96.06 250 GLU B C 1
ATOM 4415 O O . GLU B 1 250 ? 22.844 18.984 12.062 1 96.06 250 GLU B O 1
ATOM 4420 N N . LEU B 1 251 ? 21.469 17.984 10.602 1 95.94 251 LEU B N 1
ATOM 4421 C CA . LEU B 1 251 ? 21.391 16.734 11.352 1 95.94 251 LEU B CA 1
ATOM 4422 C C . LEU B 1 251 ? 21.75 15.547 10.469 1 95.94 251 LEU B C 1
ATOM 4424 O O . LEU B 1 251 ? 21.375 15.516 9.289 1 95.94 251 LEU B O 1
ATOM 4428 N N . SER B 1 252 ? 22.406 14.562 11.047 1 93.88 252 SER B N 1
ATOM 4429 C CA . SER B 1 252 ? 22.703 13.328 10.336 1 93.88 252 SER B CA 1
ATOM 4430 C C . SER B 1 252 ? 21.438 12.594 9.93 1 93.88 252 SER B C 1
ATOM 4432 O O . SER B 1 252 ? 21.391 11.93 8.891 1 93.88 252 SER B O 1
ATOM 4434 N N . HIS B 1 253 ? 20.406 12.781 10.719 1 94.38 253 HIS B N 1
ATOM 4435 C CA . HIS B 1 253 ? 19.109 12.188 10.445 1 94.38 253 HIS B CA 1
ATOM 4436 C C . HIS B 1 253 ? 18.594 12.586 9.07 1 94.38 253 HIS B C 1
ATOM 4438 O O . HIS B 1 253 ? 18 11.773 8.359 1 94.38 253 HIS B O 1
ATOM 4444 N N . HIS B 1 254 ? 18.844 13.789 8.695 1 96.75 254 HIS B N 1
ATOM 4445 C CA . HIS B 1 254 ? 18.344 14.32 7.438 1 96.75 254 HIS B CA 1
ATOM 4446 C C . HIS B 1 254 ? 18.969 13.602 6.246 1 96.75 254 HIS B C 1
ATOM 4448 O O . HIS B 1 254 ? 18.328 13.445 5.203 1 96.75 254 HIS B O 1
ATOM 4454 N N . ASN B 1 255 ? 20.172 13.086 6.41 1 96.19 255 ASN B N 1
ATOM 4455 C CA . ASN B 1 255 ? 20.906 12.422 5.336 1 96.19 255 ASN B CA 1
ATOM 4456 C C . ASN B 1 255 ? 20.422 10.984 5.137 1 96.19 255 ASN B C 1
ATOM 4458 O O . ASN B 1 255 ? 20.781 10.344 4.148 1 96.19 255 ASN B O 1
ATOM 4462 N N . ARG B 1 256 ? 19.578 10.539 6 1 96.62 256 ARG B N 1
ATOM 4463 C CA . ARG B 1 256 ? 19.094 9.164 5.934 1 96.62 256 ARG B CA 1
ATOM 4464 C C . ARG B 1 256 ? 17.641 9.109 5.484 1 96.62 256 ARG B C 1
ATOM 4466 O O . ARG B 1 256 ? 17.109 8.039 5.211 1 96.62 256 ARG B O 1
ATOM 4473 N N . LEU B 1 257 ? 17.047 10.258 5.41 1 96.81 257 LEU B N 1
ATOM 4474 C CA . LEU B 1 257 ? 15.633 10.344 5.047 1 96.81 257 LEU B CA 1
ATOM 4475 C C . LEU B 1 257 ? 15.438 10.078 3.559 1 96.81 257 LEU B C 1
ATOM 4477 O O . LEU B 1 257 ? 16.234 10.523 2.734 1 96.81 257 LEU B O 1
ATOM 4481 N N . ILE B 1 258 ? 14.391 9.352 3.219 1 97.19 258 ILE B N 1
ATOM 4482 C CA . ILE B 1 258 ? 13.984 9.156 1.832 1 97.19 258 ILE B CA 1
ATOM 4483 C C . ILE B 1 258 ? 12.625 9.812 1.601 1 97.19 258 ILE B C 1
ATOM 4485 O O . ILE B 1 258 ? 11.594 9.297 2.037 1 97.19 258 ILE B O 1
ATOM 4489 N N . GLY B 1 259 ? 12.594 10.859 0.858 1 97.12 259 GLY B N 1
ATOM 4490 C CA . GLY B 1 259 ? 11.359 11.578 0.61 1 97.12 259 GLY B CA 1
ATOM 4491 C C . GLY B 1 259 ? 11.578 12.93 -0.033 1 97.12 259 GLY B C 1
ATOM 4492 O O . GLY B 1 259 ? 12.68 13.242 -0.478 1 97.12 259 GLY B O 1
ATOM 4493 N N . THR B 1 260 ? 10.555 13.711 -0.14 1 97.44 260 THR B N 1
ATOM 4494 C CA . THR B 1 260 ? 10.555 15.039 -0.75 1 97.44 260 THR B CA 1
ATOM 4495 C C . THR B 1 260 ? 11.273 16.047 0.148 1 97.44 260 THR B C 1
ATOM 4497 O O . THR B 1 260 ? 10.891 16.234 1.305 1 97.44 260 THR B O 1
ATOM 4500 N N . PRO B 1 261 ? 12.281 16.703 -0.352 1 96.56 261 PRO B N 1
ATOM 4501 C CA . PRO B 1 261 ? 12.969 17.734 0.447 1 96.56 261 PRO B CA 1
ATOM 4502 C C . PRO B 1 261 ? 12.086 18.953 0.725 1 96.56 261 PRO B C 1
ATOM 4504 O O . PRO B 1 261 ? 11.227 19.297 -0.089 1 96.56 261 PRO B O 1
ATOM 4507 N N . LEU B 1 262 ? 12.32 19.625 1.854 1 96.62 262 LEU B N 1
ATOM 4508 C CA . LEU B 1 262 ? 11.531 20.781 2.266 1 96.62 262 LEU B CA 1
ATOM 4509 C C . LEU B 1 262 ? 11.617 21.891 1.231 1 96.62 262 LEU B C 1
ATOM 4511 O O . LEU B 1 262 ? 10.625 22.562 0.952 1 96.62 262 LEU B O 1
ATOM 4515 N N . PRO B 1 263 ? 12.797 22.109 0.625 1 94.81 263 PRO B N 1
ATOM 4516 C CA . PRO B 1 263 ? 12.836 23.156 -0.405 1 94.81 263 PRO B CA 1
ATOM 4517 C C . PRO B 1 263 ? 11.906 22.859 -1.58 1 94.81 263 PRO B C 1
ATOM 4519 O O . PRO B 1 263 ? 11.336 23.781 -2.172 1 94.81 263 PRO B O 1
ATOM 4522 N N . VAL B 1 264 ? 11.781 21.594 -1.943 1 95.06 264 VAL B N 1
ATOM 4523 C CA . VAL B 1 264 ? 10.852 21.203 -3.002 1 95.06 264 VAL B CA 1
ATOM 4524 C C . VAL B 1 264 ? 9.422 21.484 -2.561 1 95.06 264 VAL B C 1
ATOM 4526 O O . VAL B 1 264 ? 8.625 22.031 -3.33 1 95.06 264 VAL B O 1
ATOM 4529 N N . LEU B 1 265 ? 9.141 21.156 -1.329 1 95.12 265 LEU B N 1
ATOM 4530 C CA . LEU B 1 265 ? 7.824 21.438 -0.771 1 95.12 265 LEU B CA 1
ATOM 4531 C C . LEU B 1 265 ? 7.496 22.922 -0.847 1 95.12 265 LEU B C 1
ATOM 4533 O O . LEU B 1 265 ? 6.391 23.297 -1.24 1 95.12 265 LEU B O 1
ATOM 4537 N N . ARG B 1 266 ? 8.445 23.703 -0.453 1 94.94 266 ARG B N 1
ATOM 4538 C CA . ARG B 1 266 ? 8.305 25.156 -0.447 1 94.94 266 ARG B CA 1
ATOM 4539 C C . ARG B 1 266 ? 7.93 25.672 -1.831 1 94.94 266 ARG B C 1
ATOM 4541 O O . ARG B 1 266 ? 7.168 26.641 -1.954 1 94.94 266 ARG B O 1
ATOM 4548 N N . ASN B 1 267 ? 8.367 25.031 -2.871 1 94.62 267 ASN B N 1
ATOM 4549 C CA . ASN B 1 267 ? 8.195 25.516 -4.238 1 94.62 267 ASN B CA 1
ATOM 4550 C C . ASN B 1 267 ? 6.949 24.922 -4.887 1 94.62 267 ASN B C 1
ATOM 4552 O O . ASN B 1 267 ? 6.598 25.281 -6.012 1 94.62 267 ASN B O 1
ATOM 4556 N N . MET B 1 268 ? 6.289 24.016 -4.195 1 95.44 268 MET B N 1
ATOM 4557 C CA . MET B 1 268 ? 5.047 23.453 -4.723 1 95.44 268 MET B CA 1
ATOM 4558 C C . MET B 1 268 ? 3.953 24.516 -4.77 1 95.44 268 MET B C 1
ATOM 4560 O O . MET B 1 268 ? 4.02 25.516 -4.055 1 95.44 268 MET B O 1
ATOM 4564 N N . LYS B 1 269 ? 2.969 24.297 -5.602 1 93.75 269 LYS B N 1
ATOM 4565 C CA . LYS B 1 269 ? 1.917 25.281 -5.832 1 93.75 269 LYS B CA 1
ATOM 4566 C C . LYS B 1 269 ? 1.069 25.484 -4.578 1 93.75 269 LYS B C 1
ATOM 4568 O O . LYS B 1 269 ? 0.688 26.609 -4.258 1 93.75 269 LYS B O 1
ATOM 4573 N N . HIS B 1 270 ? 0.736 24.406 -3.955 1 97 270 HIS B N 1
ATOM 4574 C CA . HIS B 1 270 ? -0.163 24.5 -2.811 1 97 270 HIS B CA 1
ATOM 4575 C C . HIS B 1 270 ? 0.131 23.406 -1.79 1 97 270 HIS B C 1
ATOM 4577 O O . HIS B 1 270 ? -0.185 22.234 -2.02 1 97 270 HIS B O 1
ATOM 4583 N N . VAL B 1 271 ? 0.719 23.797 -0.668 1 98.25 271 VAL B N 1
ATOM 4584 C CA . VAL B 1 271 ? 1.007 22.859 0.421 1 98.25 271 VAL B CA 1
ATOM 4585 C C . VAL B 1 271 ? 0.11 23.172 1.616 1 98.25 271 VAL B C 1
ATOM 4587 O O . VAL B 1 271 ? 0.132 24.297 2.143 1 98.25 271 VAL B O 1
ATOM 4590 N N . VAL B 1 272 ? -0.678 22.188 2.033 1 97.88 272 VAL B N 1
ATOM 4591 C CA . VAL B 1 272 ? -1.584 22.312 3.172 1 97.88 272 VAL B CA 1
ATOM 4592 C C . VAL B 1 272 ? -0.948 21.672 4.41 1 97.88 272 VAL B C 1
ATOM 4594 O O . VAL B 1 272 ? -0.69 20.469 4.438 1 97.88 272 VAL B O 1
ATOM 4597 N N . GLY B 1 273 ? -0.64 22.484 5.406 1 98.69 273 GLY B N 1
ATOM 4598 C CA . GLY B 1 273 ? -0.185 21.984 6.695 1 98.69 273 GLY B CA 1
ATOM 4599 C C . GLY B 1 273 ? -1.318 21.734 7.676 1 98.69 273 GLY B C 1
ATOM 4600 O O . GLY B 1 273 ? -2.225 22.562 7.801 1 98.69 273 GLY B O 1
ATOM 4601 N N . VAL B 1 274 ? -1.268 20.609 8.32 1 98.44 274 VAL B N 1
ATOM 4602 C CA . VAL B 1 274 ? -2.322 20.234 9.258 1 98.44 274 VAL B CA 1
ATOM 4603 C C . VAL B 1 274 ? -1.712 19.906 10.617 1 98.44 274 VAL B C 1
ATOM 4605 O O . VAL B 1 274 ? -0.992 18.906 10.766 1 98.44 274 VAL B O 1
ATOM 4608 N N . ALA B 1 275 ? -1.946 20.672 11.578 1 98.25 275 ALA B N 1
ATOM 4609 C CA . ALA B 1 275 ? -1.44 20.438 12.93 1 98.25 275 ALA B CA 1
ATOM 4610 C C . ALA B 1 275 ? -2.121 21.359 13.93 1 98.25 275 ALA B C 1
ATOM 4612 O O . ALA B 1 275 ? -2.57 22.453 13.578 1 98.25 275 ALA B O 1
ATOM 4613 N N . GLY B 1 276 ? -2.191 20.969 15.125 1 96.75 276 GLY B N 1
ATOM 4614 C CA . GLY B 1 276 ? -2.756 21.75 16.203 1 96.75 276 GLY B CA 1
ATOM 4615 C C . GLY B 1 276 ? -2.352 21.25 17.578 1 96.75 276 GLY B C 1
ATOM 4616 O O . GLY B 1 276 ? -1.818 20.141 17.719 1 96.75 276 GLY B O 1
ATOM 4617 N N . GLY B 1 277 ? -2.613 22.078 18.547 1 94.38 277 GLY B N 1
ATOM 4618 C CA . GLY B 1 277 ? -2.236 21.812 19.938 1 94.38 277 GLY B CA 1
ATOM 4619 C C . GLY B 1 277 ? -1.2 22.781 20.469 1 94.38 277 GLY B C 1
ATOM 4620 O O . GLY B 1 277 ? -0.287 23.188 19.75 1 94.38 277 GLY B O 1
ATOM 4621 N N . THR B 1 278 ? -1.313 23.078 21.703 1 90.56 278 THR B N 1
ATOM 4622 C CA . THR B 1 278 ? -0.441 24.078 22.312 1 90.56 278 THR B CA 1
ATOM 4623 C C . THR B 1 278 ? 0.998 23.578 22.359 1 90.56 278 THR B C 1
ATOM 4625 O O . THR B 1 278 ? 1.94 24.375 22.359 1 90.56 278 THR B O 1
ATOM 4628 N N . GLU B 1 279 ? 1.182 22.281 22.344 1 93.19 279 GLU B N 1
ATOM 4629 C CA . GLU B 1 279 ? 2.516 21.688 22.406 1 93.19 279 GLU B CA 1
ATOM 4630 C C . GLU B 1 279 ? 3.227 21.797 21.062 1 93.19 279 GLU B C 1
ATOM 4632 O O . GLU B 1 279 ? 4.438 21.578 20.969 1 93.19 279 GLU B O 1
ATOM 4637 N N . LYS B 1 280 ? 2.473 22.25 20.016 1 96.12 280 LYS B N 1
ATOM 4638 C CA . LYS B 1 280 ? 3.064 22.297 18.688 1 96.12 280 LYS B CA 1
ATOM 4639 C C . LYS B 1 280 ? 3.182 23.734 18.188 1 96.12 280 LYS B C 1
ATOM 4641 O O . LYS B 1 280 ? 3.418 23.953 17 1 96.12 280 LYS B O 1
ATOM 4646 N N . ILE B 1 281 ? 3.037 24.656 19.047 1 97.19 281 ILE B N 1
ATOM 4647 C CA . ILE B 1 281 ? 3.029 26.062 18.625 1 97.19 281 ILE B CA 1
ATOM 4648 C C . ILE B 1 281 ? 4.355 26.406 17.953 1 97.19 281 ILE B C 1
ATOM 4650 O O . ILE B 1 281 ? 4.375 26.969 16.859 1 97.19 281 ILE B O 1
ATOM 4654 N N . ASP B 1 282 ? 5.5 26.031 18.578 1 97.31 282 ASP B N 1
ATOM 4655 C CA . ASP B 1 282 ? 6.809 26.328 18.016 1 97.31 282 ASP B CA 1
ATOM 4656 C C . ASP B 1 282 ? 6.996 25.641 16.672 1 97.31 282 ASP B C 1
ATOM 4658 O O . ASP B 1 282 ? 7.555 26.234 15.734 1 97.31 282 ASP B O 1
ATOM 4662 N N . ALA B 1 283 ? 6.551 24.484 16.578 1 98.38 283 ALA B N 1
ATOM 4663 C CA . ALA B 1 283 ? 6.672 23.703 15.344 1 98.38 283 ALA B CA 1
ATOM 4664 C C . ALA B 1 283 ? 5.895 24.375 14.211 1 98.38 283 ALA B C 1
ATOM 4666 O O . ALA B 1 283 ? 6.43 24.562 13.109 1 98.38 283 ALA B O 1
ATOM 4667 N N . ILE B 1 284 ? 4.648 24.734 14.492 1 98.62 284 ILE B N 1
ATOM 4668 C CA . ILE B 1 284 ? 3.799 25.344 13.477 1 98.62 284 ILE B CA 1
ATOM 4669 C C . ILE B 1 284 ? 4.352 26.719 13.109 1 98.62 284 ILE B C 1
ATOM 4671 O O . ILE B 1 284 ? 4.391 27.078 11.93 1 98.62 284 ILE B O 1
ATOM 4675 N N . TYR B 1 285 ? 4.789 27.406 14.094 1 98.19 285 TYR B N 1
ATOM 4676 C CA . TYR B 1 285 ? 5.371 28.734 13.844 1 98.19 285 TYR B CA 1
ATOM 4677 C C . TYR B 1 285 ? 6.582 28.625 12.922 1 98.19 285 TYR B C 1
ATOM 4679 O O . TYR B 1 285 ? 6.707 29.391 11.969 1 98.19 285 TYR B O 1
ATOM 4687 N N . GLY B 1 286 ? 7.48 27.703 13.219 1 98.06 286 GLY B N 1
ATOM 4688 C CA . GLY B 1 286 ? 8.633 27.484 12.359 1 98.06 286 GLY B CA 1
ATOM 4689 C C . GLY B 1 286 ? 8.258 27.125 10.93 1 98.06 286 GLY B C 1
ATOM 4690 O O . GLY B 1 286 ? 8.898 27.578 9.984 1 98.06 286 GLY B O 1
ATOM 4691 N N . ALA B 1 287 ? 7.234 26.297 10.711 1 98.44 287 ALA B N 1
ATOM 4692 C CA . ALA B 1 287 ? 6.762 25.922 9.383 1 98.44 287 ALA B CA 1
ATOM 4693 C C . ALA B 1 287 ? 6.27 27.141 8.617 1 98.44 287 ALA B C 1
ATOM 4695 O O . ALA B 1 287 ? 6.512 27.266 7.41 1 98.44 287 ALA B O 1
ATOM 4696 N N . LEU B 1 288 ? 5.57 28.047 9.328 1 98 288 LEU B N 1
ATOM 4697 C CA . LEU B 1 288 ? 5.047 29.266 8.734 1 98 288 LEU B CA 1
ATOM 4698 C C . LEU B 1 288 ? 6.176 30.219 8.367 1 98 288 LEU B C 1
ATOM 4700 O O . LEU B 1 288 ? 6.203 30.75 7.254 1 98 288 LEU B O 1
ATOM 4704 N N . LYS B 1 289 ? 7.141 30.375 9.234 1 97.06 289 LYS B N 1
ATOM 4705 C CA . LYS B 1 289 ? 8.266 31.266 8.984 1 97.06 289 LYS B CA 1
ATOM 4706 C C . LYS B 1 289 ? 9.133 30.766 7.844 1 97.06 289 LYS B C 1
ATOM 4708 O O . LYS B 1 289 ? 9.672 31.547 7.062 1 97.06 289 LYS B O 1
ATOM 4713 N N . GLY B 1 290 ? 9.273 29.484 7.836 1 96.88 290 GLY B N 1
ATOM 4714 C CA . GLY B 1 290 ? 10.047 28.875 6.777 1 96.88 290 GLY B CA 1
ATOM 4715 C C . GLY B 1 290 ? 9.328 28.844 5.445 1 96.88 290 GLY B C 1
ATOM 4716 O O . GLY B 1 290 ? 9.914 28.484 4.422 1 96.88 290 GLY B O 1
ATOM 4717 N N . LYS B 1 291 ? 8 29.156 5.477 1 97.5 291 LYS B N 1
ATOM 4718 C CA . LYS B 1 291 ? 7.137 29.188 4.301 1 97.5 291 LYS B CA 1
ATOM 4719 C C . LYS B 1 291 ? 7.031 27.797 3.67 1 97.5 291 LYS B C 1
ATOM 4721 O O . LYS B 1 291 ? 7.047 27.656 2.445 1 97.5 291 LYS B O 1
ATOM 4726 N N . PHE B 1 292 ? 6.98 26.781 4.504 1 98 292 PHE B N 1
ATOM 4727 C CA . PHE B 1 292 ? 6.895 25.406 4.02 1 98 292 PHE B CA 1
ATOM 4728 C C . PHE B 1 292 ? 5.453 25.047 3.662 1 98 292 PHE B C 1
ATOM 4730 O O . PHE B 1 292 ? 5.207 24.047 2.984 1 98 292 PHE B O 1
ATOM 4737 N N . ILE B 1 293 ? 4.508 25.844 4.152 1 98.25 293 ILE B N 1
ATOM 4738 C CA . ILE B 1 293 ? 3.102 25.578 3.877 1 98.25 293 ILE B CA 1
ATOM 4739 C C . ILE B 1 293 ? 2.426 26.844 3.355 1 98.25 293 ILE B C 1
ATOM 4741 O O . ILE B 1 293 ? 2.859 27.953 3.66 1 98.25 293 ILE B O 1
ATOM 4745 N N . HIS B 1 294 ? 1.354 26.625 2.598 1 97.5 294 HIS B N 1
ATOM 4746 C CA . HIS B 1 294 ? 0.611 27.719 1.985 1 97.5 294 HIS B CA 1
ATOM 4747 C C . HIS B 1 294 ? -0.771 27.875 2.613 1 97.5 294 HIS B C 1
ATOM 4749 O O . HIS B 1 294 ? -1.409 28.922 2.482 1 97.5 294 HIS B O 1
ATOM 4755 N N . THR B 1 295 ? -1.266 26.844 3.162 1 96.44 295 THR B N 1
ATOM 4756 C CA . THR B 1 295 ? -2.527 26.797 3.893 1 96.44 295 THR B CA 1
ATOM 4757 C C . THR B 1 295 ? -2.352 26.078 5.23 1 96.44 295 THR B C 1
ATOM 4759 O O . THR B 1 295 ? -1.646 25.078 5.312 1 96.44 295 THR B O 1
ATOM 4762 N N . LEU B 1 296 ? -2.994 26.625 6.281 1 97.69 296 LEU B N 1
ATOM 4763 C CA . LEU B 1 296 ? -2.92 26.016 7.602 1 97.69 296 LEU B CA 1
ATOM 4764 C C . LEU B 1 296 ? -4.297 25.562 8.07 1 97.69 296 LEU B C 1
ATOM 4766 O O . LEU B 1 296 ? -5.258 26.328 8.031 1 97.69 296 LEU B O 1
ATOM 4770 N N . ILE B 1 297 ? -4.371 24.312 8.391 1 95.69 297 ILE B N 1
ATOM 4771 C CA . ILE B 1 297 ? -5.539 23.766 9.086 1 95.69 297 ILE B CA 1
ATOM 4772 C C . ILE B 1 297 ? -5.191 23.5 10.547 1 95.69 297 ILE B C 1
ATOM 4774 O O . ILE B 1 297 ? -4.297 22.703 10.844 1 95.69 297 ILE B O 1
ATOM 4778 N N . THR B 1 298 ? -5.832 24.172 11.453 1 96.44 298 THR B N 1
ATOM 4779 C CA . THR B 1 298 ? -5.539 24.047 12.875 1 96.44 298 THR B CA 1
ATOM 4780 C C . THR B 1 298 ? -6.777 24.344 13.711 1 96.44 298 THR B C 1
ATOM 4782 O O . THR B 1 298 ? -7.891 24.406 13.18 1 96.44 298 THR B O 1
ATOM 4785 N N . ASP B 1 299 ? -6.633 24.312 15.031 1 90.25 299 ASP B N 1
ATOM 4786 C CA . ASP B 1 299 ? -7.754 24.594 15.93 1 90.25 299 ASP B CA 1
ATOM 4787 C C . ASP B 1 299 ? -7.672 26.016 16.469 1 90.25 299 ASP B C 1
ATOM 4789 O O . ASP B 1 299 ? -6.637 26.672 16.344 1 90.25 299 ASP B O 1
ATOM 4793 N N . GLU B 1 300 ? -8.742 26.422 17.031 1 86.94 300 GLU B N 1
ATOM 4794 C CA . GLU B 1 300 ? -8.914 27.812 17.469 1 86.94 300 GLU B CA 1
ATOM 4795 C C . GLU B 1 300 ? -7.848 28.203 18.484 1 86.94 300 GLU B C 1
ATOM 4797 O O . GLU B 1 300 ? -7.215 29.266 18.344 1 86.94 300 GLU B O 1
ATOM 4802 N N . GLU B 1 301 ? -7.66 27.422 19.484 1 91.44 301 GLU B N 1
ATOM 4803 C CA . GLU B 1 301 ? -6.691 27.75 20.516 1 91.44 301 GLU B CA 1
ATOM 4804 C C . GLU B 1 301 ? -5.281 27.875 19.953 1 91.44 301 GLU B C 1
ATOM 4806 O O . GLU B 1 301 ? -4.539 28.797 20.281 1 91.44 301 GLU B O 1
ATOM 4811 N N . THR B 1 302 ? -4.941 27 19.109 1 95.62 302 THR B N 1
ATOM 4812 C CA . THR B 1 302 ? -3.637 27.031 18.453 1 95.62 302 THR B CA 1
ATOM 4813 C C . THR B 1 302 ? -3.492 28.281 17.594 1 95.62 302 THR B C 1
ATOM 4815 O O . THR B 1 302 ? -2.467 28.953 17.641 1 95.62 302 THR B O 1
ATOM 4818 N N . ALA B 1 303 ? -4.5 28.562 16.828 1 93.56 303 ALA B N 1
ATOM 4819 C CA . ALA B 1 303 ? -4.48 29.719 15.938 1 93.56 303 ALA B CA 1
ATOM 4820 C C . ALA B 1 303 ? -4.262 31.016 16.719 1 93.56 303 ALA B C 1
ATOM 4822 O O . ALA B 1 303 ? -3.436 31.844 16.344 1 93.56 303 ALA B O 1
ATOM 4823 N N . LEU B 1 304 ? -4.969 31.141 17.781 1 92.75 304 LEU B N 1
ATOM 4824 C CA . LEU B 1 304 ? -4.855 32.344 18.594 1 92.75 304 LEU B CA 1
ATOM 4825 C C . LEU B 1 304 ? -3.463 32.469 19.203 1 92.75 304 LEU B C 1
ATOM 4827 O O . LEU B 1 304 ? -2.898 33.562 19.266 1 92.75 304 LEU B O 1
ATOM 4831 N N . SER B 1 305 ? -2.953 31.359 19.672 1 95.88 305 SER B N 1
ATOM 4832 C CA . SER B 1 305 ? -1.603 31.359 20.219 1 95.88 305 SER B CA 1
ATOM 4833 C C . SER B 1 305 ? -0.575 31.766 19.172 1 95.88 305 SER B C 1
ATOM 4835 O O . SER B 1 305 ? 0.377 32.5 19.469 1 95.88 305 SER B O 1
ATOM 4837 N N . LEU B 1 306 ? -0.778 31.375 17.969 1 96.62 306 LEU B N 1
ATOM 4838 C CA . LEU B 1 306 ? 0.124 31.734 16.875 1 96.62 306 LEU B CA 1
ATOM 4839 C C . LEU B 1 306 ? 0.057 33.219 16.594 1 96.62 306 LEU B C 1
ATOM 4841 O O . LEU B 1 306 ? 1.083 33.875 16.328 1 96.62 306 LEU B O 1
ATOM 4845 N N . LEU B 1 307 ? -1.099 33.781 16.641 1 94.19 307 LEU B N 1
ATOM 4846 C CA . LEU B 1 307 ? -1.288 35.219 16.375 1 94.19 307 LEU B CA 1
ATOM 4847 C C . LEU B 1 307 ? -0.627 36.062 17.453 1 94.19 307 LEU B C 1
ATOM 4849 O O . LEU B 1 307 ? -0.144 37.156 17.172 1 94.19 307 LEU B O 1
ATOM 4853 N N . ARG B 1 308 ? -0.591 35.469 18.672 1 93.56 308 ARG B N 1
ATOM 4854 C CA . ARG B 1 308 ? 0.01 36.188 19.781 1 93.56 308 ARG B CA 1
ATOM 4855 C C . ARG B 1 308 ? 1.528 36.062 19.766 1 93.56 308 ARG B C 1
ATOM 4857 O O . ARG B 1 308 ? 2.234 36.875 20.375 1 93.56 308 ARG B O 1
ATOM 4864 N N . LYS B 1 309 ? 1.956 35 19.25 1 89.56 309 LYS B N 1
ATOM 4865 C CA . LYS B 1 309 ? 3.391 34.75 19.25 1 89.56 309 LYS B CA 1
ATOM 4866 C C . LYS B 1 309 ? 4.148 35.812 18.453 1 89.56 309 LYS B C 1
ATOM 4868 O O . LYS B 1 309 ? 3.754 36.156 17.344 1 89.56 309 LYS B O 1
ATOM 4873 N N . ASP B 1 310 ? 4.547 37.062 19.156 1 67.25 310 ASP B N 1
ATOM 4874 C CA . ASP B 1 310 ? 5.254 38.219 18.625 1 67.25 310 ASP B CA 1
ATOM 4875 C C . ASP B 1 310 ? 6.539 37.812 17.906 1 67.25 310 ASP B C 1
ATOM 4877 O O . ASP B 1 310 ? 7.184 36.844 18.297 1 67.25 310 ASP B O 1
ATOM 4881 N N . GLY B 1 311 ? 6.59 37.656 16.547 1 51.66 311 GLY B N 1
ATOM 4882 C CA . GLY B 1 311 ? 7.918 37.562 15.969 1 51.66 311 GLY B CA 1
ATOM 4883 C C . GLY B 1 311 ? 8.945 38.438 16.656 1 51.66 311 GLY B C 1
ATOM 4884 O O . GLY B 1 311 ? 8.656 39.594 17.016 1 51.66 311 GLY B O 1
ATOM 4885 N N . ASP B 1 312 ? 9.656 38.031 17.625 1 40.97 312 ASP B N 1
ATOM 4886 C CA . ASP B 1 312 ? 10.828 38.812 17.953 1 40.97 312 ASP B CA 1
ATOM 4887 C C . ASP B 1 312 ? 11.469 39.406 16.703 1 40.97 312 ASP B C 1
ATOM 4889 O O . ASP B 1 312 ? 12.578 39.938 16.766 1 40.97 312 ASP B O 1
ATOM 4893 N N . CYS B 1 313 ? 10.828 39.812 15.594 1 32.47 313 CYS B N 1
ATOM 4894 C CA . CYS B 1 313 ? 11.719 40.688 14.836 1 32.47 313 CYS B CA 1
ATOM 4895 C C . CYS B 1 313 ? 11.719 42.094 15.398 1 32.47 313 CYS B C 1
ATOM 4897 O O . CYS B 1 313 ? 10.703 42.562 15.914 1 32.47 313 CYS B O 1
#

Solvent-accessible surface area (backbone atoms only — not comparable to full-atom values): 32021 Å² total; per-residue (Å²): 128,80,50,73,65,57,54,31,48,50,39,27,51,32,42,41,52,42,42,41,40,74,71,66,63,46,51,60,63,54,48,11,62,73,67,70,48,52,48,66,55,42,52,51,37,47,52,47,28,52,73,68,50,42,59,47,92,67,62,64,68,70,9,48,53,48,41,50,54,23,50,52,49,20,64,76,61,68,33,83,40,51,47,53,41,66,61,66,91,68,58,59,42,54,56,50,5,42,50,50,19,54,54,44,55,72,69,60,53,75,68,38,39,38,20,35,41,67,50,66,34,43,50,35,13,52,56,55,46,68,48,59,78,82,37,39,38,29,37,27,34,35,35,27,33,46,56,72,75,49,68,68,55,39,64,32,57,48,37,38,59,27,55,67,43,57,31,40,26,50,38,58,41,94,36,50,67,53,21,52,52,51,58,65,33,64,74,44,39,52,39,54,50,54,31,68,65,24,53,36,33,40,32,36,56,39,37,84,51,86,81,27,59,55,40,74,69,66,75,39,53,72,68,56,50,52,50,40,48,74,70,51,46,20,21,26,47,80,80,42,44,18,19,58,67,29,46,71,60,93,52,76,68,56,49,12,50,37,58,66,52,64,70,58,45,42,69,38,81,34,23,34,33,42,47,62,44,79,83,27,48,50,18,53,46,6,38,49,60,43,41,46,42,33,25,44,36,33,22,44,65,34,52,53,51,56,70,61,55,69,70,86,117,126,82,50,73,64,55,54,30,48,51,38,29,51,33,42,39,53,42,42,40,39,74,72,64,62,46,51,61,63,53,48,12,62,74,69,71,47,53,48,66,54,43,54,50,36,49,52,48,28,50,72,70,50,40,58,48,91,70,62,64,65,71,10,48,54,49,43,50,53,24,50,51,49,20,64,76,60,68,32,80,41,49,47,55,40,67,62,65,92,67,58,59,41,54,56,50,6,43,50,50,18,55,53,44,55,73,67,60,54,75,69,37,40,37,19,35,41,68,50,64,35,44,50,36,13,52,59,53,46,67,48,60,76,81,38,38,38,28,36,24,35,36,35,26,32,46,56,72,74,49,68,66,54,39,67,29,57,47,36,37,59,25,55,67,43,60,31,39,26,50,38,59,41,93,36,50,67,52,22,51,52,51,60,65,34,63,76,42,39,52,39,53,51,55,30,69,66,23,54,36,32,41,32,37,56,39,37,84,52,85,80,26,57,53,40,73,69,65,76,39,54,71,69,56,52,51,50,41,48,74,70,50,44,22,19,26,47,82,80,43,46,19,19,58,68,29,46,71,60,93,51,75,67,58,50,13,49,38,58,65,53,64,72,58,45,42,68,38,81,35,22,35,32,42,46,62,44,79,84,29,46,49,18,52,46,5,38,47,60,44,44,47,44,32,24,45,36,33,22,44,66,34,52,53,51,56,72,61,55,68,70,86,116

InterPro domains:
  IPR007324 Sugar-binding domain, putative [PF04198] (65-307)
  IPR036388 Winged helix-like DNA-binding domain superfamily [G3DSA:1.10.10.10] (2-57)
  IPR037171 NagB/RpiA transferase-like [SSF100950] (65-309)
  IPR051054 Bacterial SorC Transcriptional Regulators [PTHR34294] (4-310)

Organism: Bacillus anthracis (NCBI:txid1392)

Foldseek 3Di:
DCDPVVVLVLLQLLLQLLLCCQQVVDDLVRSCVVVVHDSVVSVVSVVVCVVVVCNPLQVPCPRVVQVVLFVLLCVVLVFPTEAAHADDPDDLLQSLLLVVLSVVQVVDAAPAEEEEAFASSSLNVQLNHAHALPGAYEYAYQFAQPVRNDNPDDSGPVRHPYYYHYQHDRQFDPALVVQVVSCPDPSNVVRNVVNLPGQEYEWEKAALDCPGGCNVVPVDDNVRSVVCVVQQWQIDTSQFTAHLQLHTDDDRSVSGGGGHDLVSLLPHNAYEYTDEDPRNLSRVNSCSNNSSHRYYYYYDVSSVVNSPPPPPD/DCDPVNVLVLLQLLLQLLLCCQQVVDDLVRSCVVVVHDSVVSVVSVVVCVVVVCNPQQVPSPRVVQVVLFVLLCVVLVFPTEAAHADDPDDLLQSLLLVVLSVVQVVDAAPAEEEEAFASSRLNVQLNHAHALPGAYEYAYQFAQPVRNDNPDDSGPVRHPYYYHYQHDRQFDPALVVQVVSCPDPSNVVRNVVNLPGQEYEWEKAALDCPTGCNVVPVDDNVRSVVCVVVQWQIDTSQFTAHLQLHTDDDRSVSGGGGHDLVSLLPHNAYEYTDEDPRNLSRVNNCSNNSSHRYYYYYDVSSVVNSPPPPPD

pLDDT: mean 85.22, std 15.73, range [23.41, 98.69]

Nearest PDB structures (foldseek):
  4go1-assembly1_A-2  TM=7.824E-01  e=1.418E-27  Escherichia coli K-12
  2w48-assembly1_B  TM=7.475E-01  e=2.026E-23  Klebsiella pneumoniae
  2w48-assembly1_A  TM=7.085E-01  e=8.711E-24  Klebsiella pneumoniae
  4r9n-assembly1_A  TM=9.063E-01  e=5.351E-20  Listeria monocytogenes EGD-e
  2gnp-assembly1_A  TM=8.651E-01  e=2.196E-18  Streptococcus pneumoniae TIGR4

Sequence (626 aa):
MKSMTQLNFEENLLTKVAWYYYKDQLTQQEIASLLHISRNKVVRLLDKARSEGIVTFHVKGTGLHCLSIERDLMKKFHLKDAFIIPTPLNNYHDSLGKAAAQYLETQLQQGDLLGIGWGETISKMLENIHFESSINLSIVTLTGGVNHYLPRKQNYLHYMQGDLHIIPTPFLASTTEMAQSILSEPSVKDMLHVASLAHTAVVGIGGLSQDATIVKEEKLTLREMTYIRSQNGAGDILGQFYDTNGGLLELSHHNRLIGTPLPVLRNMKHVVGVAGGTEKIDAIYGALKGKFIHTLITDEETALSLLRKDGDCMKSMTQLNFEENLLTKVAWYYYKDQLTQQEIASLLHISRNKVVRLLDKARSEGIVTFHVKGTGLHCLSIERDLMKKFHLKDAFIIPTPLNNYHDSLGKAAAQYLETQLQQGDLLGIGWGETISKMLENIHFESSINLSIVTLTGGVNHYLPRKQNYLHYMQGDLHIIPTPFLASTTEMAQSILSEPSVKDMLHVASLAHTAVVGIGGLSQDATIVKEEKLTLREMTYIRSQNGAGDILGQFYDTNGGLLELSHHNRLIGTPLPVLRNMKHVVGVAGGTEKIDAIYGALKGKFIHTLITDEETALSLLRKDGDC

Radius of gyration: 28.73 Å; Cα contacts (8 Å, |Δi|>4): 1307; chains: 2; bounding box: 59×93×55 Å